Protein 7WEX (pdb70)

InterPro domains:
  IPR001128 Cytochrome P450 [PF00067] (193-372)
  IPR002397 Cytochrome P450, B-class [PR00359] (81-92)
  IPR002397 Cytochrome P450, B-class [PR00359] (127-143)
  IPR002397 Cytochrome P450, B-class [PR00359] (144-159)
  IPR002397 Cytochrome P450, B-class [PR00359] (182-204)
  IPR002397 Cytochrome P450, B-class [PR00359] (263-274)
  IPR002397 Cytochrome P450, B-class [PR00359] (281-308)
  IPR002397 Cytochrome P450, B-class [PR00359] (309-324)
  IPR002397 Cytochrome P450, B-class [PR00359] (330-339)
  IPR002397 Cytochrome P450, B-class [PR00359] (339-350)
  IPR036396 Cytochrome P450 superfamily [G3DSA:1.10.630.10] (2-388)
  IPR036396 Cytochrome P450 superfamily [SSF48264] (8-388)

Organism: Streptomyces avermitilis (strain ATCC 31267 / DSM 46492 / JCM 5070 / NBRC 14893 / NCIMB 12804 / NRRL 8165 / MA-4680) (NCBI:txid227882)

Sequence (382 aa):
DPAEGLLADPYAVYDRLRDTAPVHRIAGTDGKPAWLVTRYDDVREGLANPLLSLDKKHALPGNYRGLALPPALDANLLNMDAPDHTRIRRLVGRAFTLRRVEQLREPVRETAHRLLDALGTHGSTDLIASYAAPLPITVICDLLGVPDEHRRDFRAWTDPLVTPDPARPDVARESVVSLLGFFTGLLADKRKNPADDLLSDLIAVQLTEDELMSLAFLILFAGYENTVHLIGNAVLALLRHPEQLAALREDPARLPDAVGEFARYEGPALLAIRRFPVRDVTIGGVTVPAGETVLLSLSAANRDPSRFPDPDRLDLGRDAAGHLALGHGVHYCLGAPLARLETEVALAALLERFPDLALAETEPRRRPSLRARGLLALPVTY

B-factor: mean 36.2, std 12.06, range [15.63, 93.9]

Nearest PDB structures (foldseek):
  7wex-assembly1_A  TM=1.003E+00  e=4.381E-62  Streptomyces avermitilis MA-4680 = NBRC 14893
  7xbn-assembly1_A  TM=9.371E-01  e=4.691E-33  Streptomyces venezuelae
  2bvj-assembly2_B  TM=9.368E-01  e=2.638E-32  Streptomyces venezuelae
  8w72-assembly1_A  TM=9.205E-01  e=1.762E-27  Streptomyces sp.
  2z3t-assembly3_C  TM=8.462E-01  e=7.853E-24  Streptomyces sp. TP-A0274

Solvent-accessible surface area: 17454 Å² total; per-residue (Å²): 101,50,10,126,44,17,92,94,75,12,31,47,4,2,75,103,0,12,122,96,15,20,10,28,113,14,70,20,124,95,49,65,34,5,28,1,0,0,92,10,96,15,0,106,116,4,13,49,41,119,59,6,0,4,25,73,160,68,15,78,128,68,24,58,160,47,132,92,72,47,112,24,6,47,30,26,10,46,17,16,42,74,110,70,4,81,98,3,54,175,33,0,23,137,9,16,67,125,157,62,5,53,139,29,78,111,53,4,110,113,21,0,32,151,38,0,66,89,25,44,115,128,39,76,19,46,3,16,70,28,1,2,21,24,0,0,3,20,4,5,0,67,7,0,14,0,44,106,142,72,33,205,73,0,66,62,61,0,75,35,28,41,56,47,65,130,86,184,75,86,95,12,125,84,5,18,80,38,0,36,49,26,0,74,35,8,0,36,79,14,97,158,113,108,56,154,12,3,0,10,86,5,23,84,79,79,26,77,69,70,15,0,9,1,4,0,14,35,16,0,55,49,23,14,23,65,10,7,13,13,1,0,1,1,3,7,4,2,22,126,46,94,125,19,21,41,32,0,72,142,83,77,82,82,2,66,111,0,7,21,3,2,4,3,18,15,4,13,19,2,20,14,70,32,8,0,1,61,154,84,9,91,12,38,74,44,78,0,50,36,4,18,9,0,28,0,0,10,6,0,0,2,11,7,75,104,90,2,100,95,22,103,117,3,28,13,66,40,109,11,68,35,25,3,15,34,14,47,34,109,28,70,44,28,19,2,25,12,17,93,5,4,0,25,11,0,0,37,3,2,16,125,78,5,92,87,10,45,56,49,71,133,124,54,120,57,55,92,21,34,118,10,44,2,2,96,25,4,33,0,57,22

Foldseek 3Di:
DLCPCCLPCVQVSLVSCVVPPQFHWDQFPVGQIATEHQAQVLLQCLLAPLLFALALVQADVVRDDPDDADVLLCLALSNDHPPSNVVLLVQLLVCAPLVNLVVCLVVLLVLLLVLVVVVPQWDKDFCLVRHLQPSLLVSLCQQAVPDPVCSVVLCQLQVCCLPHPPVDCPSVVVSNVVVLVVVVVVLVVCLVPPDPHSLVSVNVPCCDPSRSSNCSVCCNVVRGQQLSFLQVQLLVLLLVPVVVVCVCLVPVVLLLLLSLLSLLQFGFWQWDNWTFRSAFDARPNDTDGGNHTYTSGLNSSSQNCVVPPVSNDRDSVDPSPSRQSQHHHPPRNSNVSNSSSSNSSNVSSCCNSHVPKHFPDPDFAFDRGSTTTGGPTGMIID

Structure (mmCIF, N/CA/C/O backbone):
data_7WEX
#
_entry.id   7WEX
#
_cell.length_a   83.381
_cell.length_b   83.381
_cell.length_c   93.805
_cell.angle_alpha   90.000
_cell.angle_beta   90.000
_cell.angle_gamma   120.000
#
_symmetry.space_group_name_H-M   'P 63'
#
loop_
_entity.id
_entity.type
_entity.pdbx_description
1 polymer 'Cytochrome P450 hydroxylase'
2 non-polymer 'PROTOPORPHYRIN IX CONTAINING FE'
3 non-polymer GLYCEROL
4 water water
#
loop_
_atom_site.group_PDB
_atom_site.id
_atom_site.type_symbol
_atom_site.label_atom_id
_atom_site.label_alt_id
_atom_site.label_comp_id
_atom_site.label_asym_id
_atom_site.label_entity_id
_atom_site.label_seq_id
_atom_site.pdbx_PDB_ins_code
_atom_site.Cartn_x
_atom_site.Cartn_y
_atom_site.Cartn_z
_atom_site.occupancy
_atom_site.B_iso_or_equiv
_atom_site.auth_seq_id
_atom_site.auth_comp_id
_atom_site.auth_asym_id
_atom_site.auth_atom_id
_atom_site.pdbx_PDB_model_num
ATOM 1 N N . ASP A 1 22 ? -23.808 -15.727 -25.914 1.00 50.03 2 ASP A N 1
ATOM 2 C CA . ASP A 1 22 ? -22.729 -15.983 -24.882 1.00 50.10 2 ASP A CA 1
ATOM 3 C C . ASP A 1 22 ? -22.365 -17.470 -24.887 1.00 46.99 2 ASP A C 1
ATOM 4 O O . ASP A 1 22 ? -23.222 -18.305 -24.609 1.00 44.45 2 ASP A O 1
ATOM 9 N N . PRO A 1 23 ? -21.082 -17.844 -25.132 1.00 43.20 3 PRO A N 1
ATOM 10 C CA . PRO A 1 23 ? -20.660 -19.250 -25.049 1.00 44.58 3 PRO A CA 1
ATOM 11 C C . PRO A 1 23 ? -20.901 -19.913 -23.672 1.00 40.39 3 PRO A C 1
ATOM 12 O O . PRO A 1 23 ? -20.827 -21.119 -23.601 1.00 41.59 3 PRO A O 1
ATOM 16 N N . ALA A 1 24 ? -21.217 -19.123 -22.633 1.00 40.51 4 ALA A N 1
ATOM 17 C CA . ALA A 1 24 ? -21.399 -19.559 -21.228 1.00 40.94 4 ALA A CA 1
ATOM 18 C C . ALA A 1 24 ? -22.883 -19.687 -20.856 1.00 43.03 4 ALA A C 1
ATOM 19 O O . ALA A 1 24 ? -23.154 -19.942 -19.666 1.00 37.48 4 ALA A O 1
ATOM 21 N N . GLU A 1 25 ? -23.820 -19.497 -21.799 1.00 47.44 5 GLU A N 1
ATOM 22 C CA . GLU A 1 25 ? -25.270 -19.790 -21.567 1.00 47.29 5 GLU A CA 1
ATOM 23 C C . GLU A 1 25 ? -25.413 -21.240 -21.069 1.00 39.53 5 GLU A C 1
ATOM 24 O O . GLU A 1 25 ? -24.745 -22.133 -21.631 1.00 36.97 5 GLU A O 1
ATOM 30 N N . GLY A 1 26 ? -26.191 -21.446 -20.004 1.00 39.08 6 GLY A N 1
ATOM 31 C CA . GLY A 1 26 ? -26.477 -22.759 -19.393 1.00 40.27 6 GLY A CA 1
ATOM 32 C C . GLY A 1 26 ? -25.485 -23.139 -18.301 1.00 37.77 6 GLY A C 1
ATOM 33 O O . GLY A 1 26 ? -25.610 -24.261 -17.774 1.00 39.49 6 GLY A O 1
ATOM 34 N N . LEU A 1 27 ? -24.521 -22.269 -17.973 1.00 38.14 7 LEU A N 1
ATOM 35 C CA . LEU A 1 27 ? -23.435 -22.590 -17.005 1.00 35.17 7 LEU A CA 1
ATOM 36 C C . LEU A 1 27 ? -24.029 -23.057 -15.665 1.00 35.39 7 LEU A C 1
ATOM 37 O O . LEU A 1 27 ? -23.495 -24.008 -15.100 1.00 36.36 7 LEU A O 1
ATOM 42 N N . LEU A 1 28 ? -25.076 -22.402 -15.159 1.00 39.16 8 LEU A N 1
ATOM 43 C CA . LEU A 1 28 ? -25.685 -22.713 -13.830 1.00 43.20 8 LEU A CA 1
ATOM 44 C C . LEU A 1 28 ? -26.302 -24.119 -13.852 1.00 43.19 8 LEU A C 1
ATOM 45 O O . LEU A 1 28 ? -26.137 -24.864 -12.877 1.00 43.46 8 LEU A O 1
ATOM 50 N N . ALA A 1 29 ? -26.938 -24.495 -14.962 1.00 44.64 9 ALA A N 1
ATOM 51 C CA . ALA A 1 29 ? -27.727 -25.740 -15.120 1.00 43.23 9 ALA A CA 1
ATOM 52 C C . ALA A 1 29 ? -26.813 -26.920 -15.468 1.00 41.60 9 ALA A C 1
ATOM 53 O O . ALA A 1 29 ? -27.066 -28.013 -14.962 1.00 43.91 9 ALA A O 1
ATOM 55 N N . ASP A 1 30 ? -25.806 -26.721 -16.322 1.00 39.06 10 ASP A N 1
ATOM 56 C CA . ASP A 1 30 ? -24.961 -27.830 -16.827 1.00 36.65 10 ASP A CA 1
ATOM 57 C C . ASP A 1 30 ? -23.511 -27.360 -16.887 1.00 34.56 10 ASP A C 1
ATOM 58 O O . ASP A 1 30 ? -22.930 -27.209 -17.970 1.00 31.50 10 ASP A O 1
ATOM 63 N N . PRO A 1 31 ? -22.866 -27.141 -15.720 1.00 33.68 11 PRO A N 1
ATOM 64 C CA . PRO A 1 31 ? -21.516 -26.586 -15.699 1.00 30.83 11 PRO A CA 1
ATOM 65 C C . PRO A 1 31 ? -20.566 -27.365 -16.615 1.00 27.89 11 PRO A C 1
ATOM 66 O O . PRO A 1 31 ? -19.934 -26.760 -17.459 1.00 27.05 11 PRO A O 1
ATOM 70 N N . TYR A 1 32 ? -20.487 -28.685 -16.433 1.00 28.83 12 TYR A N 1
ATOM 71 C CA . TYR A 1 32 ? -19.527 -29.573 -17.137 1.00 27.26 12 TYR A CA 1
ATOM 72 C C . TYR A 1 32 ? -19.735 -29.517 -18.659 1.00 27.44 12 TYR A C 1
ATOM 73 O O . TYR A 1 32 ? -18.733 -29.548 -19.379 1.00 30.05 12 TYR A O 1
ATOM 82 N N . ALA A 1 33 ? -20.972 -29.472 -19.140 1.00 29.71 13 ALA A N 1
ATOM 83 C CA . ALA A 1 33 ? -21.254 -29.363 -20.594 1.00 29.65 13 ALA A CA 1
ATOM 84 C C . ALA A 1 33 ? -20.767 -27.991 -21.099 1.00 27.90 13 ALA A C 1
ATOM 85 O O . ALA A 1 33 ? -20.186 -27.888 -22.195 1.00 27.55 13 ALA A O 1
ATOM 87 N N . VAL A 1 34 ? -20.981 -26.940 -20.323 1.00 29.18 14 VAL A N 1
ATOM 88 C CA . VAL A 1 34 ? -20.579 -25.563 -20.737 1.00 31.47 14 VAL A CA 1
ATOM 89 C C . VAL A 1 34 ? -19.045 -25.464 -20.725 1.00 30.20 14 VAL A C 1
ATOM 90 O O . VAL A 1 34 ? -18.466 -24.936 -21.708 1.00 28.39 14 VAL A O 1
ATOM 94 N N . TYR A 1 35 ? -18.389 -25.986 -19.682 1.00 27.44 15 TYR A N 1
ATOM 95 C CA . TYR A 1 35 ? -16.907 -26.050 -19.603 1.00 25.23 15 TYR A CA 1
ATOM 96 C C . TYR A 1 35 ? -16.375 -26.744 -20.858 1.00 25.33 15 TYR A C 1
ATOM 97 O O . TYR A 1 35 ? -15.358 -26.269 -21.382 1.00 25.59 15 TYR A O 1
ATOM 106 N N . ASP A 1 36 ? -17.024 -27.812 -21.347 1.00 26.42 16 ASP A N 1
ATOM 107 C CA . ASP A 1 36 ? -16.480 -28.511 -22.553 1.00 28.90 16 ASP A CA 1
ATOM 108 C C . ASP A 1 36 ? -16.471 -27.528 -23.731 1.00 27.51 16 ASP A C 1
ATOM 109 O O . ASP A 1 36 ? -15.419 -27.381 -24.393 1.00 30.78 16 ASP A O 1
ATOM 114 N N . ARG A 1 37 ? -17.580 -26.831 -23.938 1.00 32.42 17 ARG A N 1
ATOM 115 C CA . ARG A 1 37 ? -17.719 -25.802 -25.008 1.00 28.16 17 ARG A CA 1
ATOM 116 C C . ARG A 1 37 ? -16.674 -24.699 -24.763 1.00 27.40 17 ARG A C 1
ATOM 117 O O . ARG A 1 37 ? -15.902 -24.353 -25.708 1.00 28.90 17 ARG A O 1
ATOM 125 N N . LEU A 1 38 ? -16.589 -24.179 -23.543 1.00 27.49 18 LEU A N 1
ATOM 126 C CA . LEU A 1 38 ? -15.714 -23.012 -23.254 1.00 26.22 18 LEU A CA 1
ATOM 127 C C . LEU A 1 38 ? -14.249 -23.340 -23.517 1.00 24.54 18 LEU A C 1
ATOM 128 O O . LEU A 1 38 ? -13.552 -22.477 -24.111 1.00 22.46 18 LEU A O 1
ATOM 133 N N . ARG A 1 39 ? -13.760 -24.514 -23.113 1.00 26.65 19 ARG A N 1
ATOM 134 C CA . ARG A 1 39 ? -12.313 -24.816 -23.272 1.00 26.10 19 ARG A CA 1
ATOM 135 C C . ARG A 1 39 ? -11.933 -24.741 -24.748 1.00 28.62 19 ARG A C 1
ATOM 136 O O . ARG A 1 39 ? -10.758 -24.447 -25.038 1.00 27.64 19 ARG A O 1
ATOM 144 N N . ASP A 1 40 ? -12.868 -25.086 -25.633 1.00 29.86 20 ASP A N 1
ATOM 145 C CA . ASP A 1 40 ? -12.610 -25.147 -27.094 1.00 30.71 20 ASP A CA 1
ATOM 146 C C . ASP A 1 40 ? -12.822 -23.763 -27.727 1.00 30.68 20 ASP A C 1
ATOM 147 O O . ASP A 1 40 ? -12.157 -23.487 -28.730 1.00 37.02 20 ASP A O 1
ATOM 152 N N . THR A 1 41 ? -13.726 -22.927 -27.216 1.00 32.15 21 THR A N 1
ATOM 153 C CA . THR A 1 41 ? -14.187 -21.713 -27.942 1.00 32.96 21 THR A CA 1
ATOM 154 C C . THR A 1 41 ? -13.826 -20.425 -27.187 1.00 36.20 21 THR A C 1
ATOM 155 O O . THR A 1 41 ? -13.749 -19.359 -27.853 1.00 30.84 21 THR A O 1
ATOM 159 N N . ALA A 1 42 ? -13.666 -20.467 -25.863 1.00 27.70 22 ALA A N 1
ATOM 160 C CA . ALA A 1 42 ? -13.581 -19.240 -25.052 1.00 30.16 22 ALA A CA 1
ATOM 161 C C . ALA A 1 42 ? -12.974 -19.575 -23.688 1.00 25.74 22 ALA A C 1
ATOM 162 O O . ALA A 1 42 ? -13.674 -19.448 -22.694 1.00 22.95 22 ALA A O 1
ATOM 164 N N . PRO A 1 43 ? -11.714 -20.058 -23.650 1.00 24.45 23 PRO A N 1
ATOM 165 C CA . PRO A 1 43 ? -11.112 -20.648 -22.447 1.00 26.45 23 PRO A CA 1
ATOM 166 C C . PRO A 1 43 ? -10.765 -19.645 -21.348 1.00 27.60 23 PRO A C 1
ATOM 167 O O . PRO A 1 43 ? -10.450 -20.070 -20.245 1.00 25.05 23 PRO A O 1
ATOM 171 N N . VAL A 1 44 ? -10.737 -18.353 -21.707 1.00 25.89 24 VAL A N 1
ATOM 172 C CA . VAL A 1 44 ? -10.630 -17.229 -20.747 1.00 26.86 24 VAL A CA 1
ATOM 173 C C . VAL A 1 44 ? -11.751 -16.273 -21.126 1.00 30.14 24 VAL A C 1
ATOM 174 O O . VAL A 1 44 ? -11.517 -15.441 -22.012 1.00 30.63 24 VAL A O 1
ATOM 178 N N . HIS A 1 45 ? -12.908 -16.414 -20.482 1.00 26.46 25 HIS A N 1
ATOM 179 C CA . HIS A 1 45 ? -14.179 -15.823 -20.962 1.00 28.87 25 HIS A CA 1
ATOM 180 C C . HIS A 1 45 ? -14.736 -14.845 -19.925 1.00 32.85 25 HIS A C 1
ATOM 181 O O . HIS A 1 45 ? -14.935 -15.241 -18.737 1.00 31.40 25 HIS A O 1
ATOM 188 N N . ARG A 1 46 ? -14.965 -13.606 -20.369 1.00 32.74 26 ARG A N 1
ATOM 189 C CA . ARG A 1 46 ? -15.652 -12.544 -19.602 1.00 37.71 26 ARG A CA 1
ATOM 190 C C . ARG A 1 46 ? -17.101 -12.979 -19.411 1.00 38.78 26 ARG A C 1
ATOM 191 O O . ARG A 1 46 ? -17.784 -13.173 -20.452 1.00 39.23 26 ARG A O 1
ATOM 199 N N . ILE A 1 47 ? -17.524 -13.194 -18.158 1.00 35.40 27 ILE A N 1
ATOM 200 C CA . ILE A 1 47 ? -18.942 -13.466 -17.789 1.00 36.47 27 ILE A CA 1
ATOM 201 C C . ILE A 1 47 ? -19.463 -12.378 -16.838 1.00 38.27 27 ILE A C 1
ATOM 202 O O . ILE A 1 47 ? -18.696 -11.505 -16.367 1.00 36.68 27 ILE A O 1
ATOM 207 N N . ALA A 1 48 ? -20.771 -12.429 -16.609 1.00 43.54 28 ALA A N 1
ATOM 208 C CA . ALA A 1 48 ? -21.487 -11.738 -15.514 1.00 47.24 28 ALA A CA 1
ATOM 209 C C . ALA A 1 48 ? -21.684 -12.769 -14.405 1.00 41.73 28 ALA A C 1
ATOM 210 O O . ALA A 1 48 ? -22.232 -13.815 -14.729 1.00 44.44 28 ALA A O 1
ATOM 212 N N . GLY A 1 49 ? -21.192 -12.509 -13.192 1.00 45.75 29 GLY A N 1
ATOM 213 C CA . GLY A 1 49 ? -21.413 -13.385 -12.023 1.00 45.87 29 GLY A CA 1
ATOM 214 C C . GLY A 1 49 ? -22.838 -13.248 -11.517 1.00 49.79 29 GLY A C 1
ATOM 215 O O . GLY A 1 49 ? -23.607 -12.493 -12.134 1.00 45.97 29 GLY A O 1
ATOM 216 N N . THR A 1 50 ? -23.198 -13.927 -10.428 1.00 49.39 30 THR A N 1
ATOM 217 C CA . THR A 1 50 ? -24.593 -13.925 -9.911 1.00 54.96 30 THR A CA 1
ATOM 218 C C . THR A 1 50 ? -24.998 -12.488 -9.525 1.00 55.32 30 THR A C 1
ATOM 219 O O . THR A 1 50 ? -26.157 -12.121 -9.802 1.00 59.12 30 THR A O 1
ATOM 223 N N . ASP A 1 51 ? -24.082 -11.682 -8.972 1.00 56.93 31 ASP A N 1
ATOM 224 C CA . ASP A 1 51 ? -24.370 -10.276 -8.573 1.00 55.29 31 ASP A CA 1
ATOM 225 C C . ASP A 1 51 ? -24.294 -9.338 -9.798 1.00 55.11 31 ASP A C 1
ATOM 226 O O . ASP A 1 51 ? -24.620 -8.152 -9.634 1.00 59.41 31 ASP A O 1
ATOM 231 N N . GLY A 1 52 ? -23.896 -9.832 -10.976 1.00 47.78 32 GLY A N 1
ATOM 232 C CA . GLY A 1 52 ? -23.914 -9.071 -12.238 1.00 45.18 32 GLY A CA 1
ATOM 233 C C . GLY A 1 52 ? -22.627 -8.293 -12.466 1.00 47.99 32 GLY A C 1
ATOM 234 O O . GLY A 1 52 ? -22.524 -7.605 -13.513 1.00 48.54 32 GLY A O 1
ATOM 235 N N . LYS A 1 53 ? -21.665 -8.362 -11.539 1.00 42.71 33 LYS A N 1
ATOM 236 C CA . LYS A 1 53 ? -20.314 -7.780 -11.767 1.00 39.15 33 LYS A CA 1
ATOM 237 C C . LYS A 1 53 ? -19.561 -8.722 -12.709 1.00 35.80 33 LYS A C 1
ATOM 238 O O . LYS A 1 53 ? -19.842 -9.919 -12.774 1.00 34.15 33 LYS A O 1
ATOM 244 N N . PRO A 1 54 ? -18.689 -8.182 -13.584 1.00 33.47 34 PRO A N 1
ATOM 245 C CA . PRO A 1 54 ? -18.026 -8.992 -14.597 1.00 35.38 34 PRO A CA 1
ATOM 246 C C . PRO A 1 54 ? -16.835 -9.740 -13.983 1.00 32.12 34 PRO A C 1
ATOM 247 O O . PRO A 1 54 ? -16.139 -9.194 -13.126 1.00 30.51 34 PRO A O 1
ATOM 251 N N . ALA A 1 55 ? -16.606 -10.960 -14.445 1.00 30.15 35 ALA A N 1
ATOM 252 C CA . ALA A 1 55 ? -15.467 -11.783 -14.001 1.00 30.72 35 ALA A CA 1
ATOM 253 C C . ALA A 1 55 ? -14.960 -12.590 -15.188 1.00 29.42 35 ALA A C 1
ATOM 254 O O . ALA A 1 55 ? -15.705 -12.711 -16.185 1.00 31.83 35 ALA A O 1
ATOM 256 N N . TRP A 1 56 ? -13.731 -13.089 -15.098 1.00 26.23 36 TRP A N 1
ATOM 257 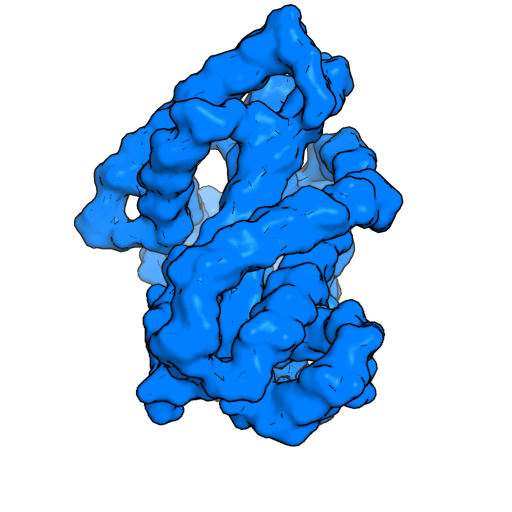C CA . TRP A 1 56 ? -13.101 -13.886 -16.179 1.00 25.80 36 TRP A CA 1
ATOM 258 C C . TRP A 1 56 ? -13.104 -15.358 -15.779 1.00 25.11 36 TRP A C 1
ATOM 259 O O . TRP A 1 56 ? -12.418 -15.691 -14.791 1.00 25.56 36 TRP A O 1
ATOM 270 N N . LEU A 1 57 ? -13.770 -16.220 -16.558 1.00 23.23 37 LEU A N 1
ATOM 271 C CA . LEU A 1 57 ? -13.848 -17.670 -16.243 1.00 24.83 37 LEU A CA 1
ATOM 272 C C . LEU A 1 57 ? -12.782 -18.407 -17.044 1.00 23.23 37 LEU A C 1
ATOM 273 O O . LEU A 1 57 ? -12.776 -18.244 -18.264 1.00 23.98 37 LEU A O 1
ATOM 278 N N . VAL A 1 58 ? -11.953 -19.227 -16.371 1.00 23.32 38 VAL A N 1
ATOM 279 C CA . VAL A 1 58 ? -10.791 -19.941 -16.962 1.00 22.19 38 VAL A CA 1
ATOM 280 C C . VAL A 1 58 ? -11.057 -21.440 -16.796 1.00 23.41 38 VAL A C 1
ATOM 281 O O . VAL A 1 58 ? -11.290 -21.868 -15.645 1.00 21.10 38 VAL A O 1
ATOM 285 N N . THR A 1 59 ? -11.081 -22.191 -17.902 1.00 21.68 39 THR A N 1
ATOM 286 C CA . THR A 1 59 ? -11.602 -23.576 -17.949 1.00 22.26 39 THR A CA 1
ATOM 287 C C . THR A 1 59 ? -10.535 -24.605 -18.358 1.00 21.44 39 THR A C 1
ATOM 288 O O . THR A 1 59 ? -10.786 -25.809 -18.173 1.00 23.06 39 THR A O 1
ATOM 292 N N . ARG A 1 60 ? -9.345 -24.214 -18.815 1.00 19.95 40 ARG A N 1
ATOM 293 C CA . ARG A 1 60 ? -8.327 -25.199 -19.234 1.00 20.09 40 ARG A CA 1
ATOM 294 C C . ARG A 1 60 ? -7.399 -25.567 -18.076 1.00 22.31 40 ARG A C 1
ATOM 295 O O . ARG A 1 60 ? -6.932 -24.677 -17.343 1.00 18.29 40 ARG A O 1
ATOM 303 N N . TYR A 1 61 ? -7.043 -26.845 -18.007 1.00 21.72 41 TYR A N 1
ATOM 304 C CA . TYR A 1 61 ? -6.204 -27.382 -16.909 1.00 23.71 41 TYR A CA 1
ATOM 305 C C . TYR A 1 61 ? -4.924 -26.548 -16.764 1.00 24.03 41 TYR A C 1
ATOM 306 O O . TYR A 1 61 ? -4.637 -26.092 -15.655 1.00 20.33 41 TYR A O 1
ATOM 315 N N . ASP A 1 62 ? -4.135 -26.430 -17.840 1.00 24.98 42 ASP A N 1
ATOM 316 C CA . ASP A 1 62 ? -2.820 -25.742 -17.823 1.00 27.30 42 ASP A CA 1
ATOM 317 C C . ASP A 1 62 ? -2.989 -24.315 -17.269 1.00 25.07 42 ASP A C 1
ATOM 318 O O . ASP A 1 62 ? -2.126 -23.890 -16.472 1.00 25.34 42 ASP A O 1
ATOM 323 N N . ASP A 1 63 ? -4.008 -23.582 -17.728 1.00 23.96 43 ASP A N 1
ATOM 324 C CA . ASP A 1 63 ? -4.283 -22.172 -17.360 1.00 22.98 43 ASP A CA 1
ATOM 325 C C . ASP A 1 63 ? -4.697 -22.106 -15.889 1.00 21.83 43 ASP A C 1
ATOM 326 O O . ASP A 1 63 ? -4.181 -21.227 -15.146 1.00 19.61 43 ASP A O 1
ATOM 331 N N . VAL A 1 64 ? -5.545 -23.037 -15.449 1.00 19.88 44 VAL A N 1
ATOM 332 C CA . VAL A 1 64 ? -6.003 -23.049 -14.033 1.00 18.97 44 VAL A CA 1
ATOM 333 C C . VAL A 1 64 ? -4.809 -23.349 -13.115 1.00 20.87 44 VAL A C 1
ATOM 334 O O . VAL A 1 64 ? -4.644 -22.610 -12.143 1.00 16.38 44 VAL A O 1
ATOM 338 N N . ARG A 1 65 ? -4.012 -24.375 -13.424 1.00 21.20 45 ARG A N 1
ATOM 339 C CA . ARG A 1 65 ? -2.873 -24.830 -12.591 1.00 22.72 45 ARG A CA 1
ATOM 340 C C . ARG A 1 65 ? -1.861 -23.684 -12.465 1.00 24.88 45 ARG A C 1
ATOM 341 O O . ARG A 1 65 ? -1.537 -23.305 -11.337 1.00 26.02 45 ARG A O 1
ATOM 349 N N . GLU A 1 66 ? -1.417 -23.121 -13.591 1.00 25.11 46 GLU A N 1
ATOM 350 C CA . GLU A 1 66 ? -0.488 -21.956 -13.647 1.00 27.13 46 GLU A CA 1
ATOM 351 C C . GLU A 1 66 ? -1.047 -20.746 -12.886 1.00 23.11 46 GLU A C 1
ATOM 352 O O . GLU A 1 66 ? -0.274 -20.120 -12.122 1.00 20.77 46 GLU A O 1
ATOM 358 N N . GLY A 1 67 ? -2.312 -20.405 -13.125 1.00 20.70 47 GLY A N 1
ATOM 359 C CA . GLY A 1 67 ? -3.056 -19.335 -12.434 1.00 22.06 47 GLY A CA 1
ATOM 360 C C . GLY A 1 67 ? -2.983 -19.476 -10.922 1.00 22.84 47 GLY A C 1
ATOM 361 O O . GLY A 1 67 ? -2.698 -18.481 -10.232 1.00 21.78 47 GLY A O 1
ATOM 362 N N . LEU A 1 68 ? -3.246 -20.672 -10.407 1.00 22.90 48 LEU A N 1
ATOM 363 C CA . LEU A 1 68 ? -3.275 -20.943 -8.944 1.00 22.66 48 LEU A CA 1
ATOM 364 C C . LEU A 1 68 ? -1.899 -20.627 -8.340 1.00 25.02 48 LEU A C 1
ATOM 365 O O . LEU A 1 68 ? -1.865 -20.131 -7.228 1.00 30.38 48 LEU A O 1
ATOM 370 N N . ALA A 1 69 ? -0.822 -20.879 -9.072 1.00 26.93 49 ALA A N 1
ATOM 371 C CA . ALA A 1 69 ? 0.575 -20.719 -8.600 1.00 29.85 49 ALA A CA 1
ATOM 372 C C . ALA A 1 69 ? 1.163 -19.358 -9.027 1.00 32.90 49 ALA A C 1
ATOM 373 O O . ALA A 1 69 ? 2.321 -19.099 -8.686 1.00 36.40 49 ALA A O 1
ATOM 375 N N . ASN A 1 70 ? 0.429 -18.541 -9.784 1.00 25.50 50 ASN A N 1
ATOM 376 C CA . ASN A 1 70 ? 0.940 -17.267 -10.357 1.00 26.57 50 ASN A CA 1
ATOM 377 C C . ASN A 1 70 ? 0.850 -16.204 -9.272 1.00 26.42 50 ASN A C 1
ATOM 378 O O . ASN A 1 70 ? -0.251 -15.819 -8.918 1.00 25.13 50 ASN A O 1
ATOM 383 N N . PRO A 1 71 ? 1.975 -15.750 -8.657 1.00 28.61 51 PRO A N 1
ATOM 384 C CA . PRO A 1 71 ? 1.896 -14.732 -7.613 1.00 28.07 51 PRO A CA 1
ATOM 385 C C . PRO A 1 71 ? 1.390 -13.367 -8.111 1.00 28.47 51 PRO A C 1
ATOM 386 O O . PRO A 1 71 ? 0.981 -12.598 -7.280 1.00 31.96 51 PRO A O 1
ATOM 390 N N . LEU A 1 72 ? 1.328 -13.122 -9.425 1.00 28.13 52 LEU A N 1
ATOM 391 C CA . LEU A 1 72 ? 0.688 -11.898 -9.995 1.00 30.69 52 LEU A CA 1
ATOM 392 C C . LEU A 1 72 ? -0.841 -11.954 -9.862 1.00 30.48 52 LEU A C 1
ATOM 393 O O . LEU A 1 72 ? -1.490 -10.877 -9.933 1.00 31.27 52 LEU A O 1
ATOM 398 N N . LEU A 1 73 ? -1.429 -13.138 -9.652 1.00 29.83 53 LEU A N 1
ATOM 399 C CA . LEU A 1 73 ? -2.891 -13.244 -9.381 1.00 28.99 53 LEU A CA 1
ATOM 400 C C . LEU A 1 73 ? -3.091 -13.206 -7.873 1.00 28.70 53 LEU A C 1
ATOM 401 O O . LEU A 1 73 ? -2.822 -14.242 -7.187 1.00 24.71 53 LEU A O 1
ATOM 406 N N . SER A 1 74 ? -3.469 -12.037 -7.372 1.00 28.44 54 SER A N 1
ATOM 407 C CA . SER A 1 74 ? -3.547 -11.751 -5.918 1.00 30.11 54 SER A CA 1
ATOM 408 C C . SER A 1 74 ? -4.870 -12.285 -5.371 1.00 26.65 54 SER A C 1
ATOM 409 O O . SER A 1 74 ? -5.880 -12.208 -6.078 1.00 29.24 54 SER A O 1
ATOM 412 N N . LEU A 1 75 ? -4.876 -12.711 -4.117 1.00 26.96 55 LEU A N 1
ATOM 413 C CA . LEU A 1 75 ? -6.122 -13.040 -3.372 1.00 29.32 55 LEU A CA 1
ATOM 414 C C . LEU A 1 75 ? -6.572 -11.825 -2.559 1.00 29.48 55 LEU A C 1
ATOM 415 O O . LEU A 1 75 ? -7.661 -11.884 -1.967 1.00 23.89 55 LEU A O 1
ATOM 420 N N . ASP A 1 76 ? -5.740 -10.788 -2.486 1.00 27.82 56 ASP A N 1
ATOM 421 C CA . ASP A 1 76 ? -6.037 -9.608 -1.629 1.00 28.88 56 ASP A CA 1
ATOM 422 C C . ASP A 1 76 ? -6.894 -8.630 -2.433 1.00 29.25 56 ASP A C 1
ATOM 423 O O . ASP A 1 76 ? -6.382 -8.066 -3.462 1.00 28.64 56 ASP A O 1
ATOM 428 N N . LYS A 1 77 ? -8.146 -8.426 -2.012 1.00 29.00 57 LYS A N 1
ATOM 429 C CA . LYS A 1 77 ? -9.117 -7.558 -2.736 1.00 32.78 57 LYS A CA 1
ATOM 430 C C . LYS A 1 77 ? -8.736 -6.067 -2.674 1.00 32.34 57 LYS A C 1
ATOM 431 O O . LYS A 1 77 ? -9.413 -5.276 -3.353 1.00 32.63 57 LYS A O 1
ATOM 437 N N . LYS A 1 78 ? -7.685 -5.694 -1.946 1.00 35.16 58 LYS A N 1
ATOM 438 C CA . LYS A 1 78 ? -7.095 -4.327 -2.041 1.00 37.92 58 LYS A CA 1
ATOM 439 C C . LYS A 1 78 ? -6.534 -4.145 -3.458 1.00 39.65 58 LYS A C 1
ATOM 440 O O . LYS A 1 78 ? -6.319 -2.990 -3.878 1.00 38.05 58 LYS A O 1
ATOM 446 N N . HIS A 1 79 ? -6.332 -5.244 -4.202 1.00 34.19 59 HIS A N 1
ATOM 447 C CA . HIS A 1 79 ? -5.813 -5.212 -5.587 1.00 33.83 59 HIS A CA 1
ATOM 448 C C . HIS A 1 79 ? -6.974 -5.134 -6.582 1.00 33.16 59 HIS A C 1
ATOM 449 O O . HIS A 1 79 ? -6.702 -5.004 -7.776 1.00 34.44 59 HIS A O 1
ATOM 456 N N . ALA A 1 80 ? -8.218 -5.198 -6.123 1.00 33.51 60 ALA A N 1
ATOM 457 C CA . ALA A 1 80 ? -9.412 -5.229 -7.004 1.00 36.45 60 ALA A CA 1
ATOM 458 C C . ALA A 1 80 ? -9.648 -3.826 -7.558 1.00 39.64 60 ALA A C 1
ATOM 459 O O . ALA A 1 80 ? -9.492 -2.846 -6.804 1.00 37.50 60 ALA A O 1
ATOM 461 N N . LEU A 1 81 ? -10.043 -3.735 -8.820 1.00 40.04 61 LEU A N 1
ATOM 462 C CA . LEU A 1 81 ? -10.431 -2.445 -9.432 1.00 42.12 61 LEU A CA 1
ATOM 463 C C . LEU A 1 81 ? -11.452 -1.786 -8.512 1.00 41.29 61 LEU A C 1
ATOM 464 O O . LEU A 1 81 ? -12.519 -2.359 -8.264 1.00 37.51 61 LEU A O 1
ATOM 469 N N . PRO A 1 82 ? -11.169 -0.552 -8.020 1.00 39.85 62 PRO A N 1
ATOM 470 C CA . PRO A 1 82 ? -12.152 0.203 -7.252 1.00 38.88 62 PRO A CA 1
ATOM 471 C C . PRO A 1 82 ? -13.463 0.192 -8.033 1.00 35.73 62 PRO A C 1
ATOM 472 O O . PRO A 1 82 ? -13.398 0.385 -9.225 1.00 39.99 62 PRO A O 1
ATOM 476 N N . GLY A 1 83 ? -14.573 -0.128 -7.378 1.00 34.75 63 GLY A N 1
ATOM 477 C CA . GLY A 1 83 ? -15.902 -0.131 -8.019 1.00 38.93 63 GLY A CA 1
ATOM 478 C C . GLY A 1 83 ? -16.254 -1.459 -8.670 1.00 40.19 63 GLY A C 1
ATOM 479 O O . GLY A 1 83 ? -17.457 -1.699 -8.797 1.00 41.35 63 GLY A O 1
ATOM 480 N N . ASN A 1 84 ? -15.272 -2.329 -8.977 1.00 42.53 64 ASN A N 1
ATOM 481 C CA . ASN A 1 84 ? -15.455 -3.530 -9.849 1.00 41.31 64 ASN A CA 1
ATOM 482 C C . ASN A 1 84 ? -15.883 -4.786 -9.058 1.00 41.36 64 ASN A C 1
ATOM 483 O O . ASN A 1 84 ? -16.485 -5.698 -9.685 1.00 32.80 64 ASN A O 1
ATOM 488 N N . TYR A 1 85 ? -15.589 -4.874 -7.753 1.00 41.91 65 TYR A N 1
ATOM 489 C CA . TYR A 1 85 ? -15.796 -6.113 -6.953 1.00 41.16 65 TYR A CA 1
ATOM 490 C C . TYR A 1 85 ? -16.541 -5.796 -5.644 1.00 40.05 65 TYR A C 1
ATOM 491 O O . TYR A 1 85 ? -16.089 -4.902 -4.909 1.00 40.49 65 TYR A O 1
ATOM 500 N N . ARG A 1 86 ? -17.603 -6.550 -5.327 1.00 42.12 66 ARG A N 1
ATOM 501 C CA . ARG A 1 86 ? -18.338 -6.465 -4.028 1.00 52.50 66 ARG A CA 1
ATOM 502 C C . ARG A 1 86 ? -17.899 -7.617 -3.115 1.00 54.64 66 ARG A C 1
ATOM 503 O O . ARG A 1 86 ? -17.267 -7.342 -2.064 1.00 49.69 66 ARG A O 1
ATOM 511 N N . GLY A 1 87 ? -18.227 -8.854 -3.515 1.00 58.53 67 GLY A N 1
ATOM 512 C CA . GLY A 1 87 ? -18.130 -10.062 -2.670 1.00 63.87 67 GLY A CA 1
ATOM 513 C C . GLY A 1 87 ? -19.100 -10.004 -1.503 1.00 66.49 67 GLY A C 1
ATOM 514 O O . GLY A 1 87 ? -20.217 -9.493 -1.702 1.00 82.15 67 GLY A O 1
ATOM 515 N N . LEU A 1 88 ? -18.691 -10.487 -0.325 1.00 69.43 68 LEU A N 1
ATOM 516 C CA . LEU A 1 88 ? -19.564 -10.638 0.871 1.00 68.31 68 LEU A CA 1
ATOM 517 C C . LEU A 1 88 ? -19.234 -9.551 1.903 1.00 63.21 68 LEU A C 1
ATOM 518 O O . LEU A 1 88 ? -18.189 -8.918 1.762 1.00 58.06 68 LEU A O 1
ATOM 523 N N . ALA A 1 89 ? -20.133 -9.332 2.869 1.00 67.12 69 ALA A N 1
ATOM 524 C CA . ALA A 1 89 ? -20.123 -8.213 3.845 1.00 68.26 69 ALA A CA 1
ATOM 525 C C . ALA A 1 89 ? -19.688 -8.730 5.213 1.00 60.08 69 ALA A C 1
ATOM 526 O O . ALA A 1 89 ? -20.466 -9.480 5.828 1.00 66.63 69 ALA A O 1
ATOM 528 N N . LEU A 1 90 ? -18.507 -8.321 5.672 1.00 52.42 70 LEU A N 1
ATOM 529 C CA . LEU A 1 90 ? -17.816 -8.932 6.836 1.00 54.43 70 LEU A CA 1
ATOM 530 C C . LEU A 1 90 ? -17.145 -7.862 7.680 1.00 51.45 70 LEU A C 1
ATOM 531 O O . LEU A 1 90 ? -16.567 -6.924 7.147 1.00 51.16 70 LEU A O 1
ATOM 536 N N . PRO A 1 91 ? -17.125 -8.021 9.019 1.00 52.37 71 PRO A N 1
ATOM 537 C CA . PRO A 1 91 ? -16.409 -7.080 9.871 1.00 54.00 71 PRO A CA 1
ATOM 538 C C . PRO A 1 91 ? -14.936 -7.162 9.475 1.00 57.05 71 PRO A C 1
ATOM 539 O O . PRO A 1 91 ? -14.447 -8.228 9.081 1.00 48.17 71 PRO A O 1
ATOM 543 N N . PRO A 1 92 ? -14.193 -6.034 9.520 1.00 55.21 72 PRO A N 1
ATOM 544 C CA . PRO A 1 92 ? -12.860 -5.985 8.927 1.00 54.05 72 PRO A CA 1
ATOM 545 C C . PRO A 1 92 ? -11.858 -6.910 9.635 1.00 46.37 72 PRO A C 1
ATOM 546 O O . PRO A 1 92 ? -10.856 -7.212 9.045 1.00 47.17 72 PRO A O 1
ATOM 550 N N . ALA A 1 93 ? -12.133 -7.354 10.864 1.00 42.50 73 ALA A N 1
ATOM 551 C CA . ALA A 1 93 ? -11.276 -8.364 11.525 1.00 40.59 73 ALA A CA 1
ATOM 552 C C . ALA A 1 93 ? -11.205 -9.612 10.622 1.00 38.62 73 ALA A C 1
ATOM 553 O O . ALA A 1 93 ? -10.104 -10.145 10.444 1.00 38.58 73 ALA A O 1
ATOM 555 N N . LEU A 1 94 ? -12.326 -9.997 10.002 1.00 38.92 74 LEU A N 1
ATOM 556 C CA . LEU A 1 94 ? -12.449 -11.222 9.167 1.00 37.27 74 LEU A CA 1
ATOM 557 C C . LEU A 1 94 ? -11.869 -10.985 7.766 1.00 39.38 74 LEU A C 1
ATOM 558 O O . LEU A 1 94 ? -11.738 -11.969 7.050 1.00 37.40 74 LEU A O 1
ATOM 563 N N . ASP A 1 95 ? -11.499 -9.752 7.384 1.00 39.57 75 ASP A N 1
ATOM 564 C CA . ASP A 1 95 ? -10.696 -9.509 6.149 1.00 38.35 75 ASP A CA 1
ATOM 565 C C . ASP A 1 95 ? -9.258 -10.003 6.353 1.00 39.71 75 ASP A C 1
ATOM 566 O O . ASP A 1 95 ? -8.594 -10.331 5.353 1.00 43.73 75 ASP A O 1
ATOM 571 N N . ALA A 1 96 ? -8.785 -10.156 7.590 1.00 39.95 76 ALA A N 1
ATOM 572 C CA . ALA A 1 96 ? -7.415 -10.649 7.871 1.00 34.77 76 ALA A CA 1
ATOM 573 C C . ALA A 1 96 ? -7.346 -12.172 7.679 1.00 33.41 76 ALA A C 1
ATOM 574 O O . ALA A 1 96 ? -6.714 -12.839 8.546 1.00 36.08 76 ALA A O 1
ATOM 576 N N . ASN A 1 97 ? -7.896 -12.730 6.579 1.00 30.25 77 ASN A N 1
ATOM 577 C CA . ASN A 1 97 ? -8.027 -14.211 6.440 1.00 26.24 77 ASN A CA 1
ATOM 578 C C . ASN A 1 97 ? -7.118 -14.684 5.303 1.00 24.36 77 ASN A C 1
ATOM 579 O O . ASN A 1 97 ? -6.866 -13.892 4.378 1.00 24.96 77 ASN A O 1
ATOM 584 N N . LEU A 1 98 ? -6.694 -15.944 5.369 1.00 23.98 78 LEU A N 1
ATOM 585 C CA . LEU A 1 98 ? -5.633 -16.504 4.493 1.00 25.81 78 LEU A CA 1
ATOM 586 C C . LEU A 1 98 ? -6.046 -16.337 3.017 1.00 23.55 78 LEU A C 1
ATOM 587 O O . LEU A 1 98 ? -5.145 -16.218 2.177 1.00 28.35 78 LEU A O 1
ATOM 592 N N . LEU A 1 99 ? -7.340 -16.376 2.704 1.00 22.04 79 LEU A N 1
ATOM 593 C CA . LEU A 1 99 ? -7.841 -16.433 1.304 1.00 23.83 79 LEU A CA 1
ATOM 594 C C . LEU A 1 99 ? -8.229 -15.018 0.855 1.00 23.89 79 LEU A C 1
ATOM 595 O O . LEU A 1 99 ? -8.880 -14.870 -0.195 1.00 23.14 79 LEU A O 1
ATOM 600 N N . ASN A 1 100 ? -7.769 -14.002 1.587 1.00 24.02 80 ASN A N 1
ATOM 601 C CA . ASN A 1 100 ? -7.794 -12.592 1.134 1.00 26.82 80 ASN A CA 1
ATOM 602 C C . ASN A 1 100 ? -6.412 -11.998 1.410 1.00 29.47 80 ASN A C 1
ATOM 603 O O . ASN A 1 100 ? -6.365 -10.830 1.796 1.00 29.60 80 ASN A O 1
ATOM 608 N N . MET A 1 101 ? -5.338 -12.748 1.170 1.00 29.19 81 MET A N 1
ATOM 609 C CA . MET A 1 101 ? -3.986 -12.374 1.659 1.00 32.80 81 MET A CA 1
ATOM 610 C C . MET A 1 101 ? -2.865 -12.915 0.756 1.00 33.61 81 MET A C 1
ATOM 611 O O . MET A 1 101 ? -2.979 -14.077 0.347 1.00 28.29 81 MET A O 1
ATOM 616 N N . ASP A 1 102 ? -1.816 -12.105 0.497 1.00 33.77 82 ASP A N 1
ATOM 617 C CA . ASP A 1 102 ? -0.563 -12.488 -0.216 1.00 35.17 82 ASP A CA 1
ATOM 618 C C . ASP A 1 102 ? 0.639 -12.465 0.739 1.00 34.91 82 ASP A C 1
ATOM 619 O O . ASP A 1 102 ? 0.487 -12.020 1.901 1.00 33.79 82 ASP A O 1
ATOM 624 N N . ALA A 1 103 ? 1.787 -12.971 0.281 1.00 34.34 83 ALA A N 1
ATOM 625 C CA . ALA A 1 103 ? 3.079 -12.874 0.997 1.00 37.55 83 ALA A CA 1
ATOM 626 C C . ALA A 1 103 ? 3.399 -11.391 1.174 1.00 35.45 83 ALA A C 1
ATOM 627 O O . ALA A 1 103 ? 2.917 -10.572 0.395 1.00 32.47 83 ALA A O 1
ATOM 629 N N . PRO A 1 104 ? 4.132 -10.971 2.229 1.00 37.27 84 PRO A N 1
ATOM 630 C CA . PRO A 1 104 ? 4.612 -11.861 3.285 1.00 36.05 84 PRO A CA 1
ATOM 631 C C . PRO A 1 104 ? 3.595 -12.231 4.368 1.00 30.99 84 PRO A C 1
ATOM 632 O O . PRO A 1 104 ? 3.827 -13.220 5.078 1.00 29.57 84 PRO A O 1
ATOM 636 N N . ASP A 1 105 ? 2.523 -11.447 4.523 1.00 35.46 85 ASP A N 1
ATOM 637 C CA . ASP A 1 105 ? 1.507 -11.705 5.586 1.00 33.48 85 ASP A CA 1
ATOM 638 C C . ASP A 1 105 ? 1.019 -13.153 5.494 1.00 32.81 85 ASP A C 1
ATOM 639 O O . ASP A 1 105 ? 1.020 -13.869 6.511 1.00 36.67 85 ASP A O 1
ATOM 644 N N . HIS A 1 106 ? 0.617 -13.582 4.300 1.00 31.93 86 HIS A N 1
ATOM 645 C CA . HIS A 1 106 ? 0.090 -14.948 4.084 1.00 29.87 86 HIS A CA 1
ATOM 646 C C . HIS A 1 106 ? 1.119 -15.970 4.574 1.00 28.27 86 HIS A C 1
ATOM 647 O O . HIS A 1 106 ? 0.738 -16.921 5.302 1.00 26.53 86 HIS A O 1
ATOM 654 N N . THR A 1 107 ? 2.376 -15.807 4.137 1.00 28.40 87 THR A N 1
ATOM 655 C CA . THR A 1 107 ? 3.488 -16.728 4.458 1.00 29.31 87 THR A CA 1
ATOM 656 C C . THR A 1 107 ? 3.606 -16.894 5.984 1.00 28.23 87 THR A C 1
ATOM 657 O O . THR A 1 107 ? 3.739 -18.038 6.442 1.00 31.85 87 THR A O 1
ATOM 661 N N . ARG A 1 108 ? 3.539 -15.797 6.733 1.00 31.14 88 ARG A N 1
ATOM 662 C CA . ARG A 1 108 ? 3.708 -15.750 8.210 1.00 32.10 88 ARG A CA 1
ATOM 663 C C . ARG A 1 108 ? 2.611 -16.577 8.878 1.00 33.15 88 ARG A C 1
ATOM 664 O O . ARG A 1 108 ? 2.939 -17.524 9.625 1.00 32.56 88 ARG A O 1
ATOM 672 N N . ILE A 1 109 ? 1.340 -16.246 8.612 1.00 33.57 89 ILE A N 1
ATOM 673 C CA . ILE A 1 109 ? 0.182 -16.877 9.318 1.00 30.94 89 ILE A CA 1
ATOM 674 C C . ILE A 1 109 ? 0.056 -18.352 8.925 1.00 28.31 89 ILE A C 1
ATOM 675 O O . ILE A 1 109 ? -0.248 -19.183 9.808 1.00 23.84 89 ILE A O 1
ATOM 680 N N . ARG A 1 110 ? 0.188 -18.664 7.632 1.00 30.96 90 ARG A N 1
ATOM 681 C CA . ARG A 1 110 ? 0.050 -20.058 7.126 1.00 32.30 90 ARG A CA 1
ATOM 682 C C . ARG A 1 110 ? 1.067 -20.966 7.846 1.00 34.94 90 ARG A C 1
ATOM 683 O O . ARG A 1 110 ? 0.716 -22.114 8.142 1.00 28.94 90 ARG A O 1
ATOM 691 N N . ARG A 1 111 ? 2.282 -20.472 8.106 1.00 41.16 91 ARG A N 1
ATOM 692 C CA . ARG A 1 111 ? 3.373 -21.241 8.770 1.00 44.16 91 ARG A CA 1
ATOM 693 C C . ARG A 1 111 ? 2.915 -21.607 10.185 1.00 42.43 91 ARG A C 1
ATOM 694 O O . ARG A 1 111 ? 3.001 -22.792 10.574 1.00 39.85 91 ARG A O 1
ATOM 702 N N . LEU A 1 112 ? 2.413 -20.623 10.920 1.00 42.94 92 LEU A N 1
ATOM 703 C CA . LEU A 1 112 ? 1.982 -20.804 12.331 1.00 44.11 92 LEU A CA 1
ATOM 704 C C . LEU A 1 112 ? 0.863 -21.839 12.375 1.00 40.23 92 LEU A C 1
ATOM 705 O O . LEU A 1 112 ? 1.015 -22.875 13.057 1.00 41.26 92 LEU A O 1
ATOM 710 N N . VAL A 1 113 ? -0.216 -21.633 11.624 1.00 38.74 93 VAL A N 1
ATOM 711 C CA . VAL A 1 113 ? -1.373 -22.568 11.712 1.00 35.75 93 VAL A CA 1
ATOM 712 C C . VAL A 1 113 ? -1.023 -23.919 11.065 1.00 38.74 93 VAL A C 1
ATOM 713 O O . VAL A 1 113 ? -1.634 -24.923 11.470 1.00 36.19 93 VAL A O 1
ATOM 717 N N . GLY A 1 114 ? -0.098 -23.976 10.094 1.00 40.54 94 GLY A N 1
ATOM 718 C CA . GLY A 1 114 ? 0.193 -25.224 9.352 1.00 37.22 94 GLY A CA 1
ATOM 719 C C . GLY A 1 114 ? 0.683 -26.331 10.278 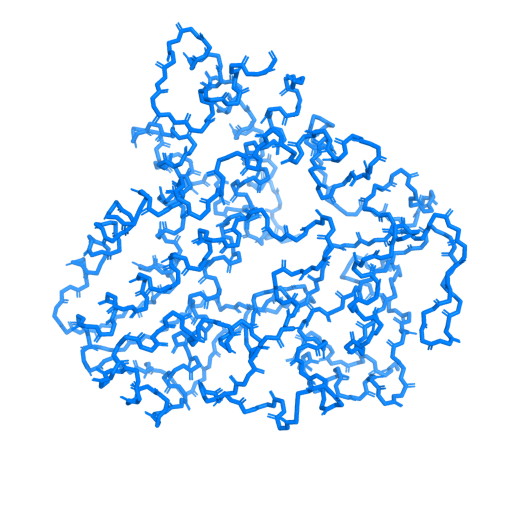1.00 39.25 94 GLY A C 1
ATOM 720 O O . GLY A 1 114 ? 0.409 -27.529 9.987 1.00 36.30 94 GLY A O 1
ATOM 721 N N . ARG A 1 115 ? 1.366 -25.942 11.363 1.00 41.15 95 ARG A N 1
ATOM 722 C CA . ARG A 1 115 ? 1.761 -26.835 12.485 1.00 47.49 95 ARG A CA 1
ATOM 723 C C . ARG A 1 115 ? 0.604 -27.773 12.833 1.00 46.03 95 ARG A C 1
ATOM 724 O O . ARG A 1 115 ? 0.881 -28.968 13.056 1.00 39.65 95 ARG A O 1
ATOM 732 N N . ALA A 1 116 ? -0.633 -27.256 12.890 1.00 44.24 96 ALA A N 1
ATOM 733 C CA . ALA A 1 116 ? -1.817 -28.041 13.311 1.00 44.86 96 ALA A CA 1
ATOM 734 C C . ALA A 1 116 ? -2.113 -29.192 12.334 1.00 44.09 96 ALA A C 1
ATOM 735 O O . ALA A 1 116 ? -2.751 -30.176 12.761 1.00 44.30 96 ALA A O 1
ATOM 737 N N . PHE A 1 117 ? -1.749 -29.096 11.055 1.00 38.95 97 PHE A N 1
ATOM 738 C CA . PHE A 1 117 ? -2.375 -29.975 10.029 1.00 36.47 97 PHE A CA 1
ATOM 739 C C . PHE A 1 117 ? -1.343 -30.875 9.354 1.00 39.97 97 PHE A C 1
ATOM 740 O O . PHE A 1 117 ? -1.566 -31.261 8.184 1.00 39.81 97 PHE A O 1
ATOM 748 N N . THR A 1 118 ? -0.295 -31.243 10.096 1.00 39.93 98 THR A N 1
ATOM 749 C CA . THR A 1 118 ? 0.780 -32.141 9.612 1.00 43.68 98 THR A CA 1
ATOM 750 C C . THR A 1 118 ? 0.201 -33.550 9.539 1.00 46.15 98 THR A C 1
ATOM 751 O O . THR A 1 118 ? -0.713 -33.845 10.357 1.00 49.42 98 THR A O 1
ATOM 755 N N . LEU A 1 119 ? 0.710 -34.385 8.626 1.00 44.15 99 LEU A N 1
ATOM 756 C CA . LEU A 1 119 ? 0.169 -35.754 8.414 1.00 52.34 99 LEU A CA 1
ATOM 757 C C . LEU A 1 119 ? 0.033 -36.460 9.778 1.00 54.62 99 LEU A C 1
ATOM 758 O O . LEU A 1 119 ? -0.968 -37.205 9.961 1.00 55.00 99 LEU A O 1
ATOM 763 N N . ARG A 1 120 ? 0.947 -36.191 10.721 1.00 49.82 100 ARG A N 1
ATOM 764 C CA . ARG A 1 120 ? 0.971 -36.868 12.048 1.00 58.23 100 ARG A CA 1
ATOM 765 C C . ARG A 1 120 ? -0.020 -36.231 13.041 1.00 54.97 100 ARG A C 1
ATOM 766 O O . ARG A 1 120 ? -0.663 -37.036 13.747 1.00 52.52 100 ARG A O 1
ATOM 774 N N . ARG A 1 121 ? -0.139 -34.893 13.121 1.00 50.37 101 ARG A N 1
ATOM 775 C CA . ARG A 1 121 ? -1.098 -34.196 14.041 1.00 52.85 101 ARG A CA 1
ATOM 776 C C . ARG A 1 121 ? -2.550 -34.509 13.627 1.00 54.89 101 ARG A C 1
ATOM 777 O O . ARG A 1 121 ? -3.454 -34.573 14.503 1.00 56.52 101 ARG A O 1
ATOM 785 N N . VAL A 1 122 ? -2.787 -34.700 12.332 1.00 47.21 102 VAL A N 1
ATOM 786 C CA . VAL A 1 122 ? -4.137 -35.035 11.796 1.00 40.52 102 VAL A CA 1
ATOM 787 C C . VAL A 1 122 ? -4.406 -36.515 12.060 1.00 42.79 102 VAL A C 1
ATOM 788 O O . VAL A 1 122 ? -5.565 -36.862 12.379 1.00 40.94 102 VAL A O 1
ATOM 792 N N . GLU A 1 123 ? -3.382 -37.354 11.934 1.00 45.37 103 GLU A N 1
ATOM 793 C CA . GLU A 1 123 ? -3.519 -38.828 12.064 1.00 49.74 103 GLU A CA 1
ATOM 794 C C . GLU A 1 123 ? -4.021 -39.192 13.468 1.00 46.90 103 GLU A C 1
ATOM 795 O O . GLU A 1 123 ? -4.657 -40.237 13.608 1.00 45.73 103 GLU A O 1
ATOM 801 N N . GLN A 1 124 ? -3.730 -38.355 14.458 1.00 51.74 104 GLN A N 1
ATOM 802 C CA . GLN A 1 124 ? -4.099 -38.572 15.879 1.00 53.00 104 GLN A CA 1
ATOM 803 C C . GLN A 1 124 ? -5.594 -38.324 16.059 1.00 51.25 104 GLN A C 1
ATOM 804 O O . GLN A 1 124 ? -6.137 -38.827 17.044 1.00 50.44 104 GLN A O 1
ATOM 810 N N . LEU A 1 125 ? -6.226 -37.560 15.159 1.00 47.91 105 LEU A N 1
ATOM 811 C CA . LEU A 1 125 ? -7.707 -37.372 15.131 1.00 44.20 105 LEU A CA 1
ATOM 812 C C . LEU A 1 125 ? -8.404 -38.604 14.529 1.00 35.72 105 LEU A C 1
ATOM 813 O O . LEU A 1 125 ? -9.635 -38.589 14.487 1.00 36.68 105 LEU A O 1
ATOM 818 N N . ARG A 1 126 ? -7.687 -39.616 14.030 1.00 33.94 106 ARG A N 1
ATOM 819 C CA . ARG A 1 126 ? -8.316 -40.723 13.257 1.00 35.09 106 ARG A CA 1
ATOM 820 C C . ARG A 1 126 ? -9.355 -41.475 14.115 1.00 42.16 106 ARG A C 1
ATOM 821 O O . ARG A 1 126 ? -10.460 -41.708 13.595 1.00 36.68 106 ARG A O 1
ATOM 829 N N . GLU A 1 127 ? -9.029 -41.861 15.361 1.00 38.38 107 GLU A N 1
ATOM 830 C CA . GLU A 1 127 ? -9.977 -42.606 16.240 1.00 40.76 107 GLU A CA 1
ATOM 831 C C . GLU A 1 127 ? -11.188 -41.751 16.602 1.00 34.43 107 GLU A C 1
ATOM 832 O O . GLU A 1 127 ? -12.307 -42.234 16.478 1.00 32.71 107 GLU A O 1
ATOM 838 N N . PRO A 1 128 ? -11.040 -40.478 17.041 1.00 34.89 108 PRO A N 1
ATOM 839 C CA . PRO A 1 128 ? -12.206 -39.651 17.344 1.00 32.21 108 PRO A CA 1
ATOM 840 C C . PRO A 1 128 ? -13.143 -39.367 16.158 1.00 33.26 108 PRO A C 1
ATOM 841 O O . PRO A 1 128 ? -14.347 -39.355 16.355 1.00 36.47 108 PRO A O 1
ATOM 845 N N . VAL A 1 129 ? -12.592 -39.055 14.975 1.00 29.48 109 VAL A N 1
ATOM 846 C CA . VAL A 1 129 ? -13.376 -38.946 13.709 1.00 27.10 109 VAL A CA 1
ATOM 847 C C . VAL A 1 129 ? -14.173 -40.248 13.503 1.00 27.89 109 VAL A C 1
ATOM 848 O O . VAL A 1 129 ? -15.369 -40.153 13.188 1.00 28.79 109 VAL A O 1
ATOM 852 N N . ARG A 1 130 ? -13.518 -41.415 13.601 1.00 30.54 110 ARG A N 1
ATOM 853 C CA . ARG A 1 130 ? -14.137 -42.762 13.425 1.00 34.44 110 ARG A CA 1
ATOM 854 C C . ARG A 1 130 ? -15.293 -42.937 14.428 1.00 33.38 110 ARG A C 1
ATOM 855 O O . ARG A 1 130 ? -16.384 -43.360 14.027 1.00 29.17 110 ARG A O 1
ATOM 863 N N . GLU A 1 131 ? -15.056 -42.595 15.690 1.00 34.98 111 GLU A N 1
ATOM 864 C CA . GLU A 1 131 ? -16.073 -42.643 16.782 1.00 38.36 111 GLU A CA 1
ATOM 865 C C . GLU A 1 131 ? -17.282 -41.766 16.413 1.00 33.97 111 GLU A C 1
ATOM 866 O O . GLU A 1 131 ? -18.396 -42.227 16.539 1.00 30.68 111 GLU A O 1
ATOM 872 N N . THR A 1 132 ? -17.058 -40.543 15.934 1.00 31.10 112 THR A N 1
ATOM 873 C CA . THR A 1 132 ? -18.157 -39.628 15.536 1.00 30.69 112 THR A CA 1
ATOM 874 C C . THR A 1 132 ? -18.991 -40.254 14.408 1.00 28.15 112 THR A C 1
ATOM 875 O O . THR A 1 132 ? -20.219 -40.315 14.555 1.00 32.37 112 THR A O 1
ATOM 879 N N . ALA A 1 133 ? -18.373 -40.655 13.296 1.00 25.53 113 ALA A N 1
ATOM 880 C CA . ALA A 1 133 ? -19.057 -41.269 12.134 1.00 23.67 113 ALA A CA 1
ATOM 881 C C . ALA A 1 133 ? -19.893 -42.487 12.573 1.00 26.20 113 ALA A C 1
ATOM 882 O O . ALA A 1 133 ? -21.044 -42.630 12.106 1.00 25.76 113 ALA A O 1
ATOM 884 N N . HIS A 1 134 ? -19.328 -43.365 13.406 1.00 27.17 114 HIS A N 1
ATOM 885 C CA . HIS A 1 134 ? -20.031 -44.594 13.884 1.00 29.20 114 HIS A CA 1
ATOM 886 C C . HIS A 1 134 ? -21.210 -44.188 14.775 1.00 30.18 114 HIS A C 1
ATOM 887 O O . HIS A 1 134 ? -22.269 -44.845 14.710 1.00 31.50 114 HIS A O 1
ATOM 894 N N . ARG A 1 135 ? -21.079 -43.123 15.563 1.00 29.32 115 ARG A N 1
ATOM 895 C CA . ARG A 1 135 ? -22.223 -42.689 16.411 1.00 30.66 115 ARG A CA 1
ATOM 896 C C . ARG A 1 135 ? -23.337 -42.145 15.518 1.00 29.38 115 ARG A C 1
ATOM 897 O O . ARG A 1 135 ? -24.495 -42.430 15.810 1.00 28.42 115 ARG A O 1
ATOM 905 N N . LEU A 1 136 ? -23.021 -41.430 14.431 1.00 28.40 116 LEU A N 1
ATOM 906 C CA . LEU A 1 136 ? -24.065 -40.926 13.504 1.00 24.38 116 LEU A CA 1
ATOM 907 C C . LEU A 1 136 ? -24.781 -42.096 12.813 1.00 26.51 116 LEU A C 1
ATOM 908 O O . LEU A 1 136 ? -25.998 -42.013 12.648 1.00 26.15 116 LEU A O 1
ATOM 913 N N . LEU A 1 137 ? -24.077 -43.160 12.410 1.00 25.65 117 LEU A N 1
ATOM 914 C CA . LEU A 1 137 ? -24.755 -44.257 11.668 1.00 27.20 117 LEU A CA 1
ATOM 915 C C . LEU A 1 137 ? -25.626 -45.074 12.648 1.00 27.17 117 LEU A C 1
ATOM 916 O O . LEU A 1 137 ? -26.688 -45.563 12.199 1.00 27.46 117 LEU A O 1
ATOM 921 N N . ASP A 1 138 ? -25.193 -45.185 13.907 1.00 26.49 118 ASP A N 1
ATOM 922 C CA . ASP A 1 138 ? -25.951 -45.825 15.028 1.00 28.88 118 ASP A CA 1
ATOM 923 C C . ASP A 1 138 ? -27.409 -45.339 15.012 1.00 31.30 118 ASP A C 1
ATOM 924 O O . ASP A 1 138 ? -28.310 -46.122 15.366 1.00 31.34 118 ASP A O 1
ATOM 929 N N . ALA A 1 139 ? -27.655 -44.083 14.645 1.00 31.40 119 ALA A N 1
ATOM 930 C CA . ALA A 1 139 ? -28.992 -43.463 14.735 1.00 33.34 119 ALA A CA 1
ATOM 931 C C . ALA A 1 139 ? -29.856 -43.936 13.572 1.00 33.91 119 ALA A C 1
ATOM 932 O O . ALA A 1 139 ? -31.048 -43.741 13.645 1.00 35.38 119 ALA A O 1
ATOM 934 N N . LEU A 1 140 ? -29.285 -44.581 12.554 1.00 33.85 120 LEU A N 1
ATOM 935 C CA . LEU A 1 140 ? -30.047 -45.013 11.348 1.00 34.73 120 LEU A CA 1
ATOM 936 C C . LEU A 1 140 ? -30.741 -46.366 11.572 1.00 34.97 120 LEU A C 1
ATOM 937 O O . LEU A 1 140 ? -31.615 -46.705 10.773 1.00 35.65 120 LEU A O 1
ATOM 942 N N . GLY A 1 141 ? -30.377 -47.115 12.608 1.00 36.82 121 GLY A N 1
ATOM 943 C CA . GLY A 1 141 ? -30.783 -48.529 12.731 1.00 38.70 121 GLY A CA 1
ATOM 944 C C . GLY A 1 141 ? -30.214 -49.398 11.610 1.00 39.40 121 GLY A C 1
ATOM 945 O O . GLY A 1 141 ? -29.167 -49.054 11.026 1.00 38.25 121 GLY A O 1
ATOM 946 N N . THR A 1 142 ? -30.884 -50.503 11.315 1.00 36.98 122 THR A N 1
ATOM 947 C CA . THR A 1 142 ? -30.373 -51.598 10.454 1.00 43.05 122 THR A CA 1
ATOM 948 C C . THR A 1 142 ? -30.928 -51.442 9.029 1.00 42.51 122 THR A C 1
ATOM 949 O O . THR A 1 142 ? -30.149 -51.616 8.092 1.00 41.05 122 THR A O 1
ATOM 953 N N . HIS A 1 143 ? -32.225 -51.151 8.869 1.00 41.16 123 HIS A N 1
ATOM 954 C CA . HIS A 1 143 ? -32.882 -50.976 7.540 1.00 43.96 123 HIS A CA 1
ATOM 955 C C . HIS A 1 143 ? -33.798 -49.744 7.568 1.00 42.70 123 HIS A C 1
ATOM 956 O O . HIS A 1 143 ? -34.284 -49.388 8.639 1.00 47.75 123 HIS A O 1
ATOM 963 N N . GLY A 1 144 ? -34.018 -49.093 6.427 1.00 41.32 124 GLY A N 1
ATOM 964 C CA . GLY A 1 144 ? -34.879 -47.895 6.366 1.00 39.07 124 GLY A CA 1
ATOM 965 C C . GLY A 1 144 ? -34.451 -46.921 5.279 1.00 35.50 124 GLY A C 1
ATOM 966 O O . GLY A 1 144 ? -33.927 -47.356 4.251 1.00 38.84 124 GLY A O 1
ATOM 967 N N . SER A 1 145 ? -34.677 -45.631 5.499 1.00 41.64 125 SER A N 1
ATOM 968 C CA . SER A 1 145 ? -34.344 -44.557 4.524 1.00 39.45 125 SER A CA 1
ATOM 969 C C . SER A 1 145 ? -33.820 -43.342 5.286 1.00 39.53 125 SER A C 1
ATOM 970 O O . SER A 1 145 ? -34.276 -43.096 6.433 1.00 41.81 125 SER A O 1
ATOM 973 N N . THR A 1 146 ? -32.873 -42.621 4.690 1.00 34.09 126 THR A N 1
ATOM 974 C CA . THR A 1 146 ? -32.294 -41.400 5.307 1.00 32.59 126 THR A CA 1
ATOM 975 C C . THR A 1 146 ? -31.944 -40.410 4.199 1.00 29.04 126 THR A C 1
ATOM 976 O O . THR A 1 146 ? -31.746 -40.826 3.068 1.00 32.89 126 THR A O 1
ATOM 980 N N . ASP A 1 147 ? -31.917 -39.134 4.550 1.00 30.25 127 ASP A N 1
ATOM 981 C CA . ASP A 1 147 ? -31.188 -38.114 3.772 1.00 31.56 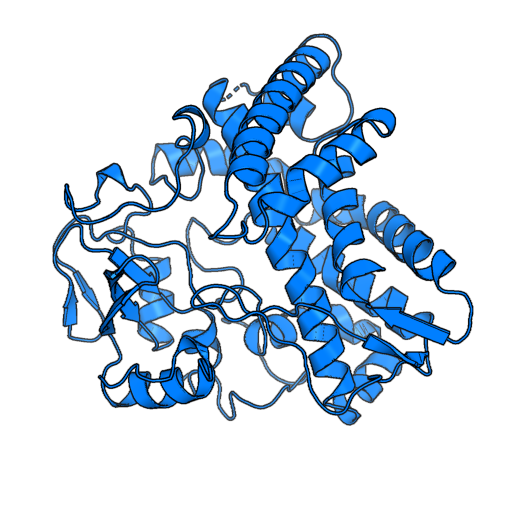127 ASP A CA 1
ATOM 982 C C . ASP A 1 147 ? -29.761 -38.112 4.299 1.00 29.58 127 ASP A C 1
ATOM 983 O O . ASP A 1 147 ? -29.568 -37.550 5.375 1.00 25.58 127 ASP A O 1
ATOM 988 N N . LEU A 1 148 ? -28.822 -38.700 3.557 1.00 30.30 128 LEU A N 1
ATOM 989 C CA . LEU A 1 148 ? -27.424 -38.864 4.037 1.00 29.53 128 LEU A CA 1
ATOM 990 C C . LEU A 1 148 ? -26.762 -37.506 4.252 1.00 30.23 128 LEU A C 1
ATOM 991 O O . LEU A 1 148 ? -25.843 -37.462 5.076 1.00 31.58 128 LEU A O 1
ATOM 996 N N . ILE A 1 149 ? -27.146 -36.456 3.518 1.00 28.96 129 ILE A N 1
ATOM 997 C CA . ILE A 1 149 ? -26.605 -35.097 3.812 1.00 29.09 129 ILE A CA 1
ATOM 998 C C . ILE A 1 149 ? -26.973 -34.749 5.259 1.00 29.70 129 ILE A C 1
ATOM 999 O O . ILE A 1 149 ? -26.056 -34.491 6.063 1.00 29.21 129 ILE A O 1
ATOM 1004 N N . ALA A 1 150 ? -28.265 -34.741 5.604 1.00 31.41 130 ALA A N 1
ATOM 1005 C CA . ALA A 1 150 ? -28.736 -34.264 6.928 1.00 30.85 130 ALA A CA 1
ATOM 1006 C C . ALA A 1 150 ? -28.281 -35.228 8.038 1.00 30.19 130 ALA A C 1
ATOM 1007 O O . ALA A 1 150 ? -27.940 -34.757 9.132 1.00 28.47 130 ALA A O 1
ATOM 1009 N N . SER A 1 151 ? -28.231 -36.535 7.780 1.00 30.24 131 SER A N 1
ATOM 1010 C CA . SER A 1 151 ? -27.994 -37.544 8.851 1.00 30.02 131 SER A CA 1
ATOM 1011 C C . SER A 1 151 ? -26.506 -37.863 9.035 1.00 26.79 131 SER A C 1
ATOM 1012 O O . SER A 1 151 ? -26.186 -38.506 10.049 1.00 28.83 131 SER A O 1
ATOM 1015 N N . TYR A 1 152 ? -25.631 -37.553 8.075 1.00 23.28 132 TYR A N 1
ATOM 1016 C CA . TYR A 1 152 ? -24.247 -38.110 8.094 1.00 22.85 132 TYR A CA 1
ATOM 1017 C C . TYR A 1 152 ? -23.218 -37.091 7.573 1.00 23.87 132 TYR A C 1
ATOM 1018 O O . TYR A 1 152 ? -22.345 -36.650 8.368 1.00 22.47 132 TYR A O 1
ATOM 1027 N N . ALA A 1 153 ? -23.312 -36.738 6.283 1.00 24.09 133 ALA A N 1
ATOM 1028 C CA . ALA A 1 153 ? -22.320 -35.895 5.547 1.00 24.62 133 ALA A CA 1
ATOM 1029 C C . ALA A 1 153 ? -22.184 -34.499 6.184 1.00 25.95 133 ALA A C 1
ATOM 1030 O O . ALA A 1 153 ? -21.072 -33.998 6.284 1.00 25.36 133 ALA A O 1
ATOM 1032 N N . ALA A 1 154 ? -23.272 -33.899 6.661 1.00 27.18 134 ALA A N 1
ATOM 1033 C CA . ALA A 1 154 ? -23.255 -32.566 7.307 1.00 27.94 134 ALA A CA 1
ATOM 1034 C C . ALA A 1 154 ? -22.763 -32.639 8.752 1.00 29.19 134 ALA A C 1
ATOM 1035 O O . ALA A 1 154 ? -21.867 -31.901 9.141 1.00 28.48 134 ALA A O 1
ATOM 1037 N N . PRO A 1 155 ? -23.367 -33.436 9.666 1.00 32.27 135 PRO A N 1
ATOM 1038 C CA . PRO A 1 155 ? -22.960 -33.370 11.070 1.00 29.44 135 PRO A CA 1
ATOM 1039 C C . PRO A 1 155 ? -21.513 -33.804 11.330 1.00 28.84 135 PRO A C 1
ATOM 1040 O O . PRO A 1 155 ? -20.929 -33.286 12.239 1.00 29.92 135 PRO A O 1
ATOM 1044 N N . LEU A 1 156 ? -20.957 -34.722 10.537 1.00 28.66 136 LEU A N 1
ATOM 1045 C CA . LEU A 1 156 ? -19.602 -35.266 10.809 1.00 26.63 136 LEU A CA 1
ATOM 1046 C C . LEU A 1 156 ? -18.573 -34.129 10.756 1.00 25.37 136 LEU A C 1
ATOM 1047 O O . LEU A 1 156 ? -17.929 -33.839 11.764 1.00 25.22 136 LEU A O 1
ATOM 1052 N N . PRO A 1 157 ? -18.414 -33.401 9.627 1.00 25.52 137 PRO A N 1
ATOM 1053 C CA . PRO A 1 157 ? -17.401 -32.353 9.546 1.00 24.44 137 PRO A CA 1
ATOM 1054 C C . PRO A 1 157 ? -17.559 -31.246 10.605 1.00 26.22 137 PRO A C 1
ATOM 1055 O O . PRO A 1 157 ? -16.554 -30.767 11.081 1.00 24.66 137 PRO A O 1
ATOM 1059 N N . ILE A 1 158 ? -18.792 -30.855 10.948 1.00 23.30 138 ILE A N 1
ATOM 1060 C CA . ILE A 1 158 ? -18.993 -29.773 11.955 1.00 26.79 138 ILE A CA 1
ATOM 1061 C C . ILE A 1 158 ? -18.634 -30.314 13.340 1.00 25.14 138 ILE A C 1
ATOM 1062 O O . ILE A 1 158 ? -18.015 -29.552 14.093 1.00 22.63 138 ILE A O 1
ATOM 1067 N N . THR A 1 159 ? -18.906 -31.578 13.664 1.00 27.00 139 THR A N 1
ATOM 1068 C CA . THR A 1 159 ? -18.416 -32.157 14.947 1.00 27.64 139 THR A CA 1
ATOM 1069 C C . THR A 1 159 ? -16.889 -32.133 14.953 1.00 28.72 139 THR A C 1
ATOM 1070 O O . THR A 1 159 ? -16.286 -31.792 16.000 1.00 31.01 139 THR A O 1
ATOM 1074 N N . VAL A 1 160 ? -16.261 -32.537 13.849 1.00 26.27 140 VAL A N 1
ATOM 1075 C CA . VAL A 1 160 ? -14.779 -32.638 13.795 1.00 26.61 140 VAL A CA 1
ATOM 1076 C C . VAL A 1 160 ? -14.171 -31.247 14.043 1.00 28.03 140 VAL A C 1
ATOM 1077 O O . VAL A 1 160 ? -13.191 -31.145 14.826 1.00 26.61 140 VAL A O 1
ATOM 1081 N N . ILE A 1 161 ? -14.705 -30.217 13.376 1.00 27.65 141 ILE A N 1
ATOM 1082 C CA . ILE A 1 161 ? -14.303 -28.785 13.533 1.00 26.65 141 ILE A CA 1
ATOM 1083 C C . ILE A 1 161 ? -14.469 -28.361 14.997 1.00 24.39 141 ILE A C 1
ATOM 1084 O O . ILE A 1 161 ? -13.566 -27.668 15.486 1.00 26.95 141 ILE A O 1
ATOM 1089 N N . CYS A 1 162 ? -15.586 -28.693 15.648 1.00 23.31 142 CYS A N 1
ATOM 1090 C CA . CYS A 1 162 ? -15.841 -28.377 17.086 1.00 25.59 142 CYS A CA 1
ATOM 1091 C C . CYS A 1 162 ? -14.769 -29.005 17.979 1.00 26.86 142 CYS A C 1
ATOM 1092 O O . CYS A 1 162 ? -14.171 -28.289 18.827 1.00 26.58 142 CYS A O 1
ATOM 1095 N N . ASP A 1 163 ? -14.469 -30.273 17.720 1.00 29.84 143 ASP A N 1
ATOM 1096 C CA . ASP A 1 163 ? -13.419 -31.031 18.445 1.00 29.66 143 ASP A CA 1
ATOM 1097 C C . ASP A 1 163 ? -12.056 -30.399 18.162 1.00 32.78 143 ASP A C 1
ATOM 1098 O O . ASP A 1 163 ? -11.307 -30.192 19.120 1.00 31.57 143 ASP A O 1
ATOM 1103 N N . LEU A 1 164 ? -11.754 -30.053 16.913 1.00 31.58 144 LEU A N 1
ATOM 1104 C CA . LEU A 1 164 ? -10.433 -29.450 16.573 1.00 30.25 144 LEU A CA 1
ATOM 1105 C C . LEU A 1 164 ? -10.278 -28.099 17.283 1.00 30.51 144 LEU A C 1
ATOM 1106 O O . LEU A 1 164 ? -9.247 -27.904 17.947 1.00 30.46 144 LEU A O 1
ATOM 1111 N N . LEU A 1 165 ? -11.253 -27.194 17.163 1.00 28.85 145 LEU A N 1
ATOM 1112 C CA . LEU A 1 165 ? -11.154 -25.810 17.705 1.00 28.86 145 LEU A CA 1
ATOM 1113 C C . LEU A 1 165 ? -11.295 -25.801 19.239 1.00 30.56 145 LEU A C 1
ATOM 1114 O O . LEU A 1 165 ? -10.673 -24.902 19.896 1.00 33.03 145 LEU A O 1
ATOM 1119 N N . GLY A 1 166 ? -12.058 -26.743 19.797 1.00 27.21 146 GLY A N 1
ATOM 1120 C CA . GLY A 1 166 ? -12.333 -26.828 21.245 1.00 26.40 146 GLY A CA 1
ATOM 1121 C C . GLY A 1 166 ? -13.617 -26.079 21.558 1.00 28.92 146 GLY A C 1
ATOM 1122 O O . GLY A 1 166 ? -13.601 -25.192 22.442 1.00 26.49 146 GLY A O 1
ATOM 1123 N N . VAL A 1 167 ? -14.676 -26.351 20.786 1.00 25.81 147 VAL A N 1
ATOM 1124 C CA . VAL A 1 167 ? -16.031 -25.769 21.010 1.00 29.27 147 VAL A CA 1
ATOM 1125 C C . VAL A 1 167 ? -16.701 -26.635 22.083 1.00 30.59 147 VAL A C 1
ATOM 1126 O O . VAL A 1 167 ? -16.991 -27.804 21.813 1.00 27.63 147 VAL A O 1
ATOM 1130 N N . PRO A 1 168 ? -16.953 -26.113 23.316 1.00 30.30 148 PRO A N 1
ATOM 1131 C CA . PRO A 1 168 ? -17.503 -26.932 24.403 1.00 33.33 148 PRO A CA 1
ATOM 1132 C C . PRO A 1 168 ? -18.831 -27.562 23.980 1.00 35.19 148 PRO A C 1
ATOM 1133 O O . PRO A 1 168 ? -19.560 -26.931 23.226 1.00 30.53 148 PRO A O 1
ATOM 1137 N N . ASP A 1 169 ? -19.104 -28.783 24.438 1.00 37.54 149 ASP A N 1
ATOM 1138 C CA . ASP A 1 169 ? -20.277 -29.593 24.013 1.00 39.86 149 ASP A CA 1
ATOM 1139 C C . ASP A 1 169 ? -21.588 -28.833 24.242 1.00 40.67 149 ASP A C 1
ATOM 1140 O O . ASP A 1 169 ? -22.477 -28.907 23.364 1.00 37.06 149 ASP A O 1
ATOM 1145 N N . GLU A 1 170 ? -21.698 -28.145 25.379 1.00 46.07 150 GLU A N 1
ATOM 1146 C CA . GLU A 1 170 ? -22.911 -27.409 25.823 1.00 45.85 150 GLU A CA 1
ATOM 1147 C C . GLU A 1 170 ? -23.197 -26.240 24.875 1.00 47.24 150 GLU A C 1
ATOM 1148 O O . GLU A 1 170 ? -24.305 -25.711 24.932 1.00 47.88 150 GLU A O 1
ATOM 1154 N N . HIS A 1 171 ? -22.233 -25.816 24.056 1.00 43.95 151 HIS A N 1
ATOM 1155 C CA . HIS A 1 171 ? -22.438 -24.704 23.095 1.00 40.54 151 HIS A CA 1
ATOM 1156 C C . HIS A 1 171 ? -22.742 -25.230 21.690 1.00 36.21 151 HIS A C 1
ATOM 1157 O O . HIS A 1 171 ? -23.023 -24.402 20.801 1.00 32.90 151 HIS A O 1
ATOM 1164 N N . ARG A 1 172 ? -22.707 -26.543 21.468 1.00 38.50 152 ARG A N 1
ATOM 1165 C CA . ARG A 1 172 ? -22.711 -27.093 20.081 1.00 36.29 152 ARG A CA 1
ATOM 1166 C C . ARG A 1 172 ? -24.071 -26.888 19.398 1.00 38.20 152 ARG A C 1
ATOM 1167 O O . ARG A 1 172 ? -24.069 -26.543 18.183 1.00 38.95 152 ARG A O 1
ATOM 1175 N N . ARG A 1 173 ? -25.190 -26.986 20.125 1.00 37.95 153 ARG A N 1
ATOM 1176 C CA . ARG A 1 173 ? -26.534 -26.756 19.527 1.00 41.86 153 ARG A CA 1
ATOM 1177 C C . ARG A 1 173 ? -26.605 -25.308 19.027 1.00 38.74 153 ARG A C 1
ATOM 1178 O O . ARG A 1 173 ? -27.095 -25.095 17.906 1.00 42.95 153 ARG A O 1
ATOM 1186 N N . ASP A 1 174 ? -26.100 -24.344 19.800 1.00 40.57 154 ASP A N 1
ATOM 1187 C CA . ASP A 1 174 ? -26.098 -22.914 19.391 1.00 38.29 154 ASP A CA 1
ATOM 1188 C C . ASP A 1 174 ? -25.176 -22.755 18.181 1.00 34.33 154 ASP A C 1
ATOM 1189 O O . ASP A 1 174 ? -25.562 -22.085 17.199 1.00 34.43 154 ASP A O 1
ATOM 1194 N N . PHE A 1 175 ? -24.006 -23.376 18.249 1.00 32.13 155 PHE A N 1
ATOM 1195 C CA . PHE A 1 175 ? -22.937 -23.242 17.229 1.00 31.28 155 PHE A CA 1
ATOM 1196 C C . PHE A 1 175 ? -23.456 -23.736 15.876 1.00 31.99 155 PHE A C 1
ATOM 1197 O O . PHE A 1 175 ? -23.258 -23.038 14.876 1.00 36.46 155 PHE A O 1
ATOM 1205 N N . ARG A 1 176 ? -24.156 -24.866 15.857 1.00 36.56 156 ARG A N 1
ATOM 1206 C CA . ARG A 1 176 ? -24.747 -25.465 14.627 1.00 40.20 156 ARG A CA 1
ATOM 1207 C C . ARG A 1 176 ? -25.846 -24.543 14.076 1.00 38.90 156 ARG A C 1
ATOM 1208 O O . ARG A 1 176 ? -25.835 -24.262 12.847 1.00 40.08 156 ARG A O 1
ATOM 1216 N N . ALA A 1 177 ? -26.723 -24.027 14.943 1.00 37.06 157 ALA A N 1
ATOM 1217 C CA . ALA A 1 177 ? -27.818 -23.104 14.559 1.00 36.17 157 ALA A CA 1
ATOM 1218 C C . ALA A 1 177 ? -27.254 -21.813 13.937 1.00 33.82 157 ALA A C 1
ATOM 1219 O O . ALA A 1 177 ? -27.903 -21.236 13.027 1.00 38.48 157 ALA A O 1
ATOM 1221 N N . TRP A 1 178 ? -26.098 -21.338 14.394 1.00 31.28 158 TRP A N 1
ATOM 1222 C CA . TRP A 1 178 ? -25.442 -20.136 13.810 1.00 32.86 158 TRP A CA 1
ATOM 1223 C C . TRP A 1 178 ? -24.791 -20.477 12.458 1.00 34.40 158 TRP A C 1
ATOM 1224 O O . TRP A 1 178 ? -24.891 -19.643 11.537 1.00 33.85 158 TRP A O 1
ATOM 1235 N N . THR A 1 179 ? -24.185 -21.663 12.326 1.00 33.44 159 THR A N 1
ATOM 1236 C CA . THR A 1 179 ? -23.354 -22.056 11.153 1.00 34.01 159 THR A CA 1
ATOM 1237 C C . THR A 1 179 ? -24.240 -22.372 9.940 1.00 36.11 159 THR A C 1
ATOM 1238 O O . THR A 1 179 ? -23.939 -21.841 8.852 1.00 43.18 159 THR A O 1
ATOM 1242 N N . ASP A 1 180 ? -25.307 -23.145 10.101 1.00 40.46 160 ASP A N 1
ATOM 1243 C CA . ASP A 1 180 ? -26.158 -23.611 8.965 1.00 43.53 160 ASP A CA 1
ATOM 1244 C C . ASP A 1 180 ? -26.568 -22.436 8.071 1.00 43.18 160 ASP A C 1
ATOM 1245 O O . ASP A 1 180 ? -26.351 -22.458 6.855 1.00 43.78 160 ASP A O 1
ATOM 1250 N N . PRO A 1 181 ? -27.145 -21.346 8.624 1.00 41.04 161 PRO A N 1
ATOM 1251 C CA . PRO A 1 181 ? -27.661 -20.254 7.794 1.00 41.63 161 PRO A CA 1
ATOM 1252 C C . PRO A 1 181 ? -26.653 -19.564 6.868 1.00 41.15 161 PRO A C 1
ATOM 1253 O O . PRO A 1 181 ? -27.092 -18.996 5.914 1.00 35.80 161 PRO A O 1
ATOM 1257 N N . LEU A 1 182 ? -25.359 -19.635 7.203 1.00 41.82 162 LEU A N 1
ATOM 1258 C CA . LEU A 1 182 ? -24.215 -18.979 6.515 1.00 42.49 162 LEU A CA 1
ATOM 1259 C C . LEU A 1 182 ? -23.639 -19.893 5.432 1.00 44.66 162 LEU A C 1
ATOM 1260 O O . LEU A 1 182 ? -22.927 -19.374 4.542 1.00 46.75 162 LEU A O 1
ATOM 1265 N N . VAL A 1 183 ? -23.913 -21.194 5.520 1.00 50.17 163 VAL A N 1
ATOM 1266 C CA . VAL A 1 183 ? -23.669 -22.157 4.408 1.00 54.13 163 VAL A CA 1
ATOM 1267 C C . VAL A 1 183 ? -24.826 -22.004 3.406 1.00 62.76 163 VAL A C 1
ATOM 1268 O O . VAL A 1 183 ? -25.966 -22.459 3.724 1.00 63.89 163 VAL A O 1
ATOM 1272 N N . THR A 1 184 ? -24.524 -21.356 2.268 1.00 67.05 164 THR A N 1
ATOM 1273 C CA . THR A 1 184 ? -25.451 -20.840 1.217 1.00 65.75 164 THR A CA 1
ATOM 1274 C C . THR A 1 184 ? -26.559 -19.999 1.855 1.00 66.40 164 THR A C 1
ATOM 1275 O O . THR A 1 184 ? -27.682 -20.462 2.054 1.00 60.32 164 THR A O 1
ATOM 1279 N N . PRO A 1 185 ? -26.271 -18.713 2.170 1.00 73.24 165 PRO A N 1
ATOM 1280 C CA . PRO A 1 185 ? -27.274 -17.813 2.739 1.00 71.02 165 PRO A CA 1
ATOM 1281 C C . PRO A 1 185 ? -28.448 -17.589 1.771 1.00 72.43 165 PRO A C 1
ATOM 1282 O O . PRO A 1 185 ? -28.199 -17.185 0.642 1.00 72.89 165 PRO A O 1
ATOM 1286 N N . ASP A 1 186 ? -29.676 -17.883 2.220 1.00 69.00 166 ASP A N 1
ATOM 1287 C CA . ASP A 1 186 ? -30.945 -17.550 1.514 1.00 59.97 166 ASP A CA 1
ATOM 1288 C C . ASP A 1 186 ? -30.853 -16.112 1.015 1.00 61.78 166 ASP A C 1
ATOM 1289 O O . ASP A 1 186 ? -30.850 -15.182 1.819 1.00 62.43 166 ASP A O 1
ATOM 1294 N N . PRO A 1 187 ? -30.748 -15.888 -0.318 1.00 60.57 167 PRO A N 1
ATOM 1295 C CA . PRO A 1 187 ? -30.448 -14.563 -0.850 1.00 59.17 167 PRO A CA 1
ATOM 1296 C C . PRO A 1 187 ? -31.655 -13.616 -0.760 1.00 60.52 167 PRO A C 1
ATOM 1297 O O . PRO A 1 187 ? -31.468 -12.425 -0.979 1.00 64.43 167 PRO A O 1
ATOM 1301 N N . ALA A 1 188 ? -32.837 -14.153 -0.443 1.00 50.57 168 ALA A N 1
ATOM 1302 C CA . ALA A 1 188 ? -34.093 -13.378 -0.306 1.00 55.88 168 ALA A CA 1
ATOM 1303 C C . ALA A 1 188 ? -34.313 -12.979 1.159 1.00 51.52 168 ALA A C 1
ATOM 1304 O O . ALA A 1 188 ? -35.037 -11.987 1.364 1.00 43.53 168 ALA A O 1
ATOM 1306 N N . ARG A 1 189 ? -33.709 -13.701 2.120 1.00 47.58 169 ARG A N 1
ATOM 1307 C CA . ARG A 1 189 ? -33.935 -13.508 3.587 1.00 54.28 169 ARG A CA 1
ATOM 1308 C C . ARG A 1 189 ? -32.603 -13.454 4.353 1.00 48.04 169 ARG A C 1
ATOM 1309 O O . ARG A 1 189 ? -32.341 -14.285 5.222 1.00 46.30 169 ARG A O 1
ATOM 1317 N N . PRO A 1 190 ? -31.766 -12.414 4.145 1.00 41.17 170 PRO A N 1
ATOM 1318 C CA . PRO A 1 190 ? -30.403 -12.389 4.681 1.00 38.74 170 PRO A CA 1
ATOM 1319 C C . PRO A 1 190 ? -30.209 -12.005 6.153 1.00 40.60 170 PRO A C 1
ATOM 1320 O O . PRO A 1 190 ? -29.041 -11.933 6.567 1.00 36.61 170 PRO A O 1
ATOM 1324 N N . ASP A 1 191 ? -31.292 -11.731 6.890 1.00 37.93 171 ASP A N 1
ATOM 1325 C CA . ASP A 1 191 ? -31.223 -11.237 8.291 1.00 40.17 171 ASP A CA 1
ATOM 1326 C C . ASP A 1 191 ? -30.655 -12.340 9.200 1.00 42.43 171 ASP A C 1
ATOM 1327 O O . ASP A 1 191 ? -29.832 -12.004 10.071 1.00 39.66 171 ASP A O 1
ATOM 1332 N N . VAL A 1 192 ? -31.096 -13.588 9.028 1.00 39.93 172 VAL A N 1
ATOM 1333 C CA . VAL A 1 192 ? -30.628 -14.758 9.829 1.00 42.96 172 VAL A CA 1
ATOM 1334 C C . VAL A 1 192 ? -29.108 -14.924 9.628 1.00 42.04 172 VAL A C 1
ATOM 1335 O O . VAL A 1 192 ? -28.418 -15.044 10.648 1.00 41.40 172 VAL A O 1
ATOM 1339 N N . ALA A 1 193 ? -28.590 -14.847 8.391 1.00 41.93 173 ALA A N 1
ATOM 1340 C CA . ALA A 1 193 ? -27.141 -14.918 8.048 1.00 38.03 173 ALA A CA 1
ATOM 1341 C C . ALA A 1 193 ? -26.331 -13.769 8.683 1.00 40.05 173 ALA A C 1
ATOM 1342 O O . ALA A 1 193 ? -25.186 -14.031 9.141 1.00 35.83 173 ALA A O 1
ATOM 1344 N N . ARG A 1 194 ? -26.855 -12.544 8.677 1.00 33.88 174 ARG A N 1
ATOM 1345 C CA . ARG A 1 194 ? -26.218 -11.372 9.334 1.00 37.55 174 ARG A CA 1
ATOM 1346 C C . ARG A 1 194 ? -26.158 -11.598 10.858 1.00 3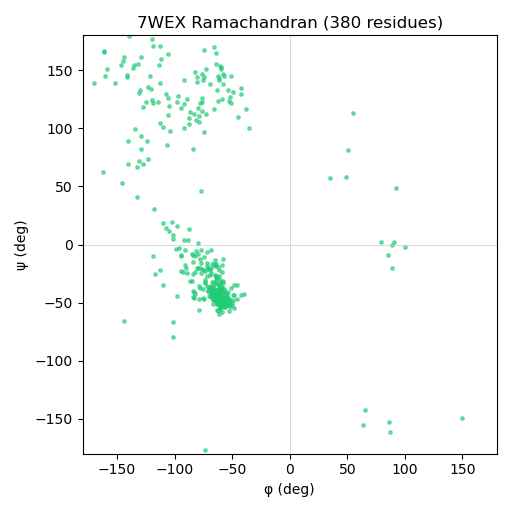7.61 174 ARG A C 1
ATOM 1347 O O . ARG A 1 194 ? -25.065 -11.383 11.424 1.00 38.03 174 ARG A O 1
ATOM 1355 N N . GLU A 1 195 ? -27.249 -12.031 11.501 1.00 34.76 175 GLU A N 1
ATOM 1356 C CA . GLU A 1 195 ? -27.269 -12.244 12.973 1.00 41.85 175 GLU A CA 1
ATOM 1357 C C . GLU A 1 195 ? -26.382 -13.453 13.336 1.00 42.18 175 GLU A C 1
ATOM 1358 O O . GLU A 1 195 ? -25.874 -13.492 14.469 1.00 42.15 175 GLU A O 1
ATOM 1364 N N . SER A 1 196 ? -26.199 -14.403 12.421 1.00 38.32 176 SER A N 1
ATOM 1365 C CA . SER A 1 196 ? -25.292 -15.570 12.580 1.00 37.21 176 SER A CA 1
ATOM 1366 C C . SER A 1 196 ? -23.834 -15.104 12.713 1.00 34.06 176 SER A C 1
ATOM 1367 O O . SER A 1 196 ? -23.164 -15.542 13.676 1.00 31.30 176 SER A O 1
ATOM 1370 N N . VAL A 1 197 ? -23.369 -14.219 11.815 1.00 33.31 177 VAL A N 1
ATOM 1371 C CA . VAL A 1 197 ? -21.974 -13.690 11.810 1.00 32.99 177 VAL A CA 1
ATOM 1372 C C . VAL A 1 197 ? -21.767 -12.968 13.141 1.00 37.27 177 VAL A C 1
ATOM 1373 O O . VAL A 1 197 ? -20.744 -13.207 13.813 1.00 36.60 177 VAL A O 1
ATOM 1377 N N . VAL A 1 198 ? -22.704 -12.094 13.494 1.00 35.64 178 VAL A N 1
ATOM 1378 C CA . VAL A 1 198 ? -22.623 -11.311 14.754 1.00 34.78 178 VAL A CA 1
ATOM 1379 C C . VAL A 1 198 ? -22.482 -12.298 15.911 1.00 30.21 178 VAL A C 1
ATOM 1380 O O . VAL A 1 198 ? -21.597 -12.091 16.738 1.00 30.14 178 VAL A O 1
ATOM 1384 N N . SER A 1 199 ? -23.329 -13.323 15.948 1.00 29.09 179 SER A N 1
ATOM 1385 C CA . SER A 1 199 ? -23.409 -14.318 17.049 1.00 29.99 179 SER A CA 1
ATOM 1386 C C . SER A 1 199 ? -22.092 -15.093 17.157 1.00 30.60 179 SER A C 1
ATOM 1387 O O . SER A 1 199 ? 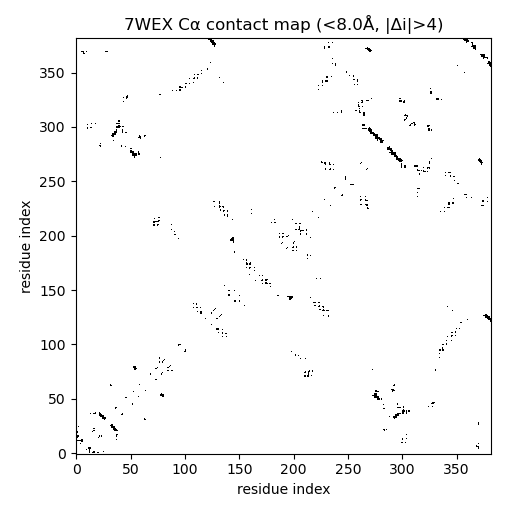-21.559 -15.239 18.262 1.00 29.50 179 SER A O 1
ATOM 1390 N N . LEU A 1 200 ? -21.571 -15.574 16.042 1.00 28.52 180 LEU A N 1
ATOM 1391 C CA . LEU A 1 200 ? -20.278 -16.314 16.027 1.00 29.80 180 LEU A CA 1
ATOM 1392 C C . LEU A 1 200 ? -19.117 -15.410 16.454 1.00 29.54 180 LEU A C 1
ATOM 1393 O O . LEU A 1 200 ? -18.242 -15.919 17.164 1.00 26.54 180 LEU A O 1
ATOM 1398 N N . LEU A 1 201 ? -19.093 -14.139 16.033 1.00 28.30 181 LEU A N 1
ATOM 1399 C CA . LEU A 1 201 ? -18.015 -13.208 16.452 1.00 32.26 181 LEU A CA 1
ATOM 1400 C C . LEU A 1 201 ? -18.009 -13.110 17.968 1.00 30.69 181 LEU A C 1
ATOM 1401 O O . LEU A 1 201 ? -16.933 -13.244 18.571 1.00 28.63 181 LEU A O 1
ATOM 1406 N N . GLY A 1 202 ? -19.170 -12.803 18.541 1.00 32.72 182 GLY A N 1
ATOM 1407 C CA . GLY A 1 202 ? -19.332 -12.735 20.003 1.00 30.67 182 GLY A CA 1
ATOM 1408 C C . GLY A 1 202 ? -18.930 -14.047 20.648 1.00 29.15 182 GLY A C 1
ATOM 1409 O O . GLY A 1 202 ? -18.210 -14.023 21.644 1.00 27.59 182 GLY A O 1
ATOM 1410 N N . PHE A 1 203 ? -19.379 -15.174 20.097 1.00 26.98 183 PHE A N 1
ATOM 1411 C CA . PHE A 1 203 ? -19.072 -16.519 20.624 1.00 26.70 183 PHE A CA 1
ATOM 1412 C C . PHE A 1 203 ? -17.553 -16.757 20.663 1.00 26.54 183 PHE A C 1
ATOM 1413 O O . PHE A 1 203 ? -17.010 -17.123 21.730 1.00 25.25 183 PHE A O 1
ATOM 1421 N N . PHE A 1 204 ? -16.884 -16.530 19.533 1.00 24.75 184 PHE A N 1
ATOM 1422 C CA . PHE A 1 204 ? -15.441 -16.818 19.376 1.00 27.44 184 PHE A CA 1
ATOM 1423 C C . PHE A 1 204 ? -14.637 -15.836 20.239 1.00 28.43 184 PHE A C 1
ATOM 1424 O O . PHE A 1 204 ? -13.690 -16.297 20.886 1.00 31.32 184 PHE A O 1
ATOM 1432 N N . THR A 1 205 ? -15.034 -14.569 20.313 1.00 29.35 185 THR A N 1
ATOM 1433 C CA . THR A 1 205 ? -14.366 -13.575 21.196 1.00 31.36 185 THR A CA 1
ATOM 1434 C C . THR A 1 205 ? -14.324 -14.152 22.609 1.00 30.29 185 THR A C 1
ATOM 1435 O O . THR A 1 205 ? -13.221 -14.178 23.177 1.00 30.72 185 THR A O 1
ATOM 1439 N N . GLY A 1 206 ? -15.483 -14.591 23.129 1.00 32.01 186 GLY A N 1
ATOM 1440 C CA . GLY A 1 206 ? -15.618 -15.205 24.465 1.00 30.93 186 GLY A CA 1
ATOM 1441 C C . GLY A 1 206 ? -14.781 -16.470 24.615 1.00 34.73 186 GLY A C 1
ATOM 1442 O O . GLY A 1 206 ? -14.178 -16.666 25.709 1.00 30.80 186 GLY A O 1
ATOM 1443 N N . LEU A 1 207 ? -14.749 -17.332 23.590 1.00 30.59 187 LEU A N 1
ATOM 1444 C CA . LEU A 1 207 ? -14.067 -18.661 23.653 1.00 32.16 187 LEU A CA 1
ATOM 1445 C C . LEU A 1 207 ? -12.540 -18.452 23.730 1.00 28.55 187 LEU A C 1
ATOM 1446 O O . LEU A 1 207 ? -11.862 -19.142 24.497 1.00 27.06 187 LEU A O 1
ATOM 1451 N N . LEU A 1 208 ? -12.023 -17.539 22.928 1.00 32.24 188 LEU A N 1
ATOM 1452 C CA . LEU A 1 208 ? -10.589 -17.157 22.919 1.00 30.57 188 LEU A CA 1
ATOM 1453 C C . LEU A 1 208 ? -10.206 -16.573 24.293 1.00 34.25 188 LEU A C 1
ATOM 1454 O O . LEU A 1 208 ? -9.205 -17.028 24.849 1.00 31.61 188 LEU A O 1
ATOM 1459 N N . ALA A 1 209 ? -10.995 -15.647 24.850 1.00 35.06 189 ALA A N 1
ATOM 1460 C CA . ALA A 1 209 ? -10.788 -15.115 26.225 1.00 36.59 189 ALA A CA 1
ATOM 1461 C C . ALA A 1 209 ? -10.714 -16.286 27.211 1.00 40.13 189 ALA A C 1
ATOM 1462 O O . ALA A 1 209 ? -9.725 -16.356 27.961 1.00 36.54 189 ALA A O 1
ATOM 1464 N N . ASP A 1 210 ? -11.686 -17.204 27.160 1.00 36.40 190 ASP A N 1
ATOM 1465 C CA . ASP A 1 210 ? -11.751 -18.399 28.045 1.00 40.39 190 ASP A CA 1
ATOM 1466 C C . ASP A 1 210 ? -10.458 -19.209 27.970 1.00 38.72 190 ASP A C 1
ATOM 1467 O O . ASP A 1 210 ? -9.933 -19.540 29.028 1.00 39.78 190 ASP A O 1
ATOM 1472 N N . LYS A 1 211 ? -10.014 -19.564 26.760 1.00 36.33 191 LYS A N 1
ATOM 1473 C CA . LYS A 1 211 ? -8.800 -20.391 26.528 1.00 35.47 191 LYS A CA 1
ATOM 1474 C C . LYS A 1 211 ? -7.538 -19.621 26.955 1.00 34.64 191 LYS A C 1
ATOM 1475 O O . LYS A 1 211 ? -6.613 -20.270 27.468 1.00 36.49 191 LYS A O 1
ATOM 1481 N N . ARG A 1 212 ? -7.504 -18.307 26.734 1.00 36.55 192 ARG A N 1
ATOM 1482 C CA . ARG A 1 212 ? -6.418 -17.396 27.202 1.00 44.69 192 ARG A CA 1
ATOM 1483 C C . ARG A 1 212 ? -6.276 -17.546 28.729 1.00 47.76 192 ARG A C 1
ATOM 1484 O O . ARG A 1 212 ? -5.155 -17.836 29.198 1.00 50.42 192 ARG A O 1
ATOM 1492 N N . LYS A 1 213 ? -7.389 -17.419 29.460 1.00 51.88 193 LYS A N 1
ATOM 1493 C CA . LYS A 1 213 ? -7.466 -17.561 30.943 1.00 50.53 193 LYS A CA 1
ATOM 1494 C C . LYS A 1 213 ? -7.206 -19.014 31.362 1.00 47.91 193 LYS A C 1
ATOM 1495 O O . LYS A 1 213 ? -6.549 -19.177 32.397 1.00 43.20 193 LYS A O 1
ATOM 1501 N N . ASN A 1 214 ? -7.705 -20.016 30.617 1.00 41.61 194 ASN A N 1
ATOM 1502 C CA . ASN A 1 214 ? -7.572 -21.452 30.973 1.00 42.29 194 ASN A CA 1
ATOM 1503 C C . ASN A 1 214 ? -7.309 -22.315 29.743 1.00 41.71 194 ASN A C 1
ATOM 1504 O O . ASN A 1 214 ? -8.249 -22.861 29.155 1.00 38.60 194 ASN A O 1
ATOM 1509 N N . PRO A 1 215 ? -6.031 -22.528 29.359 1.00 41.13 195 PRO A N 1
ATOM 1510 C CA . PRO A 1 215 ? -5.701 -23.299 28.161 1.00 44.26 195 PRO A CA 1
ATOM 1511 C C . PRO A 1 215 ? -6.212 -24.733 28.255 1.00 48.01 195 PRO A C 1
ATOM 1512 O O . PRO A 1 215 ? -6.140 -25.269 29.330 1.00 48.52 195 PRO A O 1
ATOM 1516 N N . ALA A 1 216 ? -6.708 -25.279 27.139 1.00 46.03 196 ALA A N 1
ATOM 1517 C CA . ALA A 1 216 ? -7.147 -26.682 26.989 1.00 42.29 196 ALA A CA 1
ATOM 1518 C C . ALA A 1 216 ? -6.308 -27.355 25.897 1.00 44.92 196 ALA A C 1
ATOM 1519 O O . ALA A 1 216 ? -5.428 -26.685 25.292 1.00 41.21 196 ALA A O 1
ATOM 1521 N N . ASP A 1 217 ? -6.541 -28.648 25.677 1.00 44.21 197 ASP A N 1
ATOM 1522 C CA . ASP A 1 217 ? -5.895 -29.446 24.608 1.00 47.50 197 ASP A CA 1
ATOM 1523 C C . ASP A 1 217 ? -6.698 -29.220 23.324 1.00 45.72 197 ASP A C 1
ATOM 1524 O O . ASP A 1 217 ? -7.563 -30.063 23.010 1.00 45.27 197 ASP A O 1
ATOM 1529 N N . ASP A 1 218 ? -6.440 -28.119 22.614 1.00 41.24 198 ASP A N 1
ATOM 1530 C CA . ASP A 1 218 ? -7.168 -27.840 21.348 1.00 37.17 198 ASP A CA 1
ATOM 1531 C C . ASP A 1 218 ? -6.412 -26.821 20.504 1.00 35.45 198 ASP A C 1
ATOM 1532 O O . ASP A 1 218 ? -5.513 -26.125 21.024 1.00 33.05 198 ASP A O 1
ATOM 1537 N N . LEU A 1 219 ? -6.819 -26.717 19.242 1.00 33.60 199 LEU A N 1
ATOM 1538 C CA . LEU A 1 219 ? -6.145 -25.870 18.243 1.00 34.04 199 LEU A CA 1
ATOM 1539 C C . LEU A 1 219 ? -6.178 -24.410 18.689 1.00 33.08 199 LEU A C 1
ATOM 1540 O O . LEU A 1 219 ? -5.165 -23.733 18.518 1.00 39.35 199 LEU A O 1
ATOM 1545 N N . LEU A 1 220 ? -7.317 -23.901 19.163 1.00 32.50 200 LEU A N 1
ATOM 1546 C CA . LEU A 1 220 ? -7.388 -22.462 19.508 1.00 27.84 200 LEU A CA 1
ATOM 1547 C C . LEU A 1 220 ? -6.420 -22.192 20.664 1.00 27.80 200 LEU A C 1
ATOM 1548 O O . LEU A 1 220 ? -5.743 -21.163 20.594 1.00 30.26 200 LEU A O 1
ATOM 1553 N N . SER A 1 221 ? -6.298 -23.081 21.651 1.00 28.12 201 SER A N 1
ATOM 1554 C CA . SER A 1 221 ? -5.337 -22.869 22.779 1.00 29.69 201 SER A CA 1
ATOM 1555 C C . SER A 1 221 ? -3.904 -22.814 22.225 1.00 29.07 201 SER A C 1
ATOM 1556 O O . SER A 1 221 ? -3.149 -21.921 22.638 1.00 32.95 201 SER A O 1
ATOM 1559 N N . ASP A 1 222 ? -3.587 -23.637 21.226 1.00 30.93 202 ASP A N 1
ATOM 1560 C CA . ASP A 1 222 ? -2.242 -23.678 20.590 1.00 34.41 202 ASP A CA 1
ATOM 1561 C C . ASP A 1 222 ? -1.981 -22.364 19.838 1.00 39.80 202 ASP A C 1
ATOM 1562 O O . ASP A 1 222 ? -0.871 -21.786 20.017 1.00 38.53 202 ASP A O 1
ATOM 1567 N N . LEU A 1 223 ? -2.985 -21.857 19.107 1.00 35.09 203 LEU A N 1
ATOM 1568 C CA . LEU A 1 223 ? -2.886 -20.584 18.335 1.00 34.52 203 LEU A CA 1
ATOM 1569 C C . LEU A 1 223 ? -2.756 -19.381 19.291 1.00 36.88 203 LEU A C 1
ATOM 1570 O O . LEU A 1 223 ? -1.969 -18.439 18.986 1.00 38.23 203 LEU A O 1
ATOM 1575 N N . ILE A 1 224 ? -3.468 -19.390 20.418 1.00 34.53 204 ILE A N 1
ATOM 1576 C CA . ILE A 1 224 ? -3.342 -18.313 21.436 1.00 36.93 204 ILE A CA 1
ATOM 1577 C C . ILE A 1 224 ? -1.874 -18.222 21.863 1.00 41.51 204 ILE A C 1
ATOM 1578 O O . ILE A 1 224 ? -1.391 -17.092 22.015 1.00 39.76 204 ILE A O 1
ATOM 1583 N N . ALA A 1 225 ? -1.186 -19.351 22.046 1.00 44.35 205 ALA A N 1
ATOM 1584 C CA . ALA A 1 225 ? 0.177 -19.363 22.623 1.00 50.09 205 ALA A CA 1
ATOM 1585 C C . ALA A 1 225 ? 1.055 -18.455 21.745 1.00 57.90 205 ALA A C 1
ATOM 1586 O O . ALA A 1 225 ? 1.593 -17.459 22.281 1.00 51.82 205 ALA A O 1
ATOM 1588 N N . VAL A 1 226 ? 1.104 -18.687 20.426 1.00 61.41 206 VAL A N 1
ATOM 1589 C CA . VAL A 1 226 ? 2.006 -17.906 19.515 1.00 59.03 206 VAL A CA 1
ATOM 1590 C C . VAL A 1 226 ? 1.409 -16.511 19.228 1.00 61.92 206 VAL A C 1
ATOM 1591 O O . VAL A 1 226 ? 2.198 -15.637 18.805 1.00 69.08 206 VAL A O 1
ATOM 1595 N N . GLN A 1 227 ? 0.114 -16.262 19.497 1.00 59.29 207 GLN A N 1
ATOM 1596 C CA . GLN A 1 227 ? -0.497 -14.890 19.474 1.00 62.52 207 GLN A CA 1
ATOM 1597 C C . GLN A 1 227 ? 0.527 -13.846 19.977 1.00 65.17 207 GLN A C 1
ATOM 1598 O O . GLN A 1 227 ? 0.893 -13.887 21.177 1.00 69.14 207 GLN A O 1
ATOM 1604 N N . LEU A 1 233 ? 0.682 -13.493 16.162 1.00 58.59 213 LEU A N 1
ATOM 1605 C CA . LEU A 1 233 ? -0.735 -13.536 15.692 1.00 55.55 213 LEU A CA 1
ATOM 1606 C C . LEU A 1 233 ? -1.550 -12.455 16.418 1.00 57.42 213 LEU A C 1
ATOM 1607 O O . LEU A 1 233 ? -1.773 -12.597 17.640 1.00 52.41 213 LEU A O 1
ATOM 1612 N N . THR A 1 234 ? -2.009 -11.442 15.678 1.00 61.50 214 THR A N 1
ATOM 1613 C CA . THR A 1 234 ? -2.925 -10.375 16.165 1.00 62.34 214 THR A CA 1
ATOM 1614 C C . THR A 1 234 ? -4.262 -11.026 16.551 1.00 64.28 214 THR A C 1
ATOM 1615 O O . THR A 1 234 ? -4.478 -12.216 16.192 1.00 57.44 214 THR A O 1
ATOM 1619 N N . GLU A 1 235 ? -5.108 -10.306 17.297 1.00 58.92 215 GLU A N 1
ATOM 1620 C CA . GLU A 1 235 ? -6.423 -10.825 17.760 1.00 57.44 215 GLU A CA 1
ATOM 1621 C C . GLU A 1 235 ? -7.295 -11.062 16.519 1.00 49.52 215 GLU A C 1
ATOM 1622 O O . GLU A 1 235 ? -7.954 -12.115 16.471 1.00 46.31 215 GLU A O 1
ATOM 1628 N N . ASP A 1 236 ? -7.249 -10.139 15.550 1.00 45.53 216 ASP A N 1
ATOM 1629 C CA . ASP A 1 236 ? -8.017 -10.199 14.281 1.00 45.98 216 ASP A CA 1
ATOM 1630 C C . ASP A 1 236 ? -7.599 -11.469 13.529 1.00 45.82 216 ASP A C 1
ATOM 1631 O O . ASP A 1 236 ? -8.469 -12.139 12.985 1.00 39.71 216 ASP A O 1
ATOM 1636 N N . GLU A 1 237 ? -6.302 -11.766 13.499 1.00 42.77 217 GLU A N 1
ATOM 1637 C CA . GLU A 1 237 ? -5.747 -12.935 12.784 1.00 39.14 217 GLU A CA 1
ATOM 1638 C C . GLU A 1 237 ? -6.263 -14.220 13.437 1.00 36.20 217 GLU A C 1
ATOM 1639 O O . GLU A 1 237 ? -6.606 -15.140 12.674 1.00 32.77 217 GLU A O 1
ATOM 1645 N N . LEU A 1 238 ? -6.309 -14.289 14.775 1.00 30.45 218 LEU A N 1
ATOM 1646 C CA . LEU A 1 238 ? -6.801 -15.474 15.522 1.00 34.01 218 LEU A CA 1
ATOM 1647 C C . LEU A 1 238 ? -8.264 -15.683 15.143 1.00 32.04 218 LEU A C 1
ATOM 1648 O O . LEU A 1 238 ? -8.639 -16.815 14.803 1.00 26.62 218 LEU A O 1
ATOM 1653 N N . MET A 1 239 ? -9.030 -14.592 15.238 1.00 33.07 219 MET A N 1
ATOM 1654 C CA . MET A 1 239 ? -10.475 -14.539 14.916 1.00 31.74 219 MET A CA 1
ATOM 1655 C C . MET A 1 239 ? -10.672 -15.026 13.483 1.00 26.89 219 MET A C 1
ATOM 1656 O O . MET A 1 239 ? -11.482 -15.903 13.321 1.00 25.11 219 MET A O 1
ATOM 1661 N N . SER A 1 240 ? -9.925 -14.479 12.516 1.00 25.41 220 SER A N 1
ATOM 1662 C CA . SER A 1 240 ? -9.972 -14.869 11.080 1.00 28.65 220 SER A CA 1
ATOM 1663 C C . SER A 1 240 ? -9.632 -16.343 10.914 1.00 27.16 220 SER A C 1
ATOM 1664 O O . SER A 1 240 ? -10.203 -16.954 10.009 1.00 25.73 220 SER A O 1
ATOM 1667 N N . LEU A 1 241 ? -8.705 -16.894 11.708 1.00 28.19 221 LEU A N 1
ATOM 1668 C CA . LEU A 1 241 ? -8.386 -18.342 11.607 1.00 25.00 221 LEU A CA 1
ATOM 1669 C C . LEU A 1 241 ? -9.555 -19.171 12.129 1.00 25.78 221 LEU A C 1
ATOM 1670 O O . LEU A 1 241 ? -9.854 -20.205 11.486 1.00 21.29 221 LEU A O 1
ATOM 1675 N N . ALA A 1 242 ? -10.232 -18.739 13.200 1.00 24.47 222 ALA A N 1
ATOM 1676 C CA . ALA A 1 242 ? -11.361 -19.509 13.764 1.00 26.22 222 ALA A CA 1
ATOM 1677 C C . ALA A 1 242 ? -12.472 -19.569 12.705 1.00 24.06 222 ALA A C 1
ATOM 1678 O O . ALA A 1 242 ? -12.937 -20.642 12.386 1.00 21.99 222 ALA A O 1
ATOM 1680 N N . PHE A 1 243 ? -12.813 -18.418 12.135 1.00 26.74 223 PHE A N 1
ATOM 1681 C CA . PHE A 1 243 ? -13.864 -18.270 11.101 1.00 26.55 223 PHE A CA 1
ATOM 1682 C C . PHE A 1 243 ? -13.480 -19.047 9.846 1.00 25.06 223 PHE A C 1
ATOM 1683 O O . PHE A 1 243 ? -14.330 -19.754 9.334 1.00 26.28 223 PHE A O 1
ATOM 1691 N N . LEU A 1 244 ? -12.278 -18.858 9.313 1.00 26.45 224 LEU A N 1
ATOM 1692 C CA . LEU A 1 244 ? -11.892 -19.524 8.028 1.00 27.25 224 LEU A CA 1
ATOM 1693 C C . LEU A 1 244 ? -11.784 -21.046 8.179 1.00 27.66 224 LEU A C 1
ATOM 1694 O O . LEU A 1 244 ? -12.288 -21.784 7.257 1.00 25.57 224 LEU A O 1
ATOM 1699 N N . ILE A 1 245 ? -11.203 -21.553 9.280 1.00 24.95 225 ILE A N 1
ATOM 1700 C CA . ILE A 1 245 ? -11.126 -23.021 9.517 1.00 24.37 225 ILE A CA 1
ATOM 1701 C C . ILE A 1 245 ? -12.553 -23.594 9.588 1.00 24.55 225 ILE A C 1
ATOM 1702 O O . ILE A 1 245 ? -12.801 -24.641 8.972 1.00 22.46 225 ILE A O 1
ATOM 1707 N N . LEU A 1 246 ? -13.463 -22.927 10.280 1.00 22.46 226 LEU A N 1
ATOM 1708 C CA . LEU A 1 246 ? -14.889 -23.315 10.340 1.00 24.27 226 LEU A CA 1
ATOM 1709 C C . LEU A 1 246 ? -15.487 -23.381 8.928 1.00 25.63 226 LEU A C 1
ATOM 1710 O O . LEU A 1 246 ? -16.136 -24.379 8.607 1.00 25.28 226 LEU A O 1
ATOM 1715 N N . PHE A 1 247 ? -15.375 -22.319 8.131 1.00 26.63 227 PHE A N 1
ATOM 1716 C CA . PHE A 1 247 ? -16.141 -22.224 6.861 1.00 29.11 227 PHE A CA 1
ATOM 1717 C C . PHE A 1 247 ? -15.427 -22.971 5.722 1.00 28.91 227 PHE A C 1
ATOM 1718 O O . PHE A 1 247 ? -16.115 -23.669 4.968 1.00 28.96 227 PHE A O 1
ATOM 1726 N N . ALA A 1 248 ? -14.107 -22.876 5.605 1.00 27.92 228 ALA A N 1
ATOM 1727 C CA . ALA A 1 248 ? -13.336 -23.700 4.637 1.00 29.01 228 ALA A CA 1
ATOM 1728 C C . ALA A 1 248 ? -13.475 -25.186 4.982 1.00 28.50 228 ALA A C 1
ATOM 1729 O O . ALA A 1 248 ? -13.460 -26.014 4.071 1.00 29.09 228 ALA A O 1
ATOM 1731 N N . GLY A 1 249 ? -13.570 -25.526 6.264 1.00 25.86 229 GLY A N 1
ATOM 1732 C CA . GLY A 1 249 ? -13.581 -26.924 6.707 1.00 25.20 229 GLY A CA 1
ATOM 1733 C C . GLY A 1 249 ? -14.954 -27.584 6.649 1.00 27.26 229 GLY A C 1
ATOM 1734 O O . GLY A 1 249 ? -15.020 -28.824 6.907 1.00 27.78 229 GLY A O 1
ATOM 1735 N N . TYR A 1 250 ? -16.035 -26.836 6.397 1.00 24.23 230 TYR A N 1
ATOM 1736 C CA . TYR A 1 250 ? -17.400 -27.415 6.567 1.00 26.51 230 TYR A CA 1
ATOM 1737 C C . TYR A 1 250 ? -18.034 -27.829 5.218 1.00 25.10 230 TYR A C 1
ATOM 1738 O O . TYR A 1 250 ? -18.003 -29.026 4.880 1.00 22.98 230 TYR A O 1
ATOM 1747 N N . GLU A 1 251 ? -18.584 -26.882 4.459 1.00 24.29 231 GLU A N 1
ATOM 1748 C CA . GLU A 1 251 ? -19.331 -27.141 3.192 1.00 23.50 231 GLU A CA 1
ATOM 1749 C C . GLU A 1 251 ? -18.506 -28.066 2.274 1.00 22.46 231 GLU A C 1
ATOM 1750 O O . GLU A 1 251 ? -19.066 -29.073 1.781 1.00 22.09 231 GLU A O 1
ATOM 1756 N N . ASN A 1 252 ? -17.216 -27.794 2.059 1.00 22.17 232 ASN A N 1
ATOM 1757 C CA . ASN A 1 252 ? -16.430 -28.595 1.078 1.00 23.32 232 ASN A CA 1
ATOM 1758 C C . ASN A 1 252 ? -16.389 -30.066 1.523 1.00 22.38 232 ASN A C 1
ATOM 1759 O O . ASN A 1 252 ? -16.578 -30.930 0.676 1.00 22.68 232 ASN A O 1
ATOM 1764 N N . THR A 1 253 ? -16.112 -30.334 2.798 1.00 21.24 233 THR A N 1
ATOM 1765 C CA . THR A 1 253 ? -16.016 -31.708 3.350 1.00 21.53 233 THR A CA 1
ATOM 1766 C C . THR A 1 253 ? -17.387 -32.398 3.210 1.00 20.63 233 THR A C 1
ATOM 1767 O O . THR A 1 253 ? -17.406 -33.550 2.797 1.00 24.53 233 THR A O 1
ATOM 1771 N N . VAL A 1 254 ? -18.482 -31.720 3.552 1.00 20.00 234 VAL A N 1
ATOM 1772 C CA . VAL A 1 254 ? -19.870 -32.262 3.501 1.00 20.92 234 VAL A CA 1
ATOM 1773 C C . VAL A 1 254 ? -20.090 -32.815 2.095 1.00 22.42 234 VAL A C 1
ATOM 1774 O O . VAL A 1 254 ? -20.629 -33.964 1.919 1.00 24.38 234 VAL A O 1
ATOM 1778 N N . HIS A 1 255 ? -19.712 -32.018 1.102 1.00 22.44 235 HIS A N 1
ATOM 1779 C CA . HIS A 1 255 ? -20.134 -32.271 -0.291 1.00 23.46 235 HIS A CA 1
ATOM 1780 C C . HIS A 1 255 ? -19.083 -33.114 -1.010 1.00 22.98 235 HIS A C 1
ATOM 1781 O O . HIS A 1 255 ? -19.472 -33.817 -1.930 1.00 25.39 235 HIS A O 1
ATOM 1788 N N . LEU A 1 256 ? -17.817 -33.122 -0.591 1.00 21.83 236 LEU A N 1
ATOM 1789 C CA . LEU A 1 256 ? -16.914 -34.197 -1.095 1.00 21.33 236 LEU A CA 1
ATOM 1790 C C . LEU A 1 256 ? -17.490 -35.568 -0.666 1.00 21.29 236 LEU A C 1
ATOM 1791 O O . LEU A 1 256 ? -17.608 -36.489 -1.515 1.00 21.20 236 LEU A O 1
ATOM 1796 N N . ILE A 1 257 ? -17.906 -35.692 0.591 1.00 22.05 237 ILE A N 1
ATOM 1797 C CA . ILE A 1 257 ? -18.450 -36.980 1.120 1.00 22.79 237 ILE A CA 1
ATOM 1798 C C . ILE A 1 257 ? -19.733 -37.306 0.331 1.00 24.15 237 ILE A C 1
ATOM 1799 O O . ILE A 1 257 ? -19.822 -38.419 -0.262 1.00 25.05 237 ILE A O 1
ATOM 1804 N N . GLY A 1 258 ? -20.689 -36.394 0.329 1.00 21.68 238 GLY A N 1
ATOM 1805 C CA . GLY A 1 258 ? -21.988 -36.592 -0.319 1.00 22.37 238 GLY A CA 1
ATOM 1806 C C . GLY A 1 258 ? -21.823 -36.918 -1.785 1.00 23.93 238 GLY A C 1
ATOM 1807 O O . GLY A 1 258 ? -22.487 -37.854 -2.273 1.00 21.73 238 GLY A O 1
ATOM 1808 N N . ASN A 1 259 ? -21.021 -36.119 -2.490 1.00 23.80 239 ASN A N 1
ATOM 1809 C CA . ASN A 1 259 ? -20.777 -36.311 -3.943 1.00 25.65 239 ASN A CA 1
ATOM 1810 C C . ASN A 1 259 ? -20.161 -37.693 -4.158 1.00 24.90 239 ASN A C 1
ATOM 1811 O O . ASN A 1 259 ? -20.533 -38.323 -5.140 1.00 28.37 239 ASN A O 1
ATOM 1816 N N . ALA A 1 260 ? -19.239 -38.138 -3.287 1.00 26.99 240 ALA A N 1
ATOM 1817 C CA . ALA A 1 260 ? -18.539 -39.429 -3.440 1.00 27.88 240 ALA A CA 1
ATOM 1818 C C . ALA A 1 260 ? -19.557 -40.575 -3.283 1.00 27.40 240 ALA A C 1
ATOM 1819 O O . ALA A 1 260 ? -19.528 -41.504 -4.081 1.00 27.89 240 ALA A O 1
ATOM 1821 N N . VAL A 1 261 ? -20.449 -40.504 -2.300 1.00 27.95 241 VAL A N 1
ATOM 1822 C CA . VAL A 1 261 ? -21.507 -41.547 -2.100 1.00 27.02 241 VAL A CA 1
ATOM 1823 C C . VAL A 1 261 ? -22.389 -41.613 -3.349 1.00 28.20 241 VAL A C 1
ATOM 1824 O O . VAL A 1 261 ? -22.569 -42.728 -3.866 1.00 28.54 241 VAL A O 1
ATOM 1828 N N . LEU A 1 262 ? -22.950 -40.479 -3.801 1.00 26.76 242 LEU A N 1
ATOM 1829 C CA . LEU A 1 262 ? -23.771 -40.446 -5.038 1.00 26.95 242 LEU A CA 1
ATOM 1830 C C . LEU A 1 262 ? -22.997 -41.064 -6.193 1.00 28.79 242 LEU A C 1
ATOM 1831 O O . LEU A 1 262 ? -23.617 -41.868 -6.981 1.00 32.79 242 LEU A O 1
ATOM 1836 N N . ALA A 1 263 ? -21.730 -40.671 -6.365 1.00 28.43 243 ALA A N 1
ATOM 1837 C CA . ALA A 1 263 ? -20.899 -41.139 -7.496 1.00 27.41 243 ALA A CA 1
ATOM 1838 C C . ALA A 1 263 ? -20.791 -42.666 -7.390 1.00 31.64 243 ALA A C 1
ATOM 1839 O O . ALA A 1 263 ? -21.027 -43.339 -8.411 1.00 30.83 243 ALA A O 1
ATOM 1841 N N . LEU A 1 264 ? -20.461 -43.191 -6.198 1.00 33.40 244 LEU A N 1
ATOM 1842 C CA . LEU A 1 264 ? -20.346 -44.663 -5.974 1.00 32.48 244 LEU A CA 1
ATOM 1843 C C . LEU A 1 264 ? -21.659 -45.371 -6.338 1.00 32.06 244 LEU A C 1
ATOM 1844 O O . LEU A 1 264 ? -21.605 -46.380 -7.067 1.00 36.06 244 LEU A O 1
ATOM 1849 N N . LEU A 1 265 ? -22.788 -44.877 -5.834 1.00 32.72 245 LEU A N 1
ATOM 1850 C CA . LEU A 1 265 ? -24.117 -45.518 -6.013 1.00 34.91 245 LEU A CA 1
ATOM 1851 C C . LEU A 1 265 ? -24.519 -45.426 -7.491 1.00 39.69 245 LEU A C 1
ATOM 1852 O O . LEU A 1 265 ? -25.407 -46.194 -7.918 1.00 39.59 245 LEU A O 1
ATOM 1857 N N . ARG A 1 266 ? -23.870 -44.562 -8.273 1.00 35.71 246 ARG A N 1
ATOM 1858 C CA . ARG A 1 266 ? -24.161 -44.446 -9.727 1.00 35.77 246 ARG A CA 1
ATOM 1859 C C . ARG A 1 266 ? -23.208 -45.316 -10.546 1.00 33.41 246 ARG A C 1
ATOM 1860 O O . ARG A 1 266 ? -23.446 -45.419 -11.742 1.00 34.76 246 ARG A O 1
ATOM 1868 N N . HIS A 1 267 ? -22.162 -45.870 -9.932 1.00 33.00 247 HIS A N 1
ATOM 1869 C CA . HIS A 1 267 ? -21.118 -46.698 -10.582 1.00 34.85 247 HIS A CA 1
ATOM 1870 C C . HIS A 1 267 ? -20.972 -48.033 -9.835 1.00 35.09 247 HIS A C 1
ATOM 1871 O O . HIS A 1 267 ? -19.946 -48.289 -9.220 1.00 32.90 247 HIS A O 1
ATOM 1878 N N . PRO A 1 268 ? -21.980 -48.938 -9.903 1.00 41.37 248 PRO A N 1
ATOM 1879 C CA . PRO A 1 268 ? -21.931 -50.253 -9.247 1.00 40.61 248 PRO A CA 1
ATOM 1880 C C . PRO A 1 268 ? -20.602 -51.016 -9.264 1.00 40.45 248 PRO A C 1
ATOM 1881 O O . PRO A 1 268 ? -20.238 -51.616 -8.261 1.00 43.02 248 PRO A O 1
ATOM 1885 N N . GLU A 1 269 ? -19.914 -51.021 -10.401 1.00 40.49 249 GLU A N 1
ATOM 1886 C CA . GLU A 1 269 ? -18.650 -51.785 -10.563 1.00 46.67 249 GLU A CA 1
ATOM 1887 C C . GLU A 1 269 ? -17.585 -51.133 -9.667 1.00 42.98 249 GLU A C 1
ATOM 1888 O O . GLU A 1 269 ? -16.743 -51.858 -9.101 1.00 43.21 249 GLU A O 1
ATOM 1894 N N . GLN A 1 270 ? -17.656 -49.813 -9.485 1.00 40.06 250 GLN A N 1
ATOM 1895 C CA . GLN A 1 270 ? -16.712 -49.067 -8.629 1.00 37.95 250 GLN A CA 1
ATOM 1896 C C . GLN A 1 270 ? -17.058 -49.362 -7.160 1.00 30.74 250 GLN A C 1
ATOM 1897 O O . GLN A 1 270 ? -16.121 -49.576 -6.375 1.00 34.34 250 GLN A O 1
ATOM 1903 N N . LEU A 1 271 ? -18.336 -49.285 -6.816 1.00 29.14 251 LEU A N 1
ATOM 1904 C CA . LEU A 1 271 ? -18.888 -49.578 -5.464 1.00 35.67 251 LEU A CA 1
ATOM 1905 C C . LEU A 1 271 ? -18.421 -50.979 -5.026 1.00 36.48 251 LEU A C 1
ATOM 1906 O O . LEU A 1 271 ? -17.876 -51.133 -3.888 1.00 33.43 251 LEU A O 1
ATOM 1911 N N . ALA A 1 272 ? -18.588 -51.969 -5.906 1.00 38.17 252 ALA A N 1
ATOM 1912 C CA . ALA A 1 272 ? -18.159 -53.372 -5.688 1.00 37.86 252 ALA A CA 1
ATOM 1913 C C . ALA A 1 272 ? -16.647 -53.426 -5.430 1.00 37.77 252 ALA A C 1
ATOM 1914 O O . ALA A 1 272 ? -16.238 -54.049 -4.417 1.00 39.05 252 ALA A O 1
ATOM 1916 N N . ALA A 1 273 ? -15.834 -52.784 -6.270 1.00 34.66 253 ALA A N 1
ATOM 1917 C CA . ALA A 1 273 ? -14.366 -52.688 -6.073 1.00 39.62 253 ALA A CA 1
ATOM 1918 C C . ALA A 1 273 ? -14.042 -52.257 -4.633 1.00 40.97 253 ALA A C 1
ATOM 1919 O O . ALA A 1 273 ? -13.123 -52.868 -4.017 1.00 43.50 253 ALA A O 1
ATOM 1921 N N . LEU A 1 274 ? -14.765 -51.278 -4.082 1.00 37.77 254 LEU A N 1
ATOM 1922 C CA . LEU A 1 274 ? -14.391 -50.680 -2.774 1.00 38.14 254 LEU A CA 1
ATOM 1923 C C . LEU A 1 274 ? -14.936 -51.526 -1.633 1.00 41.51 254 LEU A C 1
ATOM 1924 O O . LEU A 1 274 ? -14.185 -51.724 -0.662 1.00 40.45 254 LEU A O 1
ATOM 1929 N N . ARG A 1 275 ? -16.201 -51.946 -1.729 1.00 45.50 255 ARG A N 1
ATOM 1930 C CA . ARG A 1 275 ? -16.845 -52.863 -0.745 1.00 43.83 255 ARG A CA 1
ATOM 1931 C C . ARG A 1 275 ? -15.950 -54.080 -0.539 1.00 41.70 255 ARG A C 1
ATOM 1932 O O . ARG A 1 275 ? -15.896 -54.581 0.593 1.00 44.05 255 ARG A O 1
ATOM 1940 N N . GLU A 1 276 ? -15.310 -54.544 -1.613 1.00 38.72 256 GLU A N 1
ATOM 1941 C CA . GLU A 1 276 ? -14.593 -55.843 -1.644 1.00 39.54 256 GLU A CA 1
ATOM 1942 C C . GLU A 1 276 ? -13.197 -55.670 -1.060 1.00 45.43 256 GLU A C 1
ATOM 1943 O O . GLU A 1 276 ? -12.803 -56.555 -0.244 1.00 38.46 256 GLU A O 1
ATOM 1949 N N . ASP A 1 277 ? -12.504 -54.597 -1.487 1.00 43.12 257 ASP A N 1
ATOM 1950 C CA . ASP A 1 277 ? -11.119 -54.249 -1.085 1.00 42.74 257 ASP A CA 1
ATOM 1951 C C . ASP A 1 277 ? -11.115 -52.838 -0.490 1.00 42.33 257 ASP A C 1
ATOM 1952 O O . ASP A 1 277 ? -10.604 -51.899 -1.106 1.00 31.67 257 ASP A O 1
ATOM 1957 N N . PRO A 1 278 ? -11.647 -52.673 0.743 1.00 41.17 258 PRO A N 1
ATOM 1958 C CA . PRO A 1 278 ? -11.702 -51.374 1.412 1.00 40.61 258 PRO A CA 1
ATOM 1959 C C . PRO A 1 278 ? -10.354 -50.671 1.632 1.00 42.02 258 PRO A C 1
ATOM 1960 O O . PRO A 1 278 ? -10.364 -49.471 1.838 1.00 39.75 258 PRO A O 1
ATOM 1964 N N . ALA A 1 279 ? -9.242 -51.401 1.549 1.00 43.28 259 ALA A N 1
ATOM 1965 C CA . ALA A 1 279 ? -7.861 -50.869 1.679 1.00 46.90 259 ALA A CA 1
ATOM 1966 C C . ALA A 1 279 ? -7.560 -49.859 0.560 1.00 43.87 259 ALA A C 1
ATOM 1967 O O . ALA A 1 279 ? -6.611 -49.080 0.706 1.00 45.10 259 ALA A O 1
ATOM 1969 N N . ARG A 1 280 ? -8.332 -49.899 -0.519 1.00 40.58 260 ARG A N 1
ATOM 1970 C CA . ARG A 1 280 ? -8.191 -49.040 -1.721 1.00 42.43 260 ARG A CA 1
ATOM 1971 C C . ARG A 1 280 ? -8.863 -47.670 -1.478 1.00 40.02 260 ARG A C 1
ATOM 1972 O O . ARG A 1 280 ? -8.685 -46.731 -2.309 1.00 37.12 260 ARG A O 1
ATOM 1980 N N . LEU A 1 281 ? -9.616 -47.504 -0.387 1.00 34.41 261 LEU A N 1
ATOM 1981 C CA . LEU A 1 281 ? -10.390 -46.250 -0.221 1.00 34.76 261 LEU A CA 1
ATOM 1982 C C . LEU A 1 281 ? -9.442 -45.058 -0.227 1.00 32.99 261 LEU A C 1
ATOM 1983 O O . LEU A 1 281 ? -9.686 -44.122 -0.980 1.00 33.53 261 LEU A O 1
ATOM 1988 N N . PRO A 1 282 ? -8.365 -45.027 0.595 1.00 36.76 262 PRO A N 1
ATOM 1989 C CA . PRO A 1 282 ? -7.487 -43.857 0.654 1.00 38.74 262 PRO A CA 1
ATOM 1990 C C . PRO A 1 282 ? -7.040 -43.379 -0.728 1.00 42.57 262 PRO A C 1
ATOM 1991 O O . PRO A 1 282 ? -7.126 -42.19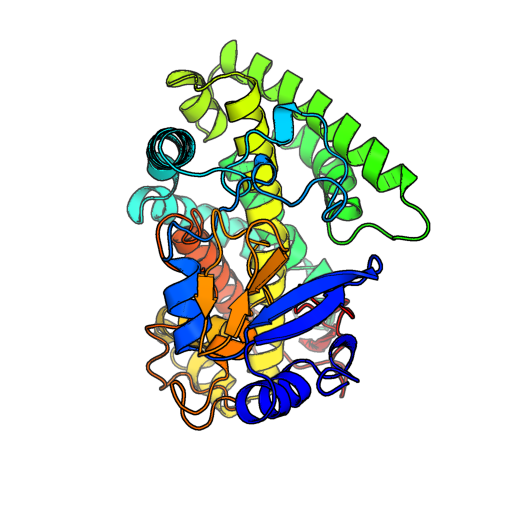6 -0.992 1.00 40.60 262 PRO A O 1
ATOM 1995 N N . ASP A 1 283 ? -6.666 -44.312 -1.600 1.00 42.25 263 ASP A N 1
ATOM 1996 C CA . ASP A 1 283 ? -6.175 -44.009 -2.971 1.00 41.73 263 ASP A CA 1
ATOM 1997 C C . ASP A 1 283 ? -7.338 -43.578 -3.863 1.00 38.94 263 ASP A C 1
ATOM 1998 O O . ASP A 1 283 ? -7.078 -42.912 -4.846 1.00 48.89 263 ASP A O 1
ATOM 2003 N N . ALA A 1 284 ? -8.576 -43.939 -3.552 1.00 33.61 264 ALA A N 1
ATOM 2004 C CA . ALA A 1 284 ? -9.757 -43.556 -4.359 1.00 28.72 264 ALA A CA 1
ATOM 2005 C C . ALA A 1 284 ? -10.202 -42.111 -4.069 1.00 28.62 264 ALA A C 1
ATOM 2006 O O . ALA A 1 284 ? -10.929 -41.549 -4.916 1.00 28.86 264 ALA A O 1
ATOM 2008 N N . VAL A 1 285 ? -9.817 -41.524 -2.934 1.00 26.40 265 VAL A N 1
ATOM 2009 C CA . VAL A 1 285 ? -10.289 -40.156 -2.536 1.00 30.44 265 VAL A CA 1
ATOM 2010 C C . VAL A 1 285 ? -9.906 -39.143 -3.633 1.00 26.17 265 VAL A C 1
ATOM 2011 O O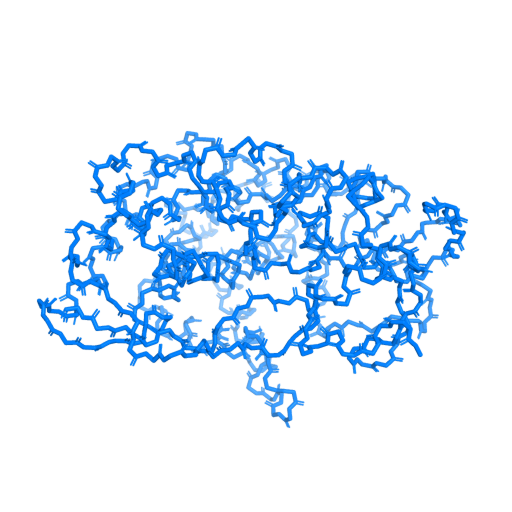 . VAL A 1 285 ? -10.751 -38.310 -3.986 1.00 30.46 265 VAL A O 1
ATOM 2015 N N . GLY A 1 286 ? -8.678 -39.233 -4.156 1.00 26.76 266 GLY A N 1
ATOM 2016 C CA . GLY A 1 286 ? -8.158 -38.449 -5.290 1.00 29.59 266 GLY A CA 1
ATOM 2017 C C . GLY A 1 286 ? -9.146 -38.400 -6.428 1.00 28.63 266 GLY A C 1
ATOM 2018 O O . GLY A 1 286 ? -9.425 -37.322 -6.919 1.00 28.92 266 GLY A O 1
ATOM 2019 N N . GLU A 1 287 ? -9.730 -39.531 -6.808 1.00 31.47 267 GLU A N 1
ATOM 2020 C CA . GLU A 1 287 ? -10.555 -39.606 -8.042 1.00 26.79 267 GLU A CA 1
ATOM 2021 C C . GLU A 1 287 ? -11.978 -39.159 -7.747 1.00 26.69 267 GLU A C 1
ATOM 2022 O O . GLU A 1 287 ? -12.596 -38.537 -8.651 1.00 27.58 267 GLU A O 1
ATOM 2028 N N . PHE A 1 288 ? -12.501 -39.371 -6.535 1.00 26.84 268 PHE A N 1
ATOM 2029 C CA . PHE A 1 288 ? -13.755 -38.693 -6.115 1.00 23.50 268 PHE A CA 1
ATOM 2030 C C . PHE A 1 288 ? -13.592 -37.180 -6.290 1.00 19.78 268 PHE A C 1
ATOM 2031 O O . PHE A 1 288 ? -14.515 -36.529 -6.787 1.00 21.89 268 PHE A O 1
ATOM 2039 N N . ALA A 1 289 ? -12.477 -36.615 -5.823 1.00 21.66 269 ALA A N 1
ATOM 2040 C CA . ALA A 1 289 ? -12.282 -35.143 -5.806 1.00 22.74 269 ALA A CA 1
ATOM 2041 C C . ALA A 1 289 ? -12.155 -34.633 -7.257 1.00 21.54 269 ALA A C 1
ATOM 2042 O O . ALA A 1 289 ? -12.686 -33.581 -7.583 1.00 22.30 269 ALA A O 1
ATOM 2044 N N . ARG A 1 290 ? -11.439 -35.355 -8.117 1.00 26.41 270 ARG A N 1
ATOM 2045 C CA . ARG A 1 290 ? -11.250 -34.977 -9.548 1.00 23.40 270 ARG A CA 1
ATOM 2046 C C . ARG A 1 290 ? -12.609 -35.034 -10.251 1.00 23.29 270 ARG A C 1
ATOM 2047 O O . ARG A 1 290 ? -12.962 -34.115 -11.026 1.00 25.01 270 ARG A O 1
ATOM 2055 N N . TYR A 1 291 ? -13.386 -36.073 -9.957 1.00 24.34 271 TYR A N 1
ATOM 2056 C CA . TYR A 1 291 ? -14.632 -36.403 -10.689 1.00 23.91 271 TYR A CA 1
ATOM 2057 C C . TYR A 1 291 ? -15.759 -35.485 -10.209 1.00 23.29 271 TYR A C 1
ATOM 2058 O O . TYR A 1 291 ? -16.478 -34.915 -11.042 1.00 23.91 271 TYR A O 1
ATOM 2067 N N . GLU A 1 292 ? -15.921 -35.307 -8.898 1.00 26.20 272 GLU A N 1
ATOM 2068 C CA . GLU A 1 292 ? -17.038 -34.492 -8.342 1.00 25.46 272 GLU A CA 1
ATOM 2069 C C . GLU A 1 292 ? -16.591 -33.746 -7.076 1.00 24.55 272 GLU A C 1
ATOM 2070 O O . GLU A 1 292 ? -17.306 -33.786 -6.021 1.00 24.64 272 GLU A O 1
ATOM 2076 N N . GLY A 1 293 ? -15.493 -33.013 -7.184 1.00 22.05 273 GLY A N 1
ATOM 2077 C CA . GLY A 1 293 ? -15.062 -32.129 -6.093 1.00 22.62 273 GLY A CA 1
ATOM 2078 C C . GLY A 1 293 ? -16.126 -31.085 -5.821 1.00 21.19 273 GLY A C 1
ATOM 2079 O O . GLY A 1 293 ? -16.902 -30.762 -6.730 1.00 22.61 273 GLY A O 1
ATOM 2080 N N . PRO A 1 294 ? -16.188 -30.551 -4.584 1.00 19.24 274 PRO A N 1
ATOM 2081 C CA . PRO A 1 294 ? -17.228 -29.610 -4.187 1.00 21.10 274 PRO A CA 1
ATOM 2082 C C . PRO A 1 294 ? -17.038 -28.168 -4.672 1.00 21.64 274 PRO A C 1
ATOM 2083 O O . PRO A 1 294 ? -18.006 -27.470 -4.727 1.00 23.17 274 PRO A O 1
ATOM 2087 N N . ALA A 1 295 ? -15.810 -27.790 -5.034 1.00 22.56 275 ALA A N 1
ATOM 2088 C CA . ALA A 1 295 ? -15.447 -26.414 -5.411 1.00 21.48 275 ALA A CA 1
ATOM 2089 C C . ALA A 1 295 ? -15.318 -26.373 -6.917 1.00 21.56 275 ALA A C 1
ATOM 2090 O O . ALA A 1 295 ? -14.215 -26.724 -7.427 1.00 23.46 275 ALA A O 1
ATOM 2092 N N . LEU A 1 296 ? -16.374 -25.929 -7.601 1.00 21.95 276 LEU A N 1
ATOM 2093 C CA . LEU A 1 296 ? -16.328 -25.687 -9.072 1.00 19.60 276 LEU A CA 1
ATOM 2094 C C . LEU A 1 296 ? -15.277 -24.631 -9.366 1.00 18.71 276 LEU A C 1
ATOM 2095 O O . LEU A 1 296 ? -14.604 -24.759 -10.417 1.00 19.31 276 LEU A O 1
ATOM 2100 N N . LEU A 1 297 ? -15.222 -23.588 -8.521 1.00 19.84 277 LEU A N 1
ATOM 2101 C CA . LEU A 1 297 ? -14.355 -22.415 -8.720 1.00 19.00 277 LEU A CA 1
ATOM 2102 C C . LEU A 1 297 ? -13.421 -22.286 -7.521 1.00 19.12 277 LEU A C 1
ATOM 2103 O O . LEU A 1 297 ? -13.827 -22.596 -6.397 1.00 20.10 277 LEU A O 1
ATOM 2108 N N . ALA A 1 298 ? -12.200 -21.841 -7.781 1.00 19.32 278 ALA A N 1
ATOM 2109 C CA . ALA A 1 298 ? -11.262 -21.310 -6.774 1.00 18.85 278 ALA A CA 1
ATOM 2110 C C . ALA A 1 298 ? -11.815 -19.998 -6.188 1.00 18.27 278 ALA A C 1
ATOM 2111 O O . ALA A 1 298 ? -12.783 -19.396 -6.742 1.00 18.54 278 ALA A O 1
ATOM 2113 N N . ILE A 1 299 ? -11.181 -19.520 -5.119 1.00 18.25 279 ILE A N 1
ATOM 2114 C CA . ILE A 1 299 ? -11.392 -18.134 -4.619 1.00 19.15 279 ILE A CA 1
ATOM 2115 C C . ILE A 1 299 ? -11.046 -17.178 -5.750 1.00 20.18 279 ILE A C 1
ATOM 2116 O O . ILE A 1 299 ? -10.015 -17.405 -6.396 1.00 20.25 279 ILE A O 1
ATOM 2121 N N . ARG A 1 300 ? -11.853 -16.126 -5.935 1.00 21.50 280 ARG A N 1
ATOM 2122 C CA . ARG A 1 300 ? -11.565 -15.027 -6.902 1.00 22.87 280 ARG A CA 1
ATOM 2123 C C . ARG A 1 300 ? -10.146 -14.478 -6.685 1.00 21.47 280 ARG A C 1
ATOM 2124 O O . ARG A 1 300 ? -9.648 -14.371 -5.542 1.00 21.15 280 ARG A O 1
ATOM 2132 N N . ARG A 1 301 ? -9.516 -14.099 -7.779 1.00 21.77 281 ARG A N 1
ATOM 2133 C CA . ARG A 1 301 ? -8.133 -13.594 -7.784 1.00 21.22 281 ARG A CA 1
ATOM 2134 C C . ARG A 1 301 ? -8.114 -12.303 -8.609 1.00 23.08 281 ARG A C 1
ATOM 2135 O O . ARG A 1 301 ? -8.962 -12.151 -9.494 1.00 23.13 281 ARG A O 1
ATOM 2143 N N . PHE A 1 302 ? -7.148 -11.425 -8.344 1.00 24.88 282 PHE A N 1
ATOM 2144 C CA . PHE A 1 302 ? -7.076 -10.068 -8.962 1.00 25.45 282 PHE A CA 1
ATOM 2145 C C . PHE A 1 302 ? -5.693 -9.893 -9.562 1.00 24.27 282 PHE A C 1
ATOM 2146 O O . PHE A 1 302 ? -4.711 -10.026 -8.825 1.00 27.52 282 PHE A O 1
ATOM 2154 N N . PRO A 1 303 ? -5.504 -9.696 -10.888 1.00 25.69 283 PRO A N 1
ATOM 2155 C CA . PRO A 1 303 ? -4.147 -9.493 -11.400 1.00 29.41 283 PRO A CA 1
ATOM 2156 C C . PRO A 1 303 ? -3.536 -8.200 -10.818 1.00 31.77 283 PRO A C 1
ATOM 2157 O O . PRO A 1 303 ? -4.226 -7.188 -10.780 1.00 30.67 283 PRO A O 1
ATOM 2161 N N . VAL A 1 304 ? -2.293 -8.249 -10.337 1.00 33.80 284 VAL A N 1
ATOM 2162 C CA . VAL A 1 304 ? -1.639 -7.055 -9.708 1.00 37.38 284 VAL A CA 1
ATOM 2163 C C . VAL A 1 304 ? -1.178 -6.100 -10.819 1.00 41.19 284 VAL A C 1
ATOM 2164 O O . VAL A 1 304 ? -1.003 -4.910 -10.520 1.00 42.40 284 VAL A O 1
ATOM 2168 N N . ARG A 1 305 ? -0.947 -6.636 -12.019 1.00 42.85 285 ARG A N 1
ATOM 2169 C CA . ARG A 1 305 ? -0.802 -5.907 -13.309 1.00 49.47 285 ARG A CA 1
ATOM 2170 C C . ARG A 1 305 ? -1.527 -6.723 -14.385 1.00 47.65 285 ARG A C 1
ATOM 2171 O O . ARG A 1 305 ? -2.078 -7.778 -14.032 1.00 45.81 285 ARG A O 1
ATOM 2179 N N . ASP A 1 306 ? -1.540 -6.244 -15.635 1.00 41.81 286 ASP A N 1
ATOM 2180 C CA . ASP A 1 306 ? -2.139 -6.940 -16.804 1.00 38.67 286 ASP A CA 1
ATOM 2181 C C . ASP A 1 306 ? -1.465 -8.296 -16.979 1.00 42.89 286 ASP A C 1
ATOM 2182 O O . ASP A 1 306 ? -0.223 -8.332 -17.074 1.00 41.23 286 ASP A O 1
ATOM 2187 N N . VAL A 1 307 ? -2.236 -9.382 -17.022 1.00 37.49 287 VAL A N 1
ATOM 2188 C CA . VAL A 1 307 ? -1.648 -10.749 -17.093 1.00 37.68 287 VAL A CA 1
ATOM 2189 C C . VAL A 1 307 ? -2.210 -11.428 -18.326 1.00 35.83 287 VAL A C 1
ATOM 2190 O O . VAL A 1 307 ? -3.412 -11.306 -18.549 1.00 40.29 287 VAL A O 1
ATOM 2194 N N . THR A 1 308 ? -1.368 -12.098 -19.105 1.00 35.98 288 THR A N 1
ATOM 2195 C CA . THR A 1 308 ? -1.822 -12.925 -20.238 1.00 37.79 288 THR A CA 1
ATOM 2196 C C . THR A 1 308 ? -2.080 -14.336 -19.680 1.00 38.70 288 THR A C 1
ATOM 2197 O O . THR A 1 308 ? -1.249 -14.848 -18.908 1.00 38.44 288 THR A O 1
ATOM 2201 N N . ILE A 1 309 ? -3.288 -14.852 -19.907 1.00 38.23 289 ILE A N 1
ATOM 2202 C CA . ILE A 1 309 ? -3.705 -16.241 -19.540 1.00 35.72 289 ILE A CA 1
ATOM 2203 C C . ILE A 1 309 ? -4.227 -16.901 -20.805 1.00 36.31 289 ILE A C 1
ATOM 2204 O O . ILE A 1 309 ? -5.193 -16.357 -21.368 1.00 33.77 289 ILE A O 1
ATOM 2209 N N . GLY A 1 310 ? -3.620 -18.032 -21.185 1.00 44.97 290 GLY A N 1
ATOM 2210 C CA . GLY A 1 310 ? -3.898 -18.760 -22.432 1.00 44.28 290 GLY A CA 1
ATOM 2211 C C . GLY A 1 310 ? -4.234 -17.814 -23.569 1.00 46.25 290 GLY A C 1
ATOM 2212 O O . GLY A 1 310 ? -5.335 -17.955 -24.129 1.00 45.31 290 GLY A O 1
ATOM 2213 N N . GLY A 1 311 ? -3.334 -16.874 -23.875 1.00 42.63 291 GLY A N 1
ATOM 2214 C CA . GLY A 1 311 ? -3.451 -15.944 -25.012 1.00 41.51 291 GLY A CA 1
ATOM 2215 C C . GLY A 1 311 ? -4.382 -14.753 -24.779 1.00 45.72 291 GLY A C 1
ATOM 2216 O O . GLY A 1 311 ? -4.558 -13.988 -25.732 1.00 42.24 291 GLY A O 1
ATOM 2217 N N . VAL A 1 312 ? -4.987 -14.581 -23.593 1.00 43.11 292 VAL A N 1
ATOM 2218 C CA . VAL A 1 312 ? -5.931 -13.452 -23.308 1.00 37.16 292 VAL A CA 1
ATOM 2219 C C . VAL A 1 312 ? -5.309 -12.543 -22.244 1.00 37.24 292 VAL A C 1
ATOM 2220 O O . VAL A 1 312 ? -4.963 -13.047 -21.167 1.00 36.45 292 VAL A O 1
ATOM 2224 N N . THR A 1 313 ? -5.128 -11.249 -22.542 1.00 40.58 293 THR A N 1
ATOM 2225 C CA . THR A 1 313 ? -4.633 -10.240 -21.564 1.00 38.68 293 THR A CA 1
ATOM 2226 C C . THR A 1 313 ? -5.806 -9.839 -20.676 1.00 37.13 293 THR A C 1
ATOM 2227 O O . THR A 1 313 ? -6.750 -9.238 -21.190 1.00 42.25 293 THR A O 1
ATOM 2231 N N . VAL A 1 314 ? -5.776 -10.233 -19.408 1.00 32.18 294 VAL A N 1
ATOM 2232 C CA . VAL A 1 314 ? -6.810 -9.861 -18.411 1.00 30.63 294 VAL A CA 1
ATOM 2233 C C . VAL A 1 314 ? -6.291 -8.590 -17.748 1.00 32.09 294 VAL A C 1
ATOM 2234 O O . VAL A 1 314 ? -5.162 -8.603 -17.247 1.00 26.34 294 VAL A O 1
ATOM 2238 N N . PRO A 1 315 ? -7.043 -7.457 -17.809 1.00 32.14 295 PRO A N 1
ATOM 2239 C CA . PRO A 1 315 ? -6.580 -6.199 -17.218 1.00 33.02 295 PRO A CA 1
ATOM 2240 C C . PRO A 1 315 ? -6.357 -6.287 -15.705 1.00 35.77 295 PRO A C 1
ATOM 2241 O O . PRO A 1 315 ? -7.142 -6.934 -15.049 1.00 35.05 295 PRO A O 1
ATOM 2245 N N . ALA A 1 316 ? -5.332 -5.604 -15.190 1.00 36.78 296 ALA A N 1
ATOM 2246 C CA . ALA A 1 316 ? -5.049 -5.437 -13.745 1.00 38.29 296 ALA A CA 1
ATOM 2247 C C . ALA A 1 316 ? -6.355 -5.154 -12.982 1.00 37.59 296 ALA A C 1
ATOM 2248 O O . ALA A 1 316 ? -7.173 -4.364 -13.460 1.00 43.66 296 ALA A O 1
ATOM 2250 N N . GLY A 1 317 ? -6.554 -5.817 -11.844 1.00 34.86 297 GLY A N 1
ATOM 2251 C CA . GLY A 1 317 ? -7.602 -5.482 -10.867 1.00 33.13 297 GLY A CA 1
ATOM 2252 C C . GLY A 1 317 ? -8.934 -6.115 -11.201 1.00 31.10 297 GLY A C 1
ATOM 2253 O O . GLY A 1 317 ? -9.821 -6.070 -10.353 1.00 33.47 297 GLY A O 1
ATOM 2254 N N . GLU A 1 318 ? -9.089 -6.725 -12.375 1.00 33.13 298 GLU A N 1
ATOM 2255 C CA . GLU A 1 318 ? -10.350 -7.415 -12.717 1.00 31.80 298 GLU A CA 1
ATOM 2256 C C . GLU A 1 318 ? -10.420 -8.744 -11.935 1.00 31.85 298 GLU A C 1
ATOM 2257 O O . GLU A 1 318 ? -9.416 -9.135 -11.347 1.00 31.03 298 GLU A O 1
ATOM 2263 N N . THR A 1 319 ? -11.597 -9.365 -11.920 1.00 29.08 299 THR A N 1
ATOM 2264 C CA . THR A 1 319 ? -11.934 -10.554 -11.101 1.00 27.85 299 THR A CA 1
ATOM 2265 C C . THR A 1 319 ? -11.694 -11.803 -11.955 1.00 24.88 299 THR A C 1
ATOM 2266 O O . THR A 1 319 ? -12.305 -11.911 -13.048 1.00 23.81 299 THR A O 1
ATOM 2270 N N . VAL A 1 320 ? -10.766 -12.656 -11.518 1.00 25.21 300 VAL A N 1
ATOM 2271 C CA . VAL A 1 320 ? -10.472 -13.941 -12.216 1.00 23.98 300 VAL A CA 1
ATOM 2272 C C . VAL A 1 320 ? -11.058 -15.115 -11.420 1.00 23.27 300 VAL A C 1
ATOM 2273 O O . VAL A 1 320 ? -10.699 -15.280 -10.215 1.00 21.53 300 VAL A O 1
ATOM 2277 N N . LEU A 1 321 ? -11.870 -15.925 -12.098 1.00 21.56 301 LEU A N 1
ATOM 2278 C CA . LEU A 1 321 ? -12.432 -17.185 -11.553 1.00 22.42 301 LEU A CA 1
ATOM 2279 C C . LEU A 1 321 ? -11.777 -18.385 -12.264 1.00 22.16 301 LEU A C 1
ATOM 2280 O O . LEU A 1 321 ? -12.126 -18.710 -13.384 1.00 23.53 301 LEU A O 1
ATOM 2285 N N . LEU A 1 322 ? -10.805 -19.012 -11.605 1.00 21.20 302 LEU A N 1
ATOM 2286 C CA . LEU A 1 322 ? -10.128 -20.260 -12.065 1.00 18.91 302 LEU A CA 1
ATOM 2287 C C . LEU A 1 322 ? -11.046 -21.436 -11.729 1.00 19.48 302 LEU A C 1
ATOM 2288 O O . LEU A 1 322 ? -11.412 -21.577 -10.542 1.00 18.90 302 LEU A O 1
ATOM 2293 N N . SER A 1 323 ? -11.538 -22.189 -12.720 1.00 19.96 303 SER A N 1
ATOM 2294 C CA . SER A 1 323 ? -12.462 -23.319 -12.463 1.00 18.96 303 SER A CA 1
ATOM 2295 C C . SER A 1 323 ? -11.668 -24.598 -12.192 1.00 18.47 303 SER A C 1
ATOM 2296 O O . SER A 1 323 ? -11.092 -25.180 -13.103 1.00 17.20 303 SER A O 1
ATOM 2299 N N . LEU A 1 324 ? -11.679 -25.037 -10.949 1.00 18.74 304 LEU A N 1
ATOM 2300 C CA . LEU A 1 324 ? -10.966 -26.267 -10.532 1.00 18.23 304 LEU A CA 1
ATOM 2301 C C . LEU A 1 324 ? -11.653 -27.456 -11.211 1.00 17.72 304 LEU A C 1
ATOM 2302 O O . LEU A 1 324 ? -10.957 -28.318 -11.726 1.00 17.20 304 LEU A O 1
ATOM 2307 N N . SER A 1 325 ? -12.973 -27.512 -11.140 1.00 18.67 305 SER A N 1
ATOM 2308 C CA . SER A 1 325 ? -13.747 -28.604 -11.767 1.00 20.58 305 SER A CA 1
ATOM 2309 C C . SER A 1 325 ? -13.520 -28.632 -13.283 1.00 20.93 305 SER A C 1
ATOM 2310 O O . SER A 1 325 ? -13.424 -29.729 -13.809 1.00 21.86 305 SER A O 1
ATOM 2313 N N . ALA A 1 326 ? -13.513 -27.494 -13.975 1.00 23.27 306 ALA A N 1
ATOM 2314 C CA . ALA A 1 326 ? -13.273 -27.454 -15.441 1.00 21.43 306 ALA A CA 1
ATOM 2315 C C . ALA A 1 326 ? -11.885 -28.019 -15.717 1.00 21.53 306 ALA A C 1
ATOM 2316 O O . ALA A 1 326 ? -11.729 -28.775 -16.689 1.00 19.41 306 ALA A O 1
ATOM 2318 N N . ALA A 1 327 ? -10.883 -27.663 -14.884 1.00 19.71 307 ALA A N 1
ATOM 2319 C CA . ALA A 1 327 ? -9.496 -28.126 -15.038 1.00 19.39 307 ALA A CA 1
ATOM 2320 C C . ALA A 1 327 ? -9.448 -29.654 -14.878 1.00 21.64 307 ALA A C 1
ATOM 2321 O O . ALA A 1 327 ? -8.831 -30.329 -15.723 1.00 19.73 307 ALA A O 1
ATOM 2323 N N . ASN A 1 328 ? -10.129 -30.163 -13.849 1.00 20.44 308 ASN A N 1
ATOM 2324 C CA . ASN A 1 328 ? -10.153 -31.598 -13.462 1.00 20.41 308 ASN A CA 1
ATOM 2325 C C . ASN A 1 328 ? -10.891 -32.437 -14.510 1.00 22.56 308 ASN A C 1
ATOM 2326 O O . ASN A 1 328 ? -10.672 -33.645 -14.503 1.00 22.19 308 ASN A O 1
ATOM 2331 N N . ARG A 1 329 ? -11.728 -31.827 -15.355 1.00 23.66 309 ARG A N 1
ATOM 2332 C CA . ARG A 1 329 ? -12.439 -32.542 -16.441 1.00 25.67 309 ARG A CA 1
ATOM 2333 C C . ARG A 1 329 ? -11.893 -32.145 -17.820 1.00 24.60 309 ARG A C 1
ATOM 2334 O O . ARG A 1 329 ? -12.576 -32.408 -18.820 1.00 24.47 309 ARG A O 1
ATOM 2342 N N . ASP A 1 330 ? -10.700 -31.572 -17.880 1.00 25.82 310 ASP A N 1
ATOM 2343 C CA . ASP A 1 330 ? -10.021 -31.245 -19.161 1.00 26.04 310 ASP A CA 1
ATOM 2344 C C . ASP A 1 330 ? -9.511 -32.526 -19.837 1.00 26.07 310 ASP A C 1
ATOM 2345 O O . ASP A 1 330 ? -8.565 -33.122 -19.356 1.00 25.13 310 ASP A O 1
ATOM 2350 N N . PRO A 1 331 ? -10.063 -32.955 -21.000 1.00 25.98 311 PRO A N 1
ATOM 2351 C CA . PRO A 1 331 ? -9.595 -34.183 -21.664 1.00 27.37 311 PRO A CA 1
ATOM 2352 C C . PRO A 1 331 ? -8.127 -34.181 -22.112 1.00 30.59 311 PRO A C 1
ATOM 2353 O O . PRO A 1 331 ? -7.585 -35.227 -22.256 1.00 32.71 311 PRO A O 1
ATOM 2357 N N . SER A 1 332 ? -7.523 -33.012 -22.301 1.00 26.85 312 SER A N 1
ATOM 2358 C CA . SER A 1 332 ? -6.095 -32.841 -22.647 1.00 29.73 312 SER A CA 1
ATOM 2359 C C . SER A 1 332 ? -5.195 -33.229 -21.463 1.00 32.99 312 SER A C 1
ATOM 2360 O O . SER A 1 332 ? -4.034 -33.506 -21.706 1.00 32.63 312 SER A O 1
ATOM 2363 N N . ARG A 1 333 ? -5.694 -33.227 -20.215 1.00 31.52 313 ARG A N 1
ATOM 2364 C CA . ARG A 1 333 ? -4.914 -33.691 -19.031 1.00 28.69 313 ARG A CA 1
ATOM 2365 C C . ARG A 1 333 ? -5.486 -35.016 -18.480 1.00 27.19 313 ARG A C 1
ATOM 2366 O O . ARG A 1 333 ? -4.729 -35.809 -17.929 1.00 26.70 313 ARG A O 1
ATOM 2374 N N . PHE A 1 334 ? -6.803 -35.207 -18.536 1.00 28.28 314 PHE A N 1
ATOM 2375 C CA . PHE A 1 334 ? -7.488 -36.394 -17.963 1.00 31.15 314 PHE A CA 1
ATOM 2376 C C . PHE A 1 334 ? -8.307 -37.071 -19.062 1.00 29.31 314 PHE A C 1
ATOM 2377 O O . PHE A 1 334 ? -9.491 -36.812 -19.203 1.00 29.50 314 PHE A O 1
ATOM 2385 N N . PRO A 1 335 ? -7.722 -38.014 -19.832 1.00 38.86 315 PRO A N 1
ATOM 2386 C CA . PRO A 1 335 ? -8.471 -38.657 -20.914 1.00 35.41 315 PRO A CA 1
ATOM 2387 C C . PRO A 1 335 ? -9.720 -39.328 -20.310 1.00 35.03 315 PRO A C 1
ATOM 2388 O O . PRO A 1 335 ? -9.661 -39.761 -19.178 1.00 36.53 315 PRO A O 1
ATOM 2392 N N . ASP A 1 336 ? -10.825 -39.363 -21.058 1.00 37.06 316 ASP A N 1
ATOM 2393 C CA . ASP A 1 336 ? -12.171 -39.838 -20.611 1.00 38.44 316 ASP A CA 1
ATOM 2394 C C . ASP A 1 336 ? -12.524 -39.178 -19.283 1.00 37.54 316 ASP A C 1
ATOM 2395 O O . ASP A 1 336 ? -12.786 -39.877 -18.300 1.00 31.26 316 ASP A O 1
ATOM 2400 N N . PRO A 1 337 ? -12.562 -37.824 -19.234 1.00 34.95 317 PRO A N 1
ATOM 2401 C CA . PRO A 1 337 ? -12.687 -37.114 -17.967 1.00 34.96 317 PRO A CA 1
ATOM 2402 C C . PRO A 1 337 ? -14.017 -37.367 -17.250 1.00 33.02 317 PRO A C 1
ATOM 2403 O O . PRO A 1 337 ? -14.045 -37.204 -16.051 1.00 34.34 317 PRO A O 1
ATOM 2407 N N . ASP A 1 338 ? -15.083 -37.706 -17.983 1.00 32.59 318 ASP A N 1
ATOM 2408 C CA . ASP A 1 338 ? -16.450 -37.865 -17.423 1.00 36.14 318 ASP A CA 1
ATOM 2409 C C . ASP A 1 338 ? -16.654 -39.294 -16.899 1.00 37.92 318 ASP A C 1
ATOM 2410 O O . ASP A 1 338 ? -17.789 -39.646 -16.590 1.00 41.59 318 ASP A O 1
ATOM 2415 N N . ARG A 1 339 ? -15.594 -40.073 -16.760 1.00 39.88 319 ARG A N 1
ATOM 2416 C CA . ARG A 1 339 ? -15.657 -41.449 -16.211 1.00 42.53 319 ARG A CA 1
ATOM 2417 C C . ARG A 1 339 ? -15.047 -41.429 -14.803 1.00 38.95 319 ARG A C 1
ATOM 2418 O O . ARG A 1 339 ? -13.935 -40.888 -14.642 1.00 36.95 319 ARG A O 1
ATOM 2426 N N . LEU A 1 340 ? -15.755 -41.988 -13.816 1.00 39.34 320 LEU A N 1
ATOM 2427 C CA . LEU A 1 340 ? -15.199 -42.311 -12.472 1.00 37.41 320 LEU A CA 1
ATOM 2428 C C . LEU A 1 340 ? -14.355 -43.575 -12.609 1.00 36.93 320 LEU A C 1
ATOM 2429 O O . LEU A 1 340 ? -14.932 -44.639 -12.871 1.00 42.69 320 LEU A O 1
ATOM 2434 N N . ASP A 1 341 ? -13.048 -43.470 -12.400 1.00 38.53 321 ASP A N 1
ATOM 2435 C CA . ASP A 1 341 ? -12.097 -44.583 -12.609 1.00 36.31 321 ASP A CA 1
ATOM 2436 C C . ASP A 1 341 ? -11.148 -44.657 -11.415 1.00 40.11 321 ASP A C 1
ATOM 2437 O O . ASP A 1 341 ? -10.136 -43.937 -11.415 1.00 34.90 321 ASP A O 1
ATOM 2442 N N . LEU A 1 342 ? -11.415 -45.564 -10.467 1.00 41.92 322 LEU A N 1
ATOM 2443 C CA . LEU A 1 342 ? -10.583 -45.687 -9.240 1.00 42.89 322 LEU A CA 1
ATOM 2444 C C . LEU A 1 342 ? -9.230 -46.307 -9.602 1.00 41.74 322 LEU A C 1
ATOM 2445 O O . LEU A 1 342 ? -8.350 -46.310 -8.750 1.00 51.19 322 LEU A O 1
ATOM 2450 N N . GLY A 1 343 ? -9.050 -46.740 -10.846 1.00 44.33 323 GLY A N 1
ATOM 2451 C CA . GLY A 1 343 ? -7.747 -47.154 -11.396 1.00 41.96 323 GLY A CA 1
ATOM 2452 C C . GLY A 1 343 ? -6.953 -45.976 -11.929 1.00 44.72 323 GLY A C 1
ATOM 2453 O O . GLY A 1 343 ? -5.770 -46.157 -12.250 1.00 46.32 323 GLY A O 1
ATOM 2454 N N . ARG A 1 344 ? -7.558 -44.785 -12.003 1.00 42.56 324 ARG A N 1
ATOM 2455 C CA . ARG A 1 344 ? -6.946 -43.629 -12.699 1.00 37.47 324 ARG A CA 1
ATOM 2456 C C . ARG A 1 344 ? -5.826 -43.082 -11.812 1.00 36.88 324 ARG A C 1
ATOM 2457 O O . ARG A 1 344 ? -5.949 -43.116 -10.591 1.00 35.68 324 ARG A O 1
ATOM 2465 N N . ASP A 1 345 ? -4.746 -42.624 -12.419 1.00 36.85 325 ASP A N 1
ATOM 2466 C CA . ASP A 1 345 ? -3.776 -41.732 -11.748 1.00 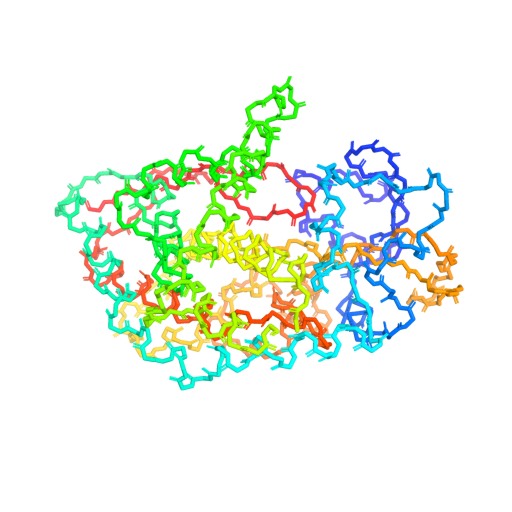41.15 325 ASP A CA 1
ATOM 2467 C C . ASP A 1 345 ? -4.406 -40.326 -11.653 1.00 40.38 325 ASP A C 1
ATOM 2468 O O . ASP A 1 345 ? -4.375 -39.582 -12.658 1.00 37.43 325 ASP A O 1
ATOM 2473 N N . ALA A 1 346 ? -5.002 -39.989 -10.504 1.00 38.02 326 ALA A N 1
ATOM 2474 C CA . ALA A 1 346 ? -5.661 -38.687 -10.246 1.00 33.86 326 ALA A CA 1
ATOM 2475 C C . ALA A 1 346 ? -4.676 -37.693 -9.633 1.00 36.04 326 ALA A C 1
ATOM 2476 O O . ALA A 1 346 ? -5.111 -36.589 -9.289 1.00 35.16 326 ALA A O 1
ATOM 2478 N N . ALA A 1 347 ? -3.404 -38.069 -9.500 1.00 37.08 327 ALA A N 1
ATOM 2479 C CA . ALA A 1 347 ? -2.293 -37.165 -9.159 1.00 40.28 327 ALA A CA 1
ATOM 2480 C C . ALA A 1 347 ? -2.312 -35.964 -10.119 1.00 38.63 327 ALA A C 1
ATOM 2481 O O . ALA A 1 347 ? -2.318 -36.140 -11.376 1.00 36.61 327 ALA A O 1
ATOM 2483 N N . GLY A 1 348 ? -2.320 -34.768 -9.546 1.00 33.36 328 GLY A N 1
ATOM 2484 C CA . GLY A 1 348 ? -2.331 -33.522 -10.326 1.00 31.50 328 GLY A CA 1
ATOM 2485 C C . GLY A 1 348 ? -3.721 -32.916 -10.413 1.00 23.74 328 GLY A C 1
ATOM 2486 O O . GLY A 1 348 ? -3.827 -31.838 -10.979 1.00 25.80 328 GLY A O 1
ATOM 2487 N N . HIS A 1 349 ? -4.760 -33.536 -9.855 1.00 23.45 329 HIS A N 1
ATOM 2488 C CA . HIS A 1 349 ? -6.092 -32.875 -9.767 1.00 23.08 329 HIS A CA 1
ATOM 2489 C C . HIS A 1 349 ? -5.931 -31.577 -8.942 1.00 19.89 329 HIS A C 1
ATOM 2490 O O . HIS A 1 349 ? -5.009 -31.471 -8.116 1.00 20.73 329 HIS A O 1
ATOM 2497 N N . LEU A 1 350 ? -6.775 -30.598 -9.196 1.00 18.78 330 LEU A N 1
ATOM 2498 C CA . LEU A 1 350 ? -6.710 -29.253 -8.566 1.00 18.46 330 LEU A CA 1
ATOM 2499 C C . LEU A 1 350 ? -7.833 -29.073 -7.542 1.00 18.07 330 LEU A C 1
ATOM 2500 O O . LEU A 1 350 ? -8.105 -27.928 -7.162 1.00 16.82 330 LEU A O 1
ATOM 2505 N N . ALA A 1 351 ? -8.506 -30.148 -7.119 1.00 18.03 331 ALA A N 1
ATOM 2506 C CA . ALA A 1 351 ? -9.715 -30.004 -6.281 1.00 20.30 331 ALA A CA 1
ATOM 2507 C C . ALA A 1 351 ? -9.379 -29.377 -4.934 1.00 18.43 331 ALA A C 1
ATOM 2508 O O . ALA A 1 351 ? -10.314 -28.823 -4.312 1.00 19.64 331 ALA A O 1
ATOM 2510 N N . LEU A 1 352 ? -8.154 -29.555 -4.442 1.00 18.92 332 LEU A N 1
ATOM 2511 C CA . LEU A 1 352 ? -7.706 -28.998 -3.135 1.00 20.29 332 LEU A CA 1
ATOM 2512 C C . LEU A 1 352 ? -6.792 -27.786 -3.412 1.00 20.66 332 LEU A C 1
ATOM 2513 O O . LEU A 1 352 ? -6.113 -27.288 -2.482 1.00 20.06 332 LEU A O 1
ATOM 2518 N N . GLY A 1 353 ? -6.769 -27.317 -4.663 1.00 20.17 333 GLY A N 1
ATOM 2519 C CA . GLY A 1 353 ? -5.932 -26.171 -5.060 1.00 20.08 333 GLY A CA 1
ATOM 2520 C C . GLY A 1 353 ? -4.526 -26.566 -5.471 1.00 20.01 333 GLY A C 1
ATOM 2521 O O . GLY A 1 353 ? -4.280 -27.736 -5.835 1.00 21.95 333 GLY A O 1
ATOM 2522 N N . HIS A 1 354 ? -3.635 -25.592 -5.471 1.00 21.17 334 HIS A N 1
ATOM 2523 C CA . HIS A 1 354 ? -2.240 -25.709 -5.966 1.00 22.45 334 HIS A CA 1
ATOM 2524 C C . HIS A 1 354 ? -1.465 -24.442 -5.567 1.00 21.58 334 HIS A C 1
ATOM 2525 O O . HIS A 1 354 ? -2.005 -23.336 -5.743 1.00 23.33 334 HIS A O 1
ATOM 2532 N N . GLY A 1 355 ? -0.211 -24.586 -5.138 1.00 21.28 335 GLY A N 1
ATOM 2533 C CA . GLY A 1 355 ? 0.641 -23.436 -4.786 1.00 21.79 335 GLY A CA 1
ATOM 2534 C C . GLY A 1 355 ? 0.421 -23.008 -3.348 1.00 21.84 335 GLY A C 1
ATOM 2535 O O . GLY A 1 355 ? 0.032 -23.866 -2.549 1.00 21.48 335 GLY A O 1
ATOM 2536 N N . VAL A 1 356 ? 0.651 -21.732 -3.014 1.00 23.56 336 VAL A N 1
ATOM 2537 C CA . VAL A 1 356 ? 0.864 -21.313 -1.594 1.00 26.80 336 VAL A CA 1
ATOM 2538 C C . VAL A 1 356 ? -0.462 -21.413 -0.826 1.00 25.86 336 VAL A C 1
ATOM 2539 O O . VAL A 1 356 ? -0.388 -21.573 0.403 1.00 22.90 336 VAL A O 1
ATOM 2543 N N . HIS A 1 357 ? -1.616 -21.430 -1.505 1.00 21.06 337 HIS A N 1
ATOM 2544 C CA . HIS A 1 357 ? -2.944 -21.483 -0.820 1.00 20.59 337 HIS A CA 1
ATOM 2545 C C . HIS A 1 357 ? -3.532 -22.895 -0.835 1.00 21.12 337 HIS A C 1
ATOM 2546 O O . HIS A 1 357 ? -4.738 -23.042 -0.467 1.00 22.11 337 HIS A O 1
ATOM 2553 N N . TYR A 1 358 ? -2.752 -23.884 -1.270 1.00 19.39 338 TYR A N 1
ATOM 2554 C CA . TYR A 1 358 ? -3.133 -25.307 -1.262 1.00 21.37 338 TYR A CA 1
ATOM 2555 C C . TYR A 1 358 ? -3.833 -25.623 0.066 1.00 20.17 338 TYR A C 1
ATOM 2556 O O . TYR A 1 358 ? -3.323 -25.288 1.127 1.00 20.97 338 TYR A O 1
ATOM 2565 N N . CYS A 1 359 ? -4.995 -26.252 0.002 1.00 19.71 339 CYS A N 1
ATOM 2566 C CA . CYS A 1 359 ? -5.868 -26.487 1.169 1.00 18.98 339 CYS A CA 1
ATOM 2567 C C . CYS A 1 359 ? -5.061 -26.825 2.442 1.00 22.29 339 CYS A C 1
ATOM 2568 O O . CYS A 1 359 ? -4.420 -27.917 2.487 1.00 19.21 339 CYS A O 1
ATOM 2571 N N . LEU A 1 360 ? -5.151 -25.964 3.450 1.00 21.81 340 LEU A N 1
ATOM 2572 C CA . LEU A 1 360 ? -4.533 -26.179 4.787 1.00 24.14 340 LEU A CA 1
ATOM 2573 C C . LEU A 1 360 ? -5.081 -27.485 5.384 1.00 23.37 340 LEU A C 1
ATOM 2574 O O . LEU A 1 360 ? -4.333 -28.204 6.067 1.00 22.60 340 LEU A O 1
ATOM 2579 N N . GLY A 1 361 ? -6.334 -27.816 5.086 1.00 22.36 341 GLY A N 1
ATOM 2580 C CA . GLY A 1 361 ? -7.037 -28.964 5.678 1.00 21.65 341 GLY A CA 1
ATOM 2581 C C . GLY A 1 361 ? -6.844 -30.262 4.927 1.00 21.32 341 GLY A C 1
ATOM 2582 O O . GLY A 1 361 ? -7.468 -31.238 5.346 1.00 25.81 341 GLY A O 1
ATOM 2583 N N . ALA A 1 362 ? -6.022 -30.313 3.868 1.00 21.63 342 ALA A N 1
ATOM 2584 C CA . ALA A 1 362 ? -6.011 -31.436 2.881 1.00 19.89 342 ALA A CA 1
ATOM 2585 C C . ALA A 1 362 ? -5.922 -32.793 3.600 1.00 20.26 342 ALA A C 1
ATOM 2586 O O . ALA A 1 362 ? -6.704 -33.703 3.352 1.00 21.32 342 ALA A O 1
ATOM 2588 N N . PRO A 1 363 ? -4.979 -32.991 4.537 1.00 23.33 343 PRO A N 1
ATOM 2589 C CA . PRO A 1 363 ? -4.859 -34.280 5.225 1.00 24.38 343 PRO A CA 1
ATOM 2590 C C . PRO A 1 363 ? -6.101 -34.600 6.076 1.00 25.28 343 PRO A C 1
ATOM 2591 O O . PRO A 1 363 ? -6.488 -35.756 6.105 1.00 23.15 343 PRO A O 1
ATOM 2595 N N . LEU A 1 364 ? -6.761 -33.594 6.666 1.00 23.78 344 LEU A N 1
ATOM 2596 C CA . LEU A 1 364 ? -7.981 -33.826 7.476 1.00 24.74 344 LEU A CA 1
ATOM 2597 C C . LEU A 1 364 ? -9.174 -34.031 6.536 1.00 23.36 344 LEU A C 1
ATOM 2598 O O . LEU A 1 364 ? -10.028 -34.908 6.791 1.00 23.22 344 LEU A O 1
ATOM 2603 N N . ALA A 1 365 ? -9.209 -33.326 5.406 1.00 21.97 345 ALA A N 1
ATOM 2604 C CA . ALA A 1 365 ? -10.243 -33.562 4.379 1.00 25.32 345 ALA A CA 1
ATOM 2605 C C . ALA A 1 365 ? -10.171 -35.030 3.949 1.00 24.49 345 ALA A C 1
ATOM 2606 O O . ALA A 1 365 ? -11.234 -35.695 3.814 1.00 28.26 345 ALA A O 1
ATOM 2608 N N . ARG A 1 366 ? -8.961 -35.490 3.653 1.00 25.66 346 ARG A N 1
ATOM 2609 C CA . ARG A 1 366 ? -8.681 -36.886 3.221 1.00 26.56 346 ARG A CA 1
ATOM 2610 C C . ARG A 1 366 ? -9.118 -37.861 4.334 1.00 24.89 346 ARG A C 1
ATOM 2611 O O . ARG A 1 366 ? -9.855 -38.808 4.035 1.00 22.10 346 ARG A O 1
ATOM 2619 N N . LEU A 1 367 ? -8.712 -37.611 5.567 1.00 23.09 347 LEU A N 1
ATOM 2620 C CA . LEU A 1 367 ? -8.999 -38.535 6.694 1.00 24.93 347 LEU A CA 1
ATOM 2621 C C . LEU A 1 367 ? -10.520 -38.678 6.886 1.00 27.33 347 LEU A C 1
ATOM 2622 O O . LEU A 1 367 ? -11.031 -39.837 7.080 1.00 28.17 347 LEU A O 1
ATOM 2627 N N . GLU A 1 368 ? -11.231 -37.552 6.876 1.00 26.87 348 GLU A N 1
ATOM 2628 C CA . GLU A 1 368 ? -12.691 -37.517 7.121 1.00 27.69 348 GLU A CA 1
ATOM 2629 C C . GLU A 1 368 ? -13.420 -38.288 6.016 1.00 24.85 348 GLU A C 1
ATOM 2630 O O . GLU A 1 368 ? -14.385 -39.027 6.329 1.00 25.35 348 GLU A O 1
ATOM 2636 N N . THR A 1 369 ? -13.016 -38.111 4.762 1.00 24.17 349 THR A N 1
ATOM 2637 C CA . THR A 1 369 ? -13.642 -38.794 3.608 1.00 23.48 349 THR A CA 1
ATOM 2638 C C . THR A 1 369 ? -13.373 -40.319 3.689 1.00 25.08 349 THR A C 1
ATOM 2639 O O . THR A 1 369 ? -14.312 -41.083 3.585 1.00 23.51 349 THR A O 1
ATOM 2643 N N . GLU A 1 370 ? -12.121 -40.735 3.856 1.00 27.59 350 GLU A N 1
ATOM 2644 C CA . GLU A 1 370 ? -11.739 -42.162 4.046 1.00 30.89 350 GLU A CA 1
ATOM 2645 C C . GLU A 1 370 ? -12.666 -42.750 5.120 1.00 26.33 350 GLU A C 1
ATOM 2646 O O . GLU A 1 370 ? -13.409 -43.712 4.805 1.00 26.08 350 GLU A O 1
ATOM 2652 N N . VAL A 1 371 ? -12.698 -42.105 6.282 1.00 23.46 351 VAL A N 1
ATOM 2653 C CA . VAL A 1 371 ? -13.337 -42.672 7.512 1.00 25.82 351 VAL A CA 1
ATOM 2654 C C . VAL A 1 371 ? -14.834 -42.739 7.282 1.00 26.27 351 VAL A C 1
ATOM 2655 O O . VAL A 1 371 ? -15.424 -43.802 7.557 1.00 24.28 351 VAL A O 1
ATOM 2659 N N . ALA A 1 372 ? -15.427 -41.660 6.756 1.00 25.66 352 ALA A N 1
ATOM 2660 C CA . ALA A 1 372 ? -16.887 -41.591 6.538 1.00 26.27 352 ALA A CA 1
ATOM 2661 C C . ALA A 1 372 ? -17.301 -42.674 5.549 1.00 26.41 352 ALA A C 1
ATOM 2662 O O . ALA A 1 372 ? -18.339 -43.313 5.773 1.00 26.69 352 ALA A O 1
ATOM 2664 N N . LEU A 1 373 ? -16.565 -42.827 4.443 1.00 25.31 353 LEU A N 1
ATOM 2665 C CA . LEU A 1 373 ? -16.968 -43.749 3.359 1.00 23.99 353 LEU A CA 1
ATOM 2666 C C . LEU A 1 373 ? -16.798 -45.195 3.847 1.00 23.18 353 LEU A C 1
ATOM 2667 O O . LEU A 1 373 ? -17.673 -45.998 3.558 1.00 24.83 353 LEU A O 1
ATOM 2672 N N . ALA A 1 374 ? -15.733 -45.503 4.584 1.00 26.70 354 ALA A N 1
ATOM 2673 C CA . ALA A 1 374 ? -15.412 -46.873 5.045 1.00 26.57 354 ALA A CA 1
ATOM 2674 C C . ALA A 1 374 ? -16.468 -47.294 6.078 1.00 28.74 354 ALA A C 1
ATOM 2675 O O . ALA A 1 374 ? -16.994 -48.420 5.983 1.00 29.12 354 ALA A O 1
ATOM 2677 N N . ALA A 1 375 ? -16.815 -46.399 7.003 1.00 28.11 355 ALA A N 1
ATOM 2678 C CA . ALA A 1 375 ? -17.816 -46.667 8.056 1.00 26.95 355 ALA A CA 1
ATOM 2679 C C . ALA A 1 375 ? -19.178 -46.930 7.405 1.00 29.25 355 ALA A C 1
ATOM 2680 O O . ALA A 1 375 ? -19.825 -47.950 7.731 1.00 27.59 355 ALA A O 1
ATOM 2682 N N . LEU A 1 376 ? -19.585 -46.093 6.455 1.00 31.31 356 LEU A N 1
ATOM 2683 C CA . LEU A 1 376 ? -20.887 -46.230 5.749 1.00 28.57 356 LEU A CA 1
ATOM 2684 C C . LEU A 1 376 ? -20.941 -47.536 4.951 1.00 28.58 356 LEU A C 1
ATOM 2685 O O . LEU A 1 376 ? -21.995 -48.206 5.003 1.00 29.31 356 LEU A O 1
ATOM 2690 N N . LEU A 1 377 ? -19.891 -47.870 4.189 1.00 28.41 357 LEU A N 1
ATOM 2691 C CA . LEU A 1 377 ? -19.884 -49.072 3.315 1.00 30.71 357 LEU A CA 1
ATOM 2692 C C . LEU A 1 377 ? -19.909 -50.351 4.178 1.00 30.67 357 LEU A C 1
ATOM 2693 O O . LEU A 1 377 ? -20.562 -51.319 3.784 1.00 31.22 357 LEU A O 1
ATOM 2698 N N . GLU A 1 378 ? -19.213 -50.343 5.303 1.00 32.10 358 GLU A N 1
ATOM 2699 C CA . GLU A 1 378 ? -19.082 -51.519 6.211 1.00 36.50 358 GLU A CA 1
ATOM 2700 C C . GLU A 1 378 ? -20.421 -51.765 6.907 1.00 36.10 358 GLU A C 1
ATOM 2701 O O . GLU A 1 378 ? -20.810 -52.933 7.032 1.00 38.87 358 GLU A O 1
ATOM 2707 N N . ARG A 1 379 ? -21.104 -50.698 7.319 1.00 32.93 359 ARG A N 1
ATOM 2708 C CA . ARG A 1 379 ? -22.345 -50.770 8.132 1.00 33.97 359 ARG A CA 1
ATOM 2709 C C . ARG A 1 379 ? -23.586 -50.982 7.257 1.00 34.83 359 ARG A C 1
ATOM 2710 O O . ARG A 1 379 ? -24.561 -51.475 7.815 1.00 35.48 359 ARG A O 1
ATOM 2718 N N . PHE A 1 380 ? -23.614 -50.604 5.972 1.00 32.44 360 PHE A N 1
ATOM 2719 C CA . PHE A 1 380 ? -24.881 -50.615 5.182 1.00 31.14 360 PHE A CA 1
ATOM 2720 C C . PHE A 1 380 ? -24.714 -51.303 3.843 1.00 36.56 360 PHE A C 1
ATOM 2721 O O . PHE A 1 380 ? -24.809 -50.665 2.794 1.00 41.22 360 PHE A O 1
ATOM 2729 N N . PRO A 1 381 ? -24.576 -52.647 3.847 1.00 40.00 361 PRO A N 1
ATOM 2730 C CA . PRO A 1 381 ? -24.275 -53.400 2.627 1.00 41.31 361 PRO A CA 1
ATOM 2731 C C . PRO A 1 381 ? -25.391 -53.325 1.572 1.00 41.05 361 PRO A C 1
ATOM 2732 O O . PRO A 1 381 ? -25.103 -53.586 0.432 1.00 44.15 361 PRO A O 1
ATOM 2736 N N . ASP A 1 382 ? -26.609 -52.932 1.947 1.00 40.10 362 ASP A N 1
ATOM 2737 C CA . ASP A 1 382 ? -27.737 -52.756 0.993 1.00 43.36 362 ASP A CA 1
ATOM 2738 C C . ASP A 1 382 ? -27.966 -51.266 0.668 1.00 40.91 362 ASP A C 1
ATOM 2739 O O . ASP A 1 382 ? -29.055 -50.940 0.176 1.00 40.19 362 ASP A O 1
ATOM 2744 N N . LEU A 1 383 ? -26.984 -50.388 0.907 1.00 38.32 363 LEU A N 1
ATOM 2745 C CA . LEU A 1 383 ? -27.080 -48.949 0.530 1.00 35.03 363 LEU A CA 1
ATOM 2746 C C . LEU A 1 383 ? -27.451 -48.818 -0.951 1.00 32.09 363 LEU A C 1
ATOM 2747 O O . LEU A 1 383 ? -26.717 -49.335 -1.803 1.00 35.58 363 LEU A O 1
ATOM 2752 N N . ALA A 1 384 ? -28.535 -48.123 -1.248 1.00 36.10 364 ALA A N 1
ATOM 2753 C CA . ALA A 1 384 ? -28.952 -47.825 -2.633 1.00 40.10 364 ALA A CA 1
ATOM 2754 C C . ALA A 1 384 ? -29.590 -46.435 -2.678 1.00 37.93 364 ALA A C 1
ATOM 2755 O O . ALA A 1 384 ? -30.077 -45.958 -1.643 1.00 40.30 364 ALA A O 1
ATOM 2757 N N . LEU A 1 385 ? -29.610 -45.804 -3.850 1.00 39.41 365 LEU A N 1
ATOM 2758 C CA . LEU A 1 385 ? -30.296 -44.498 -4.045 1.00 39.60 365 LEU A CA 1
ATOM 2759 C C . LEU A 1 385 ? -31.805 -44.724 -3.943 1.00 39.94 365 LEU A C 1
ATOM 2760 O O . LEU A 1 385 ? -32.280 -45.704 -4.518 1.00 46.38 365 LEU A O 1
ATOM 2765 N N . ALA A 1 386 ? -32.520 -43.830 -3.263 1.00 38.13 366 ALA A N 1
ATOM 2766 C CA . ALA A 1 386 ? -33.991 -43.838 -3.118 1.00 42.85 366 ALA A CA 1
ATOM 2767 C C . ALA A 1 386 ? -34.672 -43.345 -4.405 1.00 47.29 366 ALA A C 1
ATOM 2768 O O . ALA A 1 386 ? -35.882 -43.649 -4.598 1.00 41.65 366 ALA A O 1
ATOM 2770 N N . GLU A 1 387 ? -33.950 -42.604 -5.256 1.00 46.88 367 GLU A N 1
ATOM 2771 C CA . GLU A 1 387 ? -34.557 -41.844 -6.382 1.00 47.92 367 GLU A CA 1
ATOM 2772 C C . GLU A 1 387 ? -33.735 -42.052 -7.656 1.00 50.12 367 GLU A C 1
ATOM 2773 O O . GLU A 1 387 ? -32.522 -42.293 -7.545 1.00 42.33 367 GLU A O 1
ATOM 2779 N N . THR A 1 388 ? -34.379 -41.907 -8.816 1.00 53.84 368 THR A N 1
ATOM 2780 C CA . THR A 1 388 ? -33.760 -42.002 -10.168 1.00 57.34 368 THR A CA 1
ATOM 2781 C C . THR A 1 388 ? -32.806 -40.811 -10.412 1.00 57.67 368 THR A C 1
ATOM 2782 O O . THR A 1 388 ? -31.868 -40.994 -11.239 1.00 50.30 368 THR A O 1
ATOM 2786 N N . GLU A 1 389 ? -33.012 -39.667 -9.725 1.00 53.88 369 GLU A N 1
ATOM 2787 C CA . GLU A 1 389 ? -32.393 -38.341 -10.044 1.00 53.99 369 GLU A CA 1
ATOM 2788 C C . GLU A 1 389 ? -31.762 -37.698 -8.809 1.00 50.99 369 GLU A C 1
ATOM 2789 O O . GLU A 1 389 ? -32.423 -37.580 -7.775 1.00 47.87 369 GLU A O 1
ATOM 2795 N N . PRO A 1 390 ? -30.509 -37.178 -8.910 1.00 47.43 370 PRO A N 1
ATOM 2796 C CA . PRO A 1 390 ? -29.925 -36.341 -7.855 1.00 45.41 370 PRO A CA 1
ATOM 2797 C C . PRO A 1 390 ? -30.683 -35.015 -7.662 1.00 42.85 370 PRO A C 1
ATOM 2798 O O . PRO A 1 390 ? -31.302 -34.580 -8.605 1.00 39.44 370 PRO A O 1
ATOM 2802 N N . ARG A 1 391 ? -30.598 -34.420 -6.465 1.00 37.59 371 ARG A N 1
ATOM 2803 C CA . ARG A 1 391 ? -31.114 -33.070 -6.126 1.00 38.04 371 ARG A CA 1
ATOM 2804 C C . ARG A 1 391 ? -29.938 -32.073 -5.977 1.00 38.14 371 ARG A C 1
ATOM 2805 O O . ARG A 1 391 ? -29.452 -31.859 -4.847 1.00 30.05 371 ARG A O 1
ATOM 2813 N N . ARG A 1 392 ? -29.486 -31.484 -7.085 1.00 38.05 372 ARG A N 1
ATOM 2814 C CA . ARG A 1 392 ? -28.293 -30.595 -7.136 1.00 39.13 372 ARG A CA 1
ATOM 2815 C C . ARG A 1 392 ? -28.678 -29.189 -6.658 1.00 40.51 372 ARG A C 1
ATOM 2816 O O . ARG A 1 392 ? -29.770 -28.697 -7.019 1.00 42.59 372 ARG A O 1
ATOM 2824 N N . ARG A 1 393 ? -27.800 -28.555 -5.881 1.00 43.68 373 ARG A N 1
ATOM 2825 C CA . ARG A 1 393 ? -27.881 -27.118 -5.518 1.00 43.84 373 ARG A CA 1
ATOM 2826 C C . ARG A 1 393 ? -27.432 -26.307 -6.728 1.00 44.90 373 ARG A C 1
ATOM 2827 O O . ARG A 1 393 ? -26.337 -26.546 -7.230 1.00 39.80 373 ARG A O 1
ATOM 2835 N N . PRO A 1 394 ? -28.236 -25.333 -7.219 1.00 44.72 374 PRO A N 1
ATOM 2836 C CA . PRO A 1 394 ? -27.846 -24.531 -8.379 1.00 42.20 374 PRO A CA 1
ATOM 2837 C C . PRO A 1 394 ? -26.828 -23.465 -7.931 1.00 38.64 374 PRO A C 1
ATOM 2838 O O . PRO A 1 394 ? -27.094 -22.705 -7.015 1.00 34.63 374 PRO A O 1
ATOM 2842 N N . SER A 1 395 ? -25.639 -23.474 -8.528 1.00 34.43 375 SER A N 1
ATOM 2843 C CA . SER A 1 395 ? -24.521 -22.603 -8.077 1.00 31.22 375 SER A CA 1
ATOM 2844 C C . SER A 1 395 ? -23.483 -22.468 -9.194 1.00 29.27 375 SER A C 1
ATOM 2845 O O . SER A 1 395 ? -23.270 -23.454 -9.969 1.00 27.02 375 SER A O 1
ATOM 2848 N N . LEU A 1 396 ? -22.865 -21.295 -9.291 1.00 27.38 376 LEU A N 1
ATOM 2849 C CA . LEU A 1 396 ? -21.681 -21.103 -10.167 1.00 29.31 376 LEU A CA 1
ATOM 2850 C C . LEU A 1 396 ? -20.406 -21.582 -9.447 1.00 26.53 376 LEU A C 1
ATOM 2851 O O . LEU A 1 396 ? -19.452 -21.856 -10.139 1.00 21.52 376 LEU A O 1
ATOM 2856 N N . ARG A 1 397 ? -20.359 -21.636 -8.115 1.00 26.61 377 ARG A N 1
ATOM 2857 C CA . ARG A 1 397 ? -19.080 -21.909 -7.403 1.00 25.86 377 ARG A CA 1
ATOM 2858 C C . ARG A 1 397 ? -19.061 -23.262 -6.664 1.00 25.52 377 ARG A C 1
ATOM 2859 O O . ARG A 1 397 ? -17.914 -23.720 -6.344 1.00 23.43 377 ARG A O 1
ATOM 2867 N N . ALA A 1 398 ? -20.217 -23.843 -6.328 1.00 21.80 378 ALA A N 1
ATOM 2868 C CA . ALA A 1 398 ? -20.329 -25.014 -5.421 1.00 25.63 378 ALA A CA 1
ATOM 2869 C C . ALA A 1 398 ? -20.992 -26.179 -6.167 1.00 27.70 378 ALA A C 1
ATOM 2870 O O . ALA A 1 398 ? -22.040 -25.953 -6.795 1.00 28.63 378 ALA A O 1
ATOM 2872 N N . ARG A 1 399 ? -20.432 -27.387 -6.051 1.00 24.33 379 ARG A N 1
ATOM 2873 C CA . ARG A 1 399 ? -21.024 -28.632 -6.613 1.00 23.23 379 ARG A CA 1
ATOM 2874 C C . ARG A 1 399 ? -21.442 -29.499 -5.435 1.00 23.37 379 ARG A C 1
ATOM 2875 O O . ARG A 1 399 ? -20.542 -30.004 -4.736 1.00 22.96 379 ARG A O 1
ATOM 2883 N N . GLY A 1 400 ? -22.747 -29.550 -5.161 1.00 25.17 380 GLY A N 1
ATOM 2884 C CA . GLY A 1 400 ? -23.292 -30.084 -3.899 1.00 24.34 380 GLY A CA 1
ATOM 2885 C C . GLY A 1 400 ? -24.758 -30.446 -4.033 1.00 29.14 380 GLY A C 1
ATOM 2886 O O . GLY A 1 400 ? -25.411 -30.039 -5.029 1.00 27.08 380 GLY A O 1
ATOM 2887 N N . LEU A 1 401 ? -25.253 -31.202 -3.060 1.00 28.12 381 LEU A N 1
ATOM 2888 C CA . LEU A 1 401 ? -26.599 -31.809 -3.095 1.00 27.90 381 LEU A CA 1
ATOM 2889 C C . LEU A 1 401 ? -27.435 -31.149 -2.010 1.00 28.31 381 LEU A C 1
ATOM 2890 O O . LEU A 1 401 ? -26.911 -30.957 -0.917 1.00 24.26 381 LEU A O 1
ATOM 2895 N N . LEU A 1 402 ? -28.693 -30.863 -2.313 1.00 27.44 382 LEU A N 1
ATOM 2896 C CA . LEU A 1 402 ? -29.661 -30.320 -1.337 1.00 30.14 382 LEU A CA 1
ATOM 2897 C C . LEU A 1 402 ? -30.057 -31.464 -0.384 1.00 25.91 382 LEU A C 1
ATOM 2898 O O . LEU A 1 402 ? -30.298 -31.176 0.789 1.00 27.96 382 LEU A O 1
ATOM 2903 N N . ALA A 1 403 ? -30.099 -32.699 -0.895 1.00 27.49 383 ALA A N 1
ATOM 2904 C CA . ALA A 1 403 ? -30.452 -33.946 -0.173 1.00 28.52 383 ALA A CA 1
ATOM 2905 C C . ALA A 1 403 ? -29.878 -35.136 -0.924 1.00 30.85 383 ALA A C 1
ATOM 2906 O O . ALA A 1 403 ? -29.741 -35.070 -2.189 1.00 28.73 383 ALA A O 1
ATOM 2908 N N . LEU A 1 404 ? -29.568 -36.204 -0.182 1.00 31.66 384 LEU A N 1
ATOM 2909 C CA . LEU A 1 404 ? -29.146 -37.498 -0.773 1.00 33.11 384 LEU A CA 1
ATOM 2910 C C . LEU A 1 404 ? -29.989 -38.633 -0.162 1.00 34.81 384 LEU A C 1
ATOM 2911 O O . LEU A 1 404 ? -29.590 -39.305 0.782 1.00 34.51 384 LEU A O 1
ATOM 2916 N N . PRO A 1 405 ? -31.214 -38.857 -0.683 1.00 39.58 385 PRO A N 1
ATOM 2917 C CA . PRO A 1 405 ? -32.111 -39.876 -0.139 1.00 38.95 385 PRO A CA 1
ATOM 2918 C C . PRO A 1 405 ? -31.622 -41.250 -0.593 1.00 33.31 385 PRO A C 1
ATOM 2919 O O . PRO A 1 405 ? -31.416 -41.466 -1.772 1.00 34.88 385 PRO A O 1
ATOM 2923 N N . VAL A 1 406 ? -31.349 -42.115 0.376 1.00 33.67 386 VAL A N 1
ATOM 2924 C CA . VAL A 1 406 ? -30.887 -43.508 0.139 1.00 32.34 386 VAL A CA 1
ATOM 2925 C C . VAL A 1 406 ? -31.758 -44.484 0.940 1.00 36.94 386 VAL A C 1
ATOM 2926 O O . VAL A 1 406 ? -32.437 -44.044 1.892 1.00 33.82 386 VAL A O 1
ATOM 2930 N N . THR A 1 407 ? -31.743 -45.761 0.551 1.00 36.34 387 THR A N 1
ATOM 2931 C CA . THR A 1 407 ? -32.330 -46.879 1.331 1.00 39.52 387 THR A CA 1
ATOM 2932 C C . THR A 1 407 ? -31.179 -47.756 1.815 1.00 42.64 387 THR A C 1
ATOM 2933 O O . THR A 1 407 ? -30.067 -47.673 1.206 1.00 40.47 387 THR A O 1
ATOM 2937 N N . TYR A 1 408 ? -31.415 -48.558 2.862 1.00 43.89 388 TYR A N 1
ATOM 2938 C CA . TYR A 1 408 ? -30.385 -49.444 3.461 1.00 37.72 388 TYR A CA 1
ATOM 2939 C C . TYR A 1 408 ? -31.062 -50.598 4.193 1.00 37.19 388 TYR A C 1
ATOM 2940 O O . TYR A 1 408 ? -32.258 -50.526 4.469 1.00 38.05 388 TYR A O 1
#

Secondary structure (DSSP, 8-state):
-TTTTTTT-HHHHHHHHHHH-SEEEEE-TTS-EEEEE--HHHHHHHHT-TTEES-GGGSPTTT-------GGGGSSGGG--TTHHHHHHHHHHGGGSHHHHHTTHHHHHHHHHHHHHTT-SSSEEEHIIIIITHHHHHHHHHHHT--GGGHHHHHHHHGGGSS--TT-THHHHHHHHHHHHHHHHHHHHHHHS--SSHHHHHHHH---HHHHHHHHHHHHHHTTHHHHHHHHHHHHHHHT-HHHHHHHHH-GGGHHHHHHHHHHHH-SBSSPPPBEESS-EEETTEEE-TT--EEE-HHHHHT-TTTSSSTTS--TTS--TT--TT--STTS-TTHHHHHHHHHHHHHHHHHH-TT-EESSSS-EEPP-SSB--EEE-EEE-

Radius of gyration: 20.64 Å; Cα contacts (8 Å, |Δi|>4): 599; chains: 1; bounding box: 40×56×59 Å

CATH classification: 1.10.630.10